Protein 9A4Z (pdb70)

B-factor: mean 0.87, std 0.22, range [0.15, 0.99]

Radius of gyration: 39.21 Å; Cα contacts (8 Å, |Δi|>4): 1283; chains: 2; bounding box: 131×125×110 Å

Structure (mmCIF, N/CA/C/O backbone):
data_9A4Z
#
_entry.id   9A4Z
#
loop_
_entity.id
_entity.type
_entity.pdbx_description
1 POLYMER YXKC_BACSU
2 POLYMER DACA_BACSU
#
loop_
_atom_site.group_PDB
_atom_site.id
_atom_site.type_symbol
_atom_site.label_atom_id
_atom_site.label_alt_id
_atom_site.label_comp_id
_atom_site.label_asym_id
_atom_site.label_entity_id
_atom_site.label_seq_id
_atom_site.pdbx_PDB_ins_code
_atom_site.Cartn_x
_atom_site.Cartn_y
_atom_site.Cartn_z
_atom_site.occupancy
_atom_site.B_iso_or_equiv
_atom_site.auth_seq_id
_atom_site.auth_comp_id
_atom_site.auth_asym_id
_atom_site.auth_atom_id
_atom_site.pdbx_PDB_model_num
ATOM 1 N N . MET A 1 1 ? -94.486 -33.046 -55.720 1.000 0.150 1 MET A N 1
ATOM 2 C CA . MET A 1 1 ? -93.565 -32.140 -56.465 1.000 0.150 1 MET A CA 1
ATOM 3 C C . MET A 1 1 ? -92.120 -32.591 -56.194 1.000 0.150 1 MET A C 1
ATOM 4 O O . MET A 1 1 ? -91.965 -33.443 -55.334 1.000 0.150 1 MET A O 1
ATOM 20 N N . ARG A 1 2 ? -91.048 -32.122 -56.852 1.000 0.150 2 ARG A N 1
ATOM 21 C CA . ARG A 1 2 ? -90.878 -30.990 -57.797 1.000 0.150 2 ARG A CA 1
ATOM 22 C C . ARG A 1 2 ? -89.910 -31.384 -58.939 1.000 0.150 2 ARG A C 1
ATOM 23 O O . ARG A 1 2 ? -89.968 -32.528 -59.371 1.000 0.150 2 ARG A O 1
ATOM 44 N N . HIS A 1 3 ? -89.106 -30.451 -59.469 1.000 0.170 3 HIS A N 1
ATOM 45 C CA . HIS A 1 3 ? -88.302 -30.634 -60.699 1.000 0.170 3 HIS A CA 1
ATOM 46 C C . HIS A 1 3 ? -86.817 -30.211 -60.459 1.000 0.170 3 HIS A C 1
ATOM 47 O O . HIS A 1 3 ? -86.267 -30.675 -59.471 1.000 0.170 3 HIS A O 1
ATOM 61 N N . LYS A 1 4 ? -86.079 -29.346 -61.183 1.000 0.160 4 LYS A N 1
ATOM 62 C CA . LYS A 1 4 ? -86.444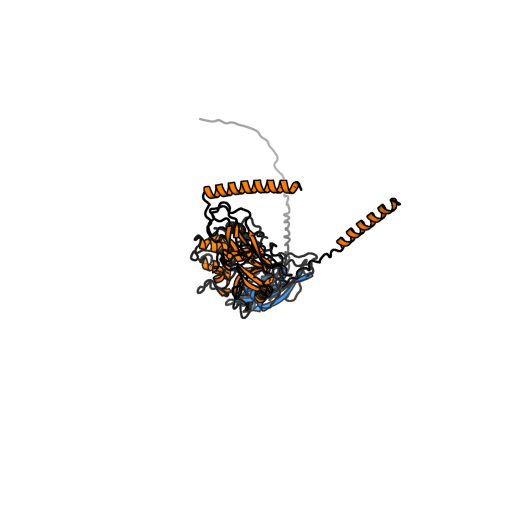 -28.340 -62.204 1.000 0.160 4 LYS A CA 1
ATOM 63 C C . LYS A 1 4 ? -85.265 -27.788 -63.046 1.000 0.160 4 LYS A C 1
ATOM 64 O O . LYS A 1 4 ? -85.503 -26.843 -63.792 1.000 0.160 4 LYS A O 1
ATOM 83 N N . ILE A 1 5 ? -84.016 -28.262 -62.913 1.000 0.190 5 ILE A N 1
ATOM 84 C CA . ILE A 1 5 ? -82.839 -27.523 -63.440 1.000 0.190 5 ILE A CA 1
ATOM 85 C C . ILE A 1 5 ? -81.888 -28.393 -64.285 1.000 0.190 5 ILE A C 1
ATOM 86 O O . ILE A 1 5 ? -81.638 -29.518 -63.875 1.000 0.190 5 ILE A O 1
ATOM 102 N N . ILE A 1 6 ? -81.211 -27.912 -65.351 1.000 0.180 6 ILE A N 1
ATOM 103 C CA . ILE A 1 6 ? -81.729 -27.492 -66.689 1.000 0.180 6 ILE A CA 1
ATOM 104 C C . ILE A 1 6 ? -80.772 -28.019 -67.796 1.000 0.180 6 ILE A C 1
ATOM 105 O O . ILE A 1 6 ? -81.207 -28.753 -68.673 1.000 0.180 6 ILE A O 1
ATOM 121 N N . THR A 1 7 ? -79.513 -27.554 -67.817 1.000 0.170 7 THR A N 1
ATOM 122 C CA . THR A 1 7 ? -78.664 -27.330 -69.025 1.000 0.170 7 THR A CA 1
ATOM 123 C C . THR A 1 7 ? -77.494 -28.328 -69.223 1.000 0.170 7 THR A C 1
ATOM 124 O O . THR A 1 7 ? -77.068 -28.907 -68.235 1.000 0.170 7 THR A O 1
ATOM 135 N N . PHE A 1 8 ? -76.813 -28.497 -70.385 1.000 0.170 8 PHE A N 1
ATOM 136 C CA . PHE A 1 8 ? -77.217 -28.367 -71.814 1.000 0.170 8 PHE A CA 1
ATOM 137 C C . PHE A 1 8 ? -76.224 -29.035 -72.832 1.000 0.170 8 PHE A C 1
ATOM 138 O O . PHE A 1 8 ? -76.661 -29.883 -73.600 1.000 0.170 8 PHE A O 1
ATOM 155 N N . ILE A 1 9 ? -74.948 -28.608 -72.942 1.000 0.170 9 ILE A N 1
ATOM 156 C CA . ILE A 1 9 ? -74.225 -28.446 -74.249 1.000 0.170 9 ILE A CA 1
ATOM 157 C C . ILE A 1 9 ? -73.384 -29.657 -74.797 1.000 0.170 9 ILE A C 1
ATOM 158 O O . ILE A 1 9 ? -72.910 -30.486 -74.032 1.000 0.170 9 ILE A O 1
ATOM 174 N N . LEU A 1 10 ? -73.215 -29.677 -76.143 1.000 0.170 10 LEU A N 1
ATOM 175 C CA . LEU A 1 10 ? -72.249 -30.304 -77.114 1.000 0.170 10 LEU A CA 1
ATOM 176 C C . LEU A 1 10 ? -70.849 -30.799 -76.615 1.000 0.170 10 LEU A C 1
ATOM 177 O O . LEU A 1 10 ? -70.398 -30.356 -75.570 1.000 0.170 10 LEU A O 1
ATOM 193 N N . ALA A 1 11 ? -69.993 -31.551 -77.355 1.000 0.160 11 ALA A N 1
ATOM 194 C CA . ALA A 1 11 ? -70.169 -32.521 -78.473 1.000 0.160 11 ALA A CA 1
ATOM 195 C C . ALA A 1 11 ? -68.886 -33.314 -78.903 1.000 0.160 11 ALA A C 1
ATOM 196 O O . ALA A 1 11 ? -69.002 -34.487 -79.235 1.000 0.160 11 ALA A O 1
ATOM 203 N N . VAL A 1 12 ? -67.705 -32.680 -79.023 1.000 0.170 12 VAL A N 1
ATOM 204 C CA . VAL A 1 12 ? -66.593 -33.073 -79.953 1.000 0.170 12 VAL A CA 1
ATOM 205 C C . VAL A 1 12 ? -65.459 -33.907 -79.298 1.000 0.170 12 VAL A C 1
ATOM 206 O O . VAL A 1 12 ? -65.266 -33.753 -78.100 1.000 0.170 12 VAL A O 1
ATOM 219 N N . VAL A 1 13 ? -64.547 -34.667 -79.956 1.000 0.170 13 VAL A N 1
ATOM 220 C CA . VAL A 1 13 ? -64.645 -35.738 -81.002 1.000 0.170 13 VAL A CA 1
ATOM 221 C C . VAL A 1 13 ? -63.462 -36.758 -80.890 1.000 0.170 13 VAL A C 1
ATOM 222 O O . VAL A 1 13 ? -63.743 -37.938 -80.749 1.000 0.170 13 VAL A O 1
ATOM 235 N N . VAL A 1 14 ? -62.174 -36.370 -81.062 1.000 0.170 14 VAL A N 1
ATOM 236 C CA . VAL A 1 14 ? -61.246 -37.128 -81.972 1.000 0.170 14 VAL A CA 1
ATOM 237 C C . VAL A 1 14 ? -60.243 -38.218 -81.459 1.000 0.170 14 VAL A C 1
ATOM 238 O O . VAL A 1 14 ? -60.641 -39.362 -81.279 1.000 0.170 14 VAL A O 1
ATOM 251 N N . ILE A 1 15 ? -58.913 -37.976 -81.497 1.000 0.170 15 ILE A N 1
ATOM 252 C CA . ILE A 1 15 ? -57.915 -38.977 -81.978 1.000 0.170 15 ILE A CA 1
ATOM 253 C C . ILE A 1 15 ? -57.437 -39.982 -80.906 1.000 0.170 15 ILE A C 1
ATOM 254 O O . ILE A 1 15 ? -57.088 -39.598 -79.798 1.000 0.170 15 ILE A O 1
ATOM 270 N N . ILE A 1 16 ? -57.337 -41.263 -81.298 1.000 0.190 16 ILE A N 1
ATOM 271 C CA . ILE A 1 16 ? -57.127 -42.431 -80.418 1.000 0.190 16 ILE A CA 1
ATOM 272 C C . ILE A 1 16 ? -55.652 -42.745 -80.052 1.000 0.190 16 ILE A C 1
ATOM 273 O O . ILE A 1 16 ? -55.358 -42.977 -78.888 1.000 0.190 16 ILE A O 1
ATOM 289 N N . ILE A 1 17 ? -54.757 -42.919 -81.040 1.000 0.180 17 ILE A N 1
ATOM 290 C CA . ILE A 1 17 ? -53.939 -44.164 -81.085 1.000 0.180 17 ILE A CA 1
ATOM 291 C C . ILE A 1 17 ? -52.573 -44.179 -80.359 1.000 0.180 17 ILE A C 1
ATOM 292 O O . ILE A 1 17 ? -52.304 -45.097 -79.592 1.000 0.180 17 ILE A O 1
ATOM 308 N N . ILE A 1 18 ? -51.642 -43.317 -80.777 1.000 0.180 18 ILE A N 1
ATOM 309 C CA . ILE A 1 18 ? -50.179 -43.603 -80.821 1.000 0.180 18 ILE A CA 1
ATOM 310 C C . ILE A 1 18 ? -49.500 -43.431 -79.431 1.000 0.180 18 ILE A C 1
ATOM 311 O O . ILE A 1 18 ? -50.074 -42.786 -78.566 1.000 0.180 18 ILE A O 1
ATOM 327 N N . GLY A 1 19 ? -48.294 -43.928 -79.102 1.000 0.200 19 GLY A N 1
ATOM 328 C CA . GLY A 1 19 ? -47.220 -44.569 -79.879 1.000 0.200 19 GLY A CA 1
ATOM 329 C C . GLY A 1 19 ? -46.095 -45.169 -78.997 1.000 0.200 19 GLY A C 1
ATOM 330 O O . GLY A 1 19 ? -46.380 -45.776 -77.973 1.000 0.200 19 GLY A O 1
ATOM 334 N N . ASN A 1 20 ? -44.825 -45.066 -79.421 1.000 0.210 20 ASN A N 1
ATOM 335 C CA . ASN A 1 20 ? -43.739 -46.010 -79.066 1.000 0.210 20 ASN A CA 1
ATOM 336 C C . ASN A 1 20 ? -43.073 -45.924 -77.666 1.000 0.210 20 ASN A C 1
ATOM 337 O O . A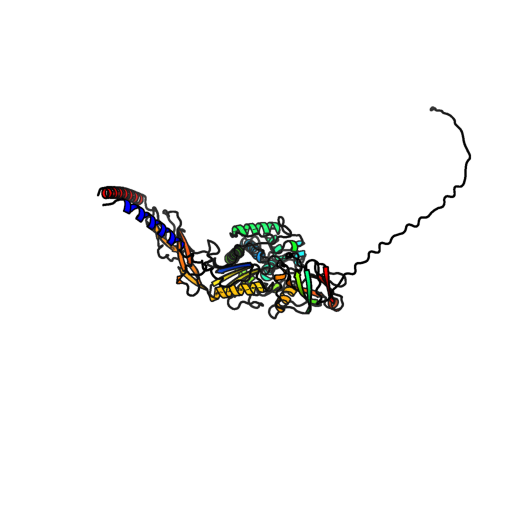SN A 1 20 ? -43.049 -44.891 -77.001 1.000 0.210 20 ASN A O 1
ATOM 348 N N . MET A 1 21 ? -42.426 -47.042 -77.293 1.000 0.200 21 MET A N 1
ATOM 349 C CA . MET A 1 21 ? -41.677 -47.300 -76.048 1.000 0.200 21 MET A CA 1
ATOM 350 C C . MET A 1 21 ? -40.341 -46.524 -75.933 1.000 0.200 21 MET A C 1
ATOM 351 O O . MET A 1 21 ? -39.273 -47.094 -76.162 1.000 0.200 21 MET A O 1
ATOM 365 N N . ILE A 1 22 ? -40.339 -45.238 -75.573 1.000 0.190 22 ILE A N 1
ATOM 366 C CA . ILE A 1 22 ? -39.066 -44.510 -75.380 1.000 0.190 22 ILE A CA 1
ATOM 367 C C . ILE A 1 22 ? -38.358 -45.008 -74.103 1.000 0.190 22 ILE A C 1
ATOM 368 O O . ILE A 1 22 ? -38.656 -44.570 -72.994 1.000 0.190 22 ILE A O 1
ATOM 384 N N . GLY A 1 23 ? -37.414 -45.940 -74.264 1.000 0.230 23 GLY A N 1
ATOM 385 C CA . GLY A 1 23 ? -36.690 -46.610 -73.176 1.000 0.230 23 GLY A CA 1
ATOM 386 C C . GLY A 1 23 ? -35.563 -45.770 -72.572 1.000 0.230 23 GLY A C 1
ATOM 387 O O . GLY A 1 23 ? -34.399 -46.148 -72.682 1.000 0.230 23 GLY A O 1
ATOM 391 N N . GLY A 1 24 ? -35.894 -44.617 -71.982 1.000 0.210 24 GLY A N 1
ATOM 392 C CA . GLY A 1 24 ? -34.920 -43.680 -71.410 1.000 0.210 24 GLY A CA 1
ATOM 393 C C . GLY A 1 24 ? -33.970 -44.345 -70.406 1.000 0.210 24 GLY A C 1
ATOM 394 O O . GLY A 1 24 ? -34.403 -44.860 -69.378 1.000 0.210 24 GLY A O 1
ATOM 398 N N . GLY A 1 25 ? -32.668 -44.333 -70.708 1.000 0.230 25 GLY A N 1
ATOM 399 C CA . GLY A 1 25 ? -31.644 -44.953 -69.867 1.000 0.230 25 GLY A CA 1
ATOM 400 C C . GLY A 1 25 ? -31.469 -44.214 -68.540 1.000 0.230 25 GLY A C 1
ATOM 401 O O . GLY A 1 25 ? -31.178 -43.019 -68.529 1.000 0.230 25 GLY A O 1
ATOM 405 N N . GLY A 1 26 ? -31.617 -44.929 -67.422 1.000 0.220 26 GLY A N 1
ATOM 406 C CA . GLY A 1 26 ? -31.475 -44.390 -66.066 1.000 0.220 26 GLY A CA 1
ATOM 407 C C . GLY A 1 26 ? -30.020 -44.109 -65.684 1.000 0.220 26 GLY A C 1
ATOM 408 O O . GLY A 1 26 ? -29.453 -44.831 -64.866 1.000 0.220 26 GLY A O 1
ATOM 412 N N . GLY A 1 27 ? -29.413 -43.088 -66.296 1.000 0.240 27 GLY A N 1
ATOM 413 C CA . GLY A 1 27 ? -28.041 -42.645 -66.038 1.000 0.240 27 GLY A CA 1
ATOM 414 C C . GLY A 1 27 ? -27.851 -42.174 -64.597 1.000 0.240 27 GLY A C 1
ATOM 415 O O . GLY A 1 27 ? -28.015 -40.998 -64.292 1.000 0.240 27 GLY A O 1
ATOM 419 N N . SER A 1 28 ? -27.521 -43.106 -63.707 1.000 0.250 28 SER A N 1
ATOM 420 C CA . SER A 1 28 ? -27.335 -42.849 -62.280 1.000 0.250 28 SER A CA 1
ATOM 421 C C . SER A 1 28 ? -25.974 -42.189 -62.031 1.000 0.250 28 SER A C 1
ATOM 422 O O . SER A 1 28 ? -25.006 -42.878 -61.709 1.000 0.250 28 SER A O 1
ATOM 430 N N . GLU A 1 29 ? -25.889 -40.864 -62.190 1.000 0.230 29 GLU A N 1
ATOM 431 C CA . GLU A 1 29 ? -24.671 -40.092 -61.907 1.000 0.230 29 GLU A CA 1
ATOM 432 C C . GLU A 1 29 ? -24.223 -40.279 -60.449 1.000 0.230 29 GLU A C 1
ATOM 433 O O . GLU A 1 29 ? -24.808 -39.748 -59.503 1.000 0.230 29 GLU A O 1
ATOM 445 N N . ALA A 1 30 ? -23.156 -41.059 -60.273 1.000 0.270 30 ALA A N 1
ATOM 446 C CA . ALA A 1 30 ? -22.558 -41.343 -58.980 1.000 0.270 30 ALA A CA 1
ATOM 447 C C . ALA A 1 30 ? -21.884 -40.078 -58.429 1.000 0.270 30 ALA A C 1
ATOM 448 O O . ALA A 1 30 ? -20.740 -39.768 -58.765 1.000 0.270 30 ALA A O 1
ATOM 455 N N . THR A 1 31 ? -22.601 -39.337 -57.581 1.000 0.260 31 THR A N 1
ATOM 456 C CA . THR A 1 31 ? -22.122 -38.072 -57.017 1.000 0.260 31 THR A CA 1
ATOM 457 C C . THR A 1 31 ? -20.848 -38.301 -56.203 1.000 0.260 31 THR A C 1
ATOM 458 O O . THR A 1 31 ? -20.877 -38.900 -55.124 1.000 0.260 31 THR A O 1
ATOM 469 N N . SER A 1 32 ? -19.709 -37.824 -56.709 1.000 0.280 32 SER A N 1
ATOM 470 C CA . SER A 1 32 ? -18.418 -37.982 -56.047 1.000 0.280 32 SER A CA 1
ATOM 471 C C . SER A 1 32 ? -18.396 -37.192 -54.737 1.000 0.280 32 SER A C 1
ATOM 472 O O . SER A 1 32 ? -18.233 -35.970 -54.740 1.000 0.280 32 SER A O 1
ATOM 480 N N . LYS A 1 33 ? -18.539 -37.888 -53.602 1.000 0.280 33 LYS A N 1
ATOM 481 C CA . LYS A 1 33 ? -18.277 -37.315 -52.277 1.000 0.280 33 LYS A CA 1
ATOM 482 C C . LYS A 1 33 ? -16.788 -36.996 -52.157 1.000 0.280 33 LYS A C 1
ATOM 483 O O . LYS A 1 33 ? -16.001 -37.834 -51.725 1.000 0.280 33 LYS A O 1
ATOM 502 N N . THR A 1 34 ? -16.419 -35.774 -52.522 1.000 0.290 34 THR A N 1
ATOM 503 C CA . THR A 1 34 ? -15.084 -35.222 -52.292 1.000 0.290 34 THR A CA 1
ATOM 504 C C . THR A 1 34 ? -14.867 -35.083 -50.788 1.000 0.290 34 THR A C 1
ATOM 505 O O . THR A 1 34 ? -15.239 -34.082 -50.176 1.000 0.290 34 THR A O 1
ATOM 516 N N . SER A 1 35 ? -14.302 -36.119 -50.169 1.000 0.310 35 SER A N 1
ATOM 517 C CA . SER A 1 35 ? -13.918 -36.105 -48.763 1.000 0.310 35 SER A CA 1
ATOM 518 C C . SER A 1 35 ? -12.802 -35.084 -48.569 1.000 0.310 35 SER A C 1
ATOM 519 O O . SER A 1 35 ? -11.638 -35.368 -48.861 1.000 0.310 35 SER A O 1
ATOM 527 N N . SER A 1 36 ? -13.157 -33.892 -48.085 1.000 0.330 36 SER A N 1
ATOM 528 C CA . SER A 1 36 ? -12.173 -32.915 -47.630 1.000 0.330 36 SER A CA 1
ATOM 529 C C . SER A 1 36 ? -11.415 -33.518 -46.452 1.000 0.330 36 SER A C 1
ATOM 530 O O . SER A 1 36 ? -11.914 -33.570 -45.327 1.000 0.330 36 SER A O 1
ATOM 538 N N . SER A 1 37 ? -10.220 -34.032 -46.733 1.000 0.360 37 SER A N 1
ATOM 539 C CA . SER A 1 37 ? -9.271 -34.451 -45.713 1.000 0.360 37 SER A CA 1
ATOM 540 C C . SER A 1 37 ? -8.789 -33.197 -44.996 1.000 0.360 37 SER A C 1
ATOM 541 O O . SER A 1 37 ? -7.784 -32.609 -45.399 1.000 0.360 37 SER A O 1
ATOM 549 N N . SER A 1 38 ? -9.496 -32.801 -43.933 1.000 0.380 38 SER A N 1
ATOM 550 C CA . SER A 1 38 ? -8.965 -31.854 -42.956 1.000 0.380 38 SER A CA 1
ATOM 551 C C . SER A 1 38 ? -7.658 -32.429 -42.429 1.000 0.380 38 SER A C 1
ATOM 552 O O . SER A 1 38 ? -7.641 -33.374 -41.637 1.000 0.380 38 SER A O 1
ATOM 560 N N . LYS A 1 39 ? -6.547 -31.915 -42.952 1.000 0.380 39 LYS A N 1
ATOM 561 C CA . LYS A 1 39 ? -5.217 -32.295 -42.512 1.000 0.380 39 LYS A CA 1
ATOM 562 C C . LYS A 1 39 ? -5.050 -31.665 -41.141 1.000 0.380 39 LYS A C 1
ATOM 563 O O . LYS A 1 39 ? -4.794 -30.469 -41.067 1.000 0.380 39 LYS A O 1
ATOM 582 N N . ALA A 1 40 ? -5.249 -32.460 -40.090 1.000 0.410 40 ALA A N 1
ATOM 583 C CA . ALA A 1 40 ? -4.976 -32.039 -38.725 1.000 0.410 40 ALA A CA 1
ATOM 584 C C . ALA A 1 40 ? -3.560 -31.452 -38.692 1.000 0.410 40 ALA A C 1
ATOM 585 O O . ALA A 1 40 ? -2.586 -32.175 -38.931 1.000 0.410 40 ALA A O 1
ATOM 592 N N . GLU A 1 41 ? -3.452 -30.136 -38.495 1.000 0.470 41 GLU A N 1
ATOM 593 C CA . GLU A 1 41 ? -2.152 -29.500 -38.348 1.000 0.470 41 GLU A CA 1
ATOM 594 C C . GLU A 1 41 ? -1.531 -30.054 -37.074 1.000 0.470 41 GLU A C 1
ATOM 595 O O . GLU A 1 41 ? -2.036 -29.864 -35.970 1.000 0.470 41 GLU A O 1
ATOM 607 N N . THR A 1 42 ? -0.460 -30.822 -37.251 1.000 0.610 42 THR A N 1
ATOM 608 C CA . THR A 1 42 ? 0.280 -31.421 -36.149 1.000 0.610 42 THR A CA 1
ATOM 609 C C . THR A 1 42 ? 0.871 -30.299 -35.311 1.000 0.610 42 THR A C 1
ATOM 610 O O . THR A 1 42 ? 1.810 -29.635 -35.755 1.000 0.610 42 THR A O 1
ATOM 621 N N . GLU A 1 43 ? 0.303 -30.094 -34.123 1.000 0.760 43 GLU A N 1
ATOM 622 C CA . GLU A 1 43 ? 0.722 -29.074 -33.166 1.000 0.760 43 GLU A CA 1
ATOM 623 C C . GLU A 1 43 ? 2.235 -29.170 -32.924 1.000 0.760 43 GLU A C 1
ATOM 624 O O . GLU A 1 43 ? 2.750 -30.177 -32.430 1.000 0.760 43 GLU A O 1
ATOM 636 N N . LYS A 1 44 ? 2.972 -28.135 -33.335 1.000 0.870 44 LYS A N 1
ATOM 637 C CA . LYS A 1 44 ? 4.434 -28.160 -33.318 1.000 0.870 44 LYS A CA 1
ATOM 638 C C . LYS A 1 44 ? 4.955 -27.855 -31.915 1.000 0.870 44 LYS A C 1
ATOM 639 O O . LYS A 1 44 ? 5.018 -26.697 -31.510 1.000 0.870 44 LYS A O 1
ATOM 658 N N . THR A 1 45 ? 5.394 -28.894 -31.215 1.000 0.920 45 THR A N 1
ATOM 659 C CA . THR A 1 45 ? 6.008 -28.789 -29.886 1.000 0.920 45 THR A CA 1
ATOM 660 C C . THR A 1 45 ? 7.525 -28.585 -29.944 1.000 0.920 45 THR A C 1
ATOM 661 O O . THR A 1 45 ? 8.197 -29.102 -30.838 1.000 0.920 45 THR A O 1
ATOM 672 N N . TYR A 1 46 ? 8.063 -27.897 -28.940 1.000 0.950 46 TYR A N 1
ATOM 673 C CA . TYR A 1 46 ? 9.496 -27.678 -28.691 1.000 0.950 46 TYR A CA 1
ATOM 674 C C . TYR A 1 46 ? 9.905 -28.274 -27.330 1.000 0.950 46 TYR A C 1
ATOM 675 O O . TYR A 1 46 ? 9.038 -28.740 -26.593 1.000 0.950 46 TYR A O 1
ATOM 693 N N . ASN A 1 47 ? 11.191 -28.265 -26.974 1.000 0.960 47 ASN A N 1
ATOM 694 C CA . ASN A 1 47 ? 11.715 -28.838 -25.725 1.000 0.960 47 ASN A CA 1
ATOM 695 C C . ASN A 1 47 ? 12.232 -27.758 -24.758 1.000 0.960 47 ASN A C 1
ATOM 696 O O . ASN A 1 47 ? 12.467 -26.609 -25.137 1.000 0.960 47 ASN A O 1
ATOM 707 N N . ILE A 1 48 ? 12.462 -28.137 -23.499 1.000 0.970 48 ILE A N 1
ATOM 708 C CA . ILE A 1 48 ? 13.162 -27.291 -22.521 1.000 0.970 48 ILE A CA 1
ATOM 709 C C . ILE A 1 48 ? 14.555 -26.929 -23.071 1.000 0.970 48 ILE A C 1
ATOM 710 O O . ILE A 1 48 ? 15.293 -27.794 -23.538 1.000 0.970 48 ILE A O 1
ATOM 726 N N . GLY A 1 49 ? 14.912 -25.644 -23.017 1.000 0.970 49 GLY A N 1
ATOM 727 C CA . GLY A 1 49 ? 16.146 -25.089 -23.579 1.000 0.970 49 GLY A CA 1
ATOM 728 C C . GLY A 1 49 ? 16.042 -24.613 -25.035 1.000 0.970 49 GLY A C 1
ATOM 729 O O . GLY A 1 49 ? 16.827 -23.745 -25.431 1.000 0.970 49 GLY A O 1
ATOM 733 N N . ASP A 1 50 ? 15.061 -25.084 -25.816 1.000 0.970 50 ASP A N 1
ATOM 734 C CA . ASP A 1 50 ? 14.847 -24.591 -27.181 1.000 0.970 50 ASP A CA 1
ATOM 735 C C . ASP A 1 50 ? 14.450 -23.106 -27.157 1.000 0.970 50 ASP A C 1
ATOM 736 O O . ASP A 1 50 ? 13.614 -22.665 -26.366 1.000 0.970 50 ASP A O 1
ATOM 745 N N . THR A 1 51 ? 15.044 -22.312 -28.053 1.000 0.980 51 THR A N 1
ATOM 746 C CA . THR A 1 51 ? 14.661 -20.905 -28.245 1.000 0.980 51 THR A CA 1
ATOM 747 C C . THR A 1 51 ? 13.730 -20.790 -29.441 1.000 0.980 51 THR A C 1
ATOM 748 O O . THR A 1 51 ? 14.145 -20.910 -30.595 1.000 0.980 51 THR A O 1
ATOM 759 N N . VAL A 1 52 ? 12.457 -20.546 -29.153 1.000 0.960 52 VAL A N 1
ATOM 760 C CA . VAL A 1 52 ? 11.370 -20.507 -30.126 1.000 0.960 52 VAL A CA 1
ATOM 761 C C . VAL A 1 52 ? 11.120 -19.069 -30.556 1.000 0.960 52 VAL A C 1
ATOM 762 O O . VAL A 1 52 ? 10.724 -18.224 -29.754 1.000 0.960 52 VAL A O 1
ATOM 775 N N . LYS A 1 53 ? 11.350 -18.779 -31.836 1.000 0.940 53 LYS A N 1
ATOM 776 C CA . LYS A 1 53 ? 11.125 -17.455 -32.418 1.000 0.940 53 LYS A CA 1
ATOM 777 C C . LYS A 1 53 ? 9.759 -17.375 -33.100 1.000 0.940 53 LYS A C 1
ATOM 778 O O . LYS A 1 53 ? 9.484 -18.132 -34.027 1.000 0.940 53 LYS A O 1
ATOM 797 N N . THR A 1 54 ? 8.952 -16.412 -32.671 1.000 0.930 54 THR A N 1
ATOM 798 C CA . THR A 1 54 ? 7.711 -15.970 -33.324 1.000 0.930 54 THR A CA 1
ATOM 799 C C . THR A 1 54 ? 7.956 -14.663 -34.096 1.000 0.930 54 THR A C 1
ATOM 800 O O . THR A 1 54 ? 9.087 -14.177 -34.170 1.000 0.930 54 THR A O 1
ATOM 811 N N . GLU A 1 55 ? 6.908 -14.062 -34.669 1.000 0.910 55 GLU A N 1
ATOM 812 C CA . GLU A 1 55 ? 7.003 -12.769 -35.368 1.000 0.910 55 GLU A CA 1
ATOM 813 C C . GLU A 1 55 ? 7.543 -11.642 -34.460 1.000 0.910 55 GLU A C 1
ATOM 814 O O . GLU A 1 55 ? 8.337 -10.807 -34.897 1.000 0.910 55 GLU A O 1
ATOM 826 N N . LYS A 1 56 ? 7.125 -11.623 -33.185 1.000 0.950 56 LYS A N 1
ATOM 827 C CA . LYS A 1 56 ? 7.406 -10.522 -32.246 1.000 0.950 56 LYS A CA 1
ATOM 828 C C . LYS A 1 56 ? 8.340 -10.905 -31.101 1.000 0.950 56 LYS A C 1
ATOM 829 O O . LYS A 1 56 ? 9.060 -10.039 -30.607 1.000 0.950 56 LYS A O 1
ATOM 848 N N . THR A 1 57 ? 8.355 -12.172 -30.683 1.000 0.970 57 THR A N 1
ATOM 849 C CA . THR A 1 57 ? 9.092 -12.631 -29.491 1.000 0.970 57 THR A CA 1
ATOM 850 C C . THR A 1 57 ? 9.978 -13.849 -29.751 1.000 0.970 57 THR A C 1
ATOM 851 O O . THR A 1 57 ? 9.627 -14.732 -30.527 1.000 0.970 57 THR A O 1
ATOM 862 N N . GLU A 1 58 ? 11.115 -13.918 -29.062 1.000 0.970 58 GLU A N 1
ATOM 863 C CA . GLU A 1 58 ? 11.836 -15.166 -28.779 1.000 0.970 58 GLU A CA 1
ATOM 864 C C . GLU A 1 58 ? 11.434 -15.644 -27.375 1.000 0.970 58 GLU A C 1
ATOM 865 O O . GLU A 1 58 ? 11.529 -14.867 -26.424 1.000 0.970 58 GLU A O 1
ATOM 877 N N . VAL A 1 59 ? 10.995 -16.898 -27.249 1.000 0.980 59 VAL A N 1
ATOM 878 C CA . VAL A 1 59 ? 10.620 -17.558 -25.986 1.000 0.980 59 VAL A CA 1
ATOM 879 C C . VAL A 1 59 ? 11.571 -18.729 -25.730 1.000 0.980 59 VAL A C 1
ATOM 880 O O . VAL A 1 59 ? 11.858 -19.501 -26.641 1.000 0.980 59 VAL A O 1
ATOM 893 N N . THR A 1 60 ? 12.046 -18.884 -24.496 1.000 0.980 60 THR A N 1
ATOM 894 C CA . THR A 1 60 ? 12.874 -20.027 -24.068 1.000 0.980 60 THR A CA 1
ATOM 895 C C . THR A 1 60 ? 12.392 -20.496 -22.700 1.000 0.980 60 THR A C 1
ATOM 896 O O . THR A 1 60 ? 12.486 -19.722 -21.750 1.000 0.980 60 THR A O 1
ATOM 907 N N . VAL A 1 61 ? 11.936 -21.742 -22.552 1.000 0.980 61 VAL A N 1
ATOM 908 C CA . VAL A 1 61 ? 11.770 -22.350 -21.216 1.000 0.980 61 VAL A CA 1
ATOM 909 C C . VAL A 1 61 ? 13.153 -22.778 -20.742 1.000 0.980 61 VAL A C 1
ATOM 910 O O . VAL A 1 61 ? 13.777 -23.638 -21.358 1.000 0.980 61 VAL A O 1
ATOM 923 N N . THR A 1 62 ? 13.666 -22.137 -19.695 1.000 0.980 62 THR A N 1
ATOM 924 C CA . THR A 1 62 ? 15.054 -22.306 -19.237 1.000 0.980 62 THR A CA 1
ATOM 925 C C . THR A 1 62 ? 15.193 -23.292 -18.087 1.000 0.980 62 THR A C 1
ATOM 926 O O . THR A 1 62 ? 16.274 -23.844 -17.903 1.000 0.980 62 THR A O 1
ATOM 937 N N . LYS A 1 63 ? 14.128 -23.510 -17.306 1.000 0.980 63 LYS A N 1
ATOM 938 C CA . LYS A 1 63 ? 14.115 -24.471 -16.199 1.000 0.980 63 LYS A CA 1
ATOM 939 C C . LYS A 1 63 ? 12.696 -24.972 -15.934 1.000 0.980 63 LYS A C 1
ATOM 940 O O . LYS A 1 63 ? 11.757 -24.181 -15.986 1.000 0.980 63 LYS A O 1
ATOM 959 N N . VAL A 1 64 ? 12.575 -26.256 -15.616 1.000 0.980 64 VAL A N 1
ATOM 960 C CA . VAL A 1 64 ? 11.377 -26.890 -15.051 1.000 0.980 64 VAL A CA 1
ATOM 961 C C . VAL A 1 64 ? 11.855 -27.784 -13.913 1.000 0.980 64 VAL A C 1
ATOM 962 O O . VAL A 1 64 ? 12.853 -28.487 -14.077 1.000 0.980 64 VAL A O 1
ATOM 975 N N . GLU A 1 65 ? 11.195 -27.719 -12.763 1.000 0.970 65 GLU A N 1
ATOM 976 C CA . GLU A 1 65 ? 11.513 -28.526 -11.586 1.000 0.970 65 GLU A CA 1
ATOM 977 C C . GLU A 1 65 ? 10.244 -29.074 -10.939 1.000 0.970 65 GLU A C 1
ATOM 978 O O . GLU A 1 65 ? 9.283 -28.340 -10.713 1.000 0.970 65 GLU A O 1
ATOM 990 N N . ASP A 1 66 ? 10.301 -30.350 -10.575 1.000 0.960 66 ASP A N 1
ATOM 991 C CA . ASP A 1 66 ? 9.293 -31.039 -9.778 1.000 0.960 66 ASP A CA 1
ATOM 992 C C . ASP A 1 66 ? 9.617 -30.756 -8.292 1.000 0.960 66 ASP A C 1
ATOM 993 O O . ASP A 1 66 ? 10.744 -31.008 -7.848 1.000 0.960 66 ASP A O 1
ATOM 1002 N N . ARG A 1 67 ? 8.689 -30.169 -7.524 1.000 0.970 67 ARG A N 1
ATOM 1003 C CA . ARG A 1 67 ? 8.943 -29.670 -6.157 1.000 0.970 67 ARG A CA 1
ATOM 1004 C C . ARG A 1 67 ? 7.827 -30.084 -5.198 1.000 0.970 67 ARG A C 1
ATOM 1005 O O . ARG A 1 67 ? 6.653 -29.885 -5.484 1.000 0.970 67 ARG A O 1
ATOM 1026 N N . ASP A 1 68 ? 8.191 -30.600 -4.027 1.000 0.970 68 ASP A N 1
ATOM 1027 C CA . ASP A 1 68 ? 7.237 -30.802 -2.920 1.000 0.970 68 ASP A CA 1
ATOM 1028 C C . ASP A 1 68 ? 6.998 -29.501 -2.132 1.000 0.970 68 ASP A C 1
ATOM 1029 O O . ASP A 1 68 ? 5.922 -29.285 -1.578 1.000 0.970 68 ASP A O 1
ATOM 1038 N N . THR A 1 69 ? 7.997 -28.612 -2.131 1.000 0.970 69 THR A N 1
ATOM 1039 C CA . THR A 1 69 ? 7.980 -27.312 -1.452 1.000 0.970 69 THR A CA 1
ATOM 1040 C C . THR A 1 69 ? 8.746 -26.274 -2.273 1.000 0.970 69 THR A C 1
ATOM 1041 O O . THR A 1 69 ? 9.770 -26.585 -2.895 1.000 0.970 69 THR A O 1
ATOM 1052 N N . VAL A 1 70 ? 8.295 -25.021 -2.226 1.000 0.960 70 VAL A N 1
ATOM 1053 C CA . VAL A 1 70 ? 9.024 -23.846 -2.729 1.000 0.960 70 VAL A CA 1
ATOM 1054 C C . VAL A 1 70 ? 9.037 -22.737 -1.678 1.000 0.960 70 VAL A C 1
ATOM 1055 O O . VAL A 1 70 ? 8.067 -22.577 -0.934 1.000 0.960 70 VAL A O 1
ATOM 1068 N N . GLY A 1 71 ? 10.120 -21.958 -1.613 1.000 0.930 71 GLY A N 1
ATOM 1069 C CA . GLY A 1 71 ? 10.242 -20.834 -0.678 1.000 0.930 71 GLY A CA 1
ATOM 1070 C C . GLY A 1 71 ? 11.483 -20.890 0.205 1.000 0.930 71 GLY A C 1
ATOM 1071 O O . GLY A 1 71 ? 12.557 -21.319 -0.204 1.000 0.930 71 GLY A O 1
ATOM 1075 N N . THR A 1 72 ? 11.360 -20.380 1.426 1.000 0.900 72 THR A N 1
ATOM 1076 C CA . THR A 1 72 ? 12.474 -20.194 2.363 1.000 0.900 72 THR A CA 1
ATOM 1077 C C . THR A 1 72 ? 12.081 -20.609 3.780 1.000 0.900 72 THR A C 1
ATOM 1078 O O . THR A 1 72 ? 10.910 -20.764 4.097 1.000 0.900 72 THR A O 1
ATOM 1089 N N . GLN A 1 73 ? 13.059 -20.664 4.685 1.000 0.840 73 GLN A N 1
ATOM 1090 C CA . GLN A 1 73 ? 12.845 -20.877 6.126 1.000 0.840 73 GLN A CA 1
ATOM 1091 C C . GLN A 1 73 ? 11.865 -19.890 6.808 1.000 0.840 73 GLN A C 1
ATOM 1092 O O . GLN A 1 73 ? 11.485 -20.113 7.954 1.000 0.840 73 GLN A O 1
ATOM 1106 N N . TYR A 1 74 ? 11.499 -18.783 6.150 1.000 0.820 74 TYR A N 1
ATOM 1107 C CA . TYR A 1 74 ? 10.575 -17.775 6.680 1.000 0.820 74 TYR A CA 1
ATOM 1108 C C . TYR A 1 74 ? 9.140 -17.974 6.187 1.000 0.820 74 TYR A C 1
ATOM 1109 O O . TYR A 1 74 ? 8.200 -17.847 6.969 1.000 0.820 74 TYR A O 1
ATOM 1127 N N . VAL A 1 75 ? 8.967 -18.280 4.901 1.000 0.820 75 VAL A N 1
ATOM 1128 C CA . VAL A 1 75 ? 7.682 -18.542 4.235 1.000 0.820 75 VAL A CA 1
ATOM 1129 C C . VAL A 1 75 ? 7.939 -19.592 3.162 1.000 0.820 75 VAL A C 1
ATOM 1130 O O . VAL A 1 75 ? 8.895 -19.464 2.395 1.000 0.820 75 VAL A O 1
ATOM 1143 N N . GLU A 1 76 ? 7.108 -20.626 3.144 1.000 0.880 76 GLU A N 1
ATOM 1144 C CA . GLU A 1 76 ? 7.152 -21.734 2.197 1.000 0.880 76 GLU A CA 1
ATOM 1145 C C . GLU A 1 76 ? 5.723 -22.089 1.772 1.000 0.880 76 GLU A C 1
ATOM 1146 O O . GLU A 1 76 ? 4.799 -22.004 2.580 1.000 0.880 76 GLU A O 1
ATOM 1158 N N . LYS A 1 77 ? 5.558 -22.516 0.520 1.000 0.920 77 LYS A N 1
ATOM 1159 C CA . LYS A 1 77 ? 4.342 -23.161 0.016 1.000 0.920 77 LYS A CA 1
ATOM 1160 C C . LYS A 1 77 ? 4.693 -24.621 -0.245 1.000 0.920 77 LYS A C 1
ATOM 1161 O O . LYS A 1 77 ? 5.581 -24.922 -1.047 1.000 0.920 77 LYS A O 1
ATOM 1180 N N . LYS A 1 78 ? 4.025 -25.513 0.481 1.000 0.940 78 LYS A N 1
ATOM 1181 C CA . LYS A 1 78 ? 4.047 -26.960 0.249 1.000 0.940 78 LYS A CA 1
ATOM 1182 C C . LYS A 1 78 ? 2.934 -27.318 -0.727 1.000 0.940 78 LYS A C 1
ATOM 1183 O O . LYS A 1 78 ? 1.894 -26.662 -0.714 1.000 0.940 78 LYS A O 1
ATOM 1202 N N . ALA A 1 79 ? 3.152 -28.354 -1.527 1.000 0.950 79 ALA A N 1
ATOM 1203 C CA . ALA A 1 79 ? 2.050 -29.023 -2.200 1.000 0.950 79 ALA A CA 1
ATOM 1204 C C . ALA A 1 79 ? 1.103 -29.652 -1.159 1.000 0.950 79 ALA A C 1
ATOM 1205 O O . ALA A 1 79 ? 1.547 -30.104 -0.097 1.000 0.950 79 ALA A O 1
ATOM 1212 N N . SER A 1 80 ? -0.187 -29.700 -1.477 1.000 0.920 80 SER A N 1
ATOM 1213 C CA . SER A 1 80 ? -1.208 -30.460 -0.762 1.000 0.920 80 SER A CA 1
ATOM 1214 C C . SER A 1 80 ? -0.911 -31.964 -0.776 1.000 0.920 80 SER A C 1
ATOM 1215 O O . SER A 1 80 ? -0.075 -32.465 -1.534 1.000 0.920 80 SER A O 1
ATOM 1223 N N . GLU A 1 81 ? -1.615 -32.721 0.068 1.000 0.940 81 GLU A N 1
ATOM 1224 C CA . GLU A 1 81 ? -1.524 -34.182 0.060 1.000 0.940 81 GLU A CA 1
ATOM 1225 C C . GLU A 1 81 ? -1.903 -34.740 -1.324 1.000 0.940 81 GLU A C 1
ATOM 1226 O O . GLU A 1 81 ? -2.930 -34.384 -1.894 1.000 0.940 81 GLU A O 1
ATOM 1238 N N . GLY A 1 82 ? -1.032 -35.580 -1.894 1.000 0.960 82 GLY A N 1
ATOM 1239 C CA . GLY A 1 82 ? -1.164 -36.078 -3.270 1.000 0.960 82 GLY A CA 1
ATOM 1240 C C . GLY A 1 82 ? -0.716 -35.104 -4.372 1.000 0.960 82 GLY A C 1
ATOM 1241 O O . GLY A 1 82 ? -0.595 -35.526 -5.520 1.000 0.960 82 GLY A O 1
ATOM 1245 N N . GLY A 1 83 ? -0.411 -33.843 -4.055 1.000 0.970 83 GLY A N 1
ATOM 1246 C CA . GLY A 1 83 ? 0.010 -32.818 -5.014 1.000 0.970 83 GLY A CA 1
ATOM 1247 C C . GLY A 1 83 ? 1.522 -32.748 -5.268 1.000 0.970 83 GLY A C 1
ATOM 1248 O O . GLY A 1 83 ? 2.345 -33.332 -4.557 1.000 0.970 83 GLY A O 1
ATOM 1252 N N . THR A 1 84 ? 1.905 -31.995 -6.300 1.000 0.980 84 THR A N 1
ATOM 1253 C CA . THR A 1 84 ? 3.280 -31.543 -6.558 1.000 0.980 84 THR A CA 1
ATOM 1254 C C . THR A 1 84 ? 3.277 -30.172 -7.234 1.000 0.980 84 THR A C 1
ATOM 1255 O O . THR A 1 84 ? 2.368 -29.845 -7.997 1.000 0.980 84 THR A O 1
ATOM 1266 N N . ILE A 1 85 ? 4.306 -29.366 -6.968 1.000 0.980 85 ILE A N 1
ATOM 1267 C CA . ILE A 1 85 ? 4.501 -28.051 -7.577 1.000 0.980 85 ILE A CA 1
ATOM 1268 C C . ILE A 1 85 ? 5.451 -28.193 -8.773 1.000 0.980 85 ILE A C 1
ATOM 1269 O O . ILE A 1 85 ? 6.620 -28.550 -8.621 1.000 0.980 85 ILE A O 1
ATOM 1285 N N . VAL A 1 86 ? 4.963 -27.858 -9.965 1.000 0.990 86 VAL A N 1
ATOM 1286 C CA . VAL A 1 86 ? 5.746 -27.751 -11.202 1.000 0.990 86 VAL A CA 1
ATOM 1287 C C . VAL A 1 86 ? 6.251 -26.316 -11.319 1.000 0.990 86 VAL A C 1
ATOM 1288 O O . VAL A 1 86 ? 5.522 -25.407 -11.723 1.000 0.990 86 VAL A O 1
ATOM 1301 N N . ALA A 1 87 ? 7.501 -26.098 -10.920 1.000 0.980 87 ALA A N 1
ATOM 1302 C CA . ALA A 1 87 ? 8.129 -24.783 -10.869 1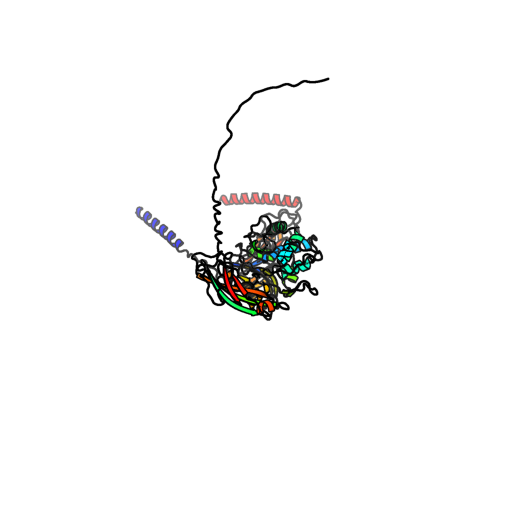.000 0.980 87 ALA A CA 1
ATOM 1303 C C . ALA A 1 87 ? 8.895 -24.485 -12.169 1.000 0.980 87 ALA A C 1
ATOM 1304 O O . ALA A 1 87 ? 9.718 -25.285 -12.617 1.000 0.980 87 ALA A O 1
ATOM 1311 N N . VAL A 1 88 ? 8.633 -23.332 -12.790 1.000 0.980 88 VAL A N 1
ATOM 1312 C CA . VAL A 1 88 ? 9.086 -23.008 -14.151 1.000 0.980 88 VAL A CA 1
ATOM 1313 C C . VAL A 1 88 ? 9.789 -21.656 -14.198 1.000 0.980 88 VAL A C 1
ATOM 1314 O O . VAL A 1 88 ? 9.290 -20.653 -13.684 1.000 0.980 88 VAL A O 1
ATOM 1327 N N . GLN A 1 89 ? 10.920 -21.612 -14.904 1.000 0.980 89 GLN A N 1
ATOM 1328 C CA . GLN A 1 89 ? 11.586 -20.376 -15.317 1.000 0.980 89 GLN A CA 1
ATOM 1329 C C . GLN A 1 89 ? 11.668 -20.316 -16.842 1.000 0.980 89 GLN A C 1
ATOM 1330 O O . GLN A 1 89 ? 12.014 -21.301 -17.502 1.000 0.980 89 GLN A O 1
ATOM 1344 N N . TYR A 1 90 ? 11.383 -19.148 -17.406 1.000 0.970 90 TYR A N 1
ATOM 1345 C CA . TYR A 1 90 ? 11.399 -18.918 -18.848 1.000 0.970 90 TYR A CA 1
ATOM 1346 C C . TYR A 1 90 ? 11.898 -17.511 -19.173 1.000 0.970 90 TYR A C 1
ATOM 1347 O O . TYR A 1 90 ? 11.854 -16.617 -18.335 1.000 0.970 90 TYR A O 1
ATOM 1365 N N . THR A 1 91 ? 12.366 -17.287 -20.400 1.000 0.980 91 THR A N 1
ATOM 1366 C CA . THR A 1 91 ? 12.722 -15.947 -20.885 1.000 0.980 91 THR A CA 1
ATOM 1367 C C . THR A 1 91 ? 11.911 -15.573 -22.109 1.000 0.980 91 THR A C 1
ATOM 1368 O O . THR A 1 91 ? 11.671 -16.415 -22.974 1.000 0.980 91 THR A O 1
ATOM 1379 N N . ILE A 1 92 ? 11.543 -14.297 -22.191 1.000 0.970 92 ILE A N 1
ATOM 1380 C CA . ILE A 1 92 ? 10.889 -13.687 -23.347 1.000 0.970 92 ILE A CA 1
ATOM 1381 C C . ILE A 1 92 ? 11.747 -12.512 -23.799 1.000 0.970 92 ILE A C 1
ATOM 1382 O O . ILE A 1 92 ? 12.203 -11.711 -22.985 1.000 0.970 92 ILE A O 1
ATOM 1398 N N . LYS A 1 93 ? 11.992 -12.400 -25.102 1.000 0.970 93 LYS A N 1
ATOM 1399 C CA . LYS A 1 93 ? 12.732 -11.288 -25.704 1.000 0.970 93 LYS A CA 1
ATOM 1400 C C . LYS A 1 93 ? 11.938 -10.688 -26.850 1.000 0.970 93 LYS A C 1
ATOM 1401 O O . LYS A 1 93 ? 11.508 -11.418 -27.737 1.000 0.970 93 LYS A O 1
ATOM 1420 N N . ASN A 1 94 ? 11.805 -9.366 -26.880 1.000 0.970 94 ASN A N 1
ATOM 1421 C CA . ASN A 1 94 ? 11.224 -8.678 -28.029 1.000 0.970 94 ASN A CA 1
ATOM 1422 C C . ASN A 1 94 ? 12.226 -8.680 -29.195 1.000 0.970 94 ASN A C 1
ATOM 1423 O O . ASN A 1 94 ? 13.325 -8.134 -29.085 1.000 0.970 94 ASN A O 1
ATOM 1434 N N . VAL A 1 95 ? 11.838 -9.283 -30.319 1.000 0.970 95 VAL A N 1
ATOM 1435 C CA . VAL A 1 95 ? 12.617 -9.310 -31.573 1.000 0.970 95 VAL A CA 1
ATOM 1436 C C . VAL A 1 95 ? 12.022 -8.424 -32.670 1.000 0.970 95 VAL A C 1
ATOM 1437 O O . VAL A 1 95 ? 12.567 -8.348 -33.771 1.000 0.970 95 VAL A O 1
ATOM 1450 N N . SER A 1 96 ? 10.920 -7.736 -32.373 1.000 0.960 96 SER A N 1
ATOM 1451 C CA . SER A 1 96 ? 10.312 -6.739 -33.250 1.000 0.960 96 SER A CA 1
ATOM 1452 C C . SER A 1 96 ? 11.012 -5.373 -33.142 1.000 0.960 96 SER A C 1
ATOM 1453 O O . SER A 1 96 ? 11.832 -5.123 -32.259 1.000 0.960 96 SER A O 1
ATOM 1461 N N . LYS A 1 97 ? 10.671 -4.453 -34.055 1.000 0.960 97 LYS A N 1
ATOM 1462 C CA . LYS A 1 97 ? 11.220 -3.081 -34.097 1.000 0.960 97 LYS A CA 1
ATOM 1463 C C . LYS A 1 97 ? 10.436 -2.054 -33.262 1.000 0.960 97 LYS A C 1
ATOM 1464 O O . LYS A 1 97 ? 10.729 -0.865 -33.354 1.000 0.960 97 LYS A O 1
ATOM 1483 N N . LYS A 1 98 ? 9.428 -2.473 -32.492 1.000 0.970 98 LYS A N 1
ATOM 1484 C CA . LYS A 1 98 ? 8.595 -1.601 -31.641 1.000 0.970 98 LYS A CA 1
ATOM 1485 C C . LYS A 1 98 ? 8.526 -2.176 -30.224 1.000 0.970 98 LYS A C 1
ATOM 1486 O O . LYS A 1 98 ? 8.699 -3.384 -30.095 1.000 0.970 98 LYS A O 1
ATOM 1505 N N . PRO A 1 99 ? 8.274 -1.374 -29.176 1.000 0.950 99 PRO A N 1
ATOM 1506 C CA . PRO A 1 99 ? 7.941 -1.915 -27.861 1.000 0.950 99 PRO A CA 1
ATOM 1507 C C . PRO A 1 99 ? 6.751 -2.880 -27.954 1.000 0.950 99 PRO A C 1
ATOM 1508 O O . PRO A 1 99 ? 5.821 -2.646 -28.730 1.000 0.950 99 PRO A O 1
ATOM 1519 N N . ILE A 1 100 ? 6.798 -3.965 -27.184 1.000 0.920 100 ILE A N 1
ATOM 1520 C CA . ILE A 1 100 ? 5.643 -4.834 -26.934 1.000 0.920 100 ILE A CA 1
ATOM 1521 C C . ILE A 1 100 ? 5.047 -4.370 -25.609 1.000 0.920 100 ILE A C 1
ATOM 1522 O O . ILE A 1 100 ? 5.772 -4.323 -24.620 1.000 0.920 100 ILE A O 1
ATOM 1538 N N . SER A 1 101 ? 3.762 -4.013 -25.596 1.000 0.840 101 SER A N 1
ATOM 1539 C CA . SER A 1 101 ? 3.075 -3.624 -24.359 1.000 0.840 101 SER A CA 1
ATOM 1540 C C . SER A 1 101 ? 3.090 -4.772 -23.347 1.000 0.840 101 SER A C 1
ATOM 1541 O O . SER A 1 101 ? 3.017 -5.928 -23.769 1.000 0.840 101 SER A O 1
ATOM 1549 N N . SER A 1 102 ? 3.152 -4.470 -22.047 1.000 0.770 102 SER A N 1
ATOM 1550 C CA . SER A 1 102 ? 3.054 -5.468 -20.965 1.000 0.770 102 SER A CA 1
ATOM 1551 C C . SER A 1 102 ? 1.917 -6.478 -21.184 1.000 0.770 102 SER A C 1
ATOM 1552 O O . SER A 1 102 ? 2.172 -7.678 -21.239 1.000 0.770 102 SER A O 1
ATOM 1560 N N . PHE A 1 103 ? 0.706 -6.000 -21.491 1.000 0.740 103 PHE A N 1
ATOM 1561 C CA . PHE A 1 103 ? -0.487 -6.817 -21.783 1.000 0.740 103 PHE A CA 1
ATOM 1562 C C . PHE A 1 103 ? -0.373 -7.718 -23.032 1.000 0.740 103 PHE A C 1
ATOM 1563 O O . PHE A 1 103 ? -1.262 -8.511 -23.326 1.000 0.740 103 PHE A O 1
ATOM 1580 N N . SER A 1 104 ? 0.688 -7.559 -23.828 1.000 0.840 104 SER A N 1
ATOM 1581 C CA . SER A 1 104 ? 1.000 -8.360 -25.021 1.000 0.840 104 SER A CA 1
ATOM 1582 C C . SER A 1 104 ? 2.253 -9.227 -24.849 1.000 0.840 104 SER A C 1
ATOM 1583 O O . SER A 1 104 ? 2.711 -9.841 -25.820 1.000 0.840 104 SER A O 1
ATOM 1591 N N . ILE A 1 105 ? 2.840 -9.270 -23.650 1.000 0.880 105 ILE A N 1
ATOM 1592 C CA . ILE A 1 105 ? 3.921 -10.199 -23.317 1.000 0.880 105 ILE A CA 1
ATOM 1593 C C . ILE A 1 105 ? 3.294 -11.590 -23.100 1.000 0.880 105 ILE A C 1
ATOM 1594 O O . ILE A 1 105 ? 2.340 -11.706 -22.336 1.000 0.880 105 ILE A O 1
ATOM 1610 N N . PRO A 1 106 ? 3.782 -12.651 -23.776 1.000 0.920 106 PRO A N 1
ATOM 1611 C CA . PRO A 1 106 ? 3.178 -13.976 -23.675 1.000 0.920 106 PRO A CA 1
ATOM 1612 C C . PRO A 1 106 ? 3.096 -14.502 -22.235 1.000 0.920 106 PRO A C 1
ATOM 1613 O O . PRO A 1 106 ? 4.115 -14.728 -21.579 1.000 0.920 106 PRO A O 1
ATOM 1624 N N . THR A 1 107 ? 1.872 -14.747 -21.776 1.000 0.900 107 THR A N 1
ATOM 1625 C CA . THR A 1 107 ? 1.574 -15.496 -20.551 1.000 0.900 107 THR A CA 1
ATOM 1626 C C . THR A 1 107 ? 1.746 -16.993 -20.809 1.000 0.900 107 THR A C 1
ATOM 1627 O O . THR A 1 107 ? 1.888 -17.412 -21.959 1.000 0.900 107 THR A O 1
ATOM 1638 N N . VAL A 1 108 ? 1.766 -17.812 -19.754 1.000 0.950 108 VAL A N 1
ATOM 1639 C CA . VAL A 1 108 ? 1.957 -19.266 -19.852 1.000 0.950 108 VAL A CA 1
ATOM 1640 C C . VAL A 1 108 ? 1.004 -20.009 -18.922 1.000 0.950 108 VAL A C 1
ATOM 1641 O O . VAL A 1 108 ? 0.855 -19.625 -17.763 1.000 0.950 108 VAL A O 1
ATOM 1654 N N . LYS A 1 109 ? 0.399 -21.084 -19.432 1.000 0.970 109 LYS A N 1
ATOM 1655 C CA . LYS A 1 109 ? -0.362 -22.071 -18.655 1.000 0.970 109 LYS A CA 1
ATOM 1656 C C . LYS A 1 109 ? 0.307 -23.445 -18.762 1.000 0.970 109 LYS A C 1
ATOM 1657 O O . LYS A 1 109 ? 0.947 -23.753 -19.776 1.000 0.970 109 LYS A O 1
ATOM 1676 N N . LEU A 1 110 ? 0.151 -24.269 -17.731 1.000 0.980 110 LEU A N 1
ATOM 1677 C CA . LEU A 1 110 ? 0.483 -25.693 -17.781 1.000 0.980 110 LEU A CA 1
ATOM 1678 C C . LEU A 1 110 ? -0.703 -26.445 -18.404 1.000 0.980 110 LEU A C 1
ATOM 1679 O O . LEU A 1 110 ? -1.850 -26.116 -18.121 1.000 0.980 110 LEU A O 1
ATOM 1695 N N . VAL A 1 111 ? -0.441 -27.414 -19.279 1.000 0.980 111 VAL A N 1
ATOM 1696 C CA . VAL A 1 111 ? -1.466 -28.196 -19.987 1.000 0.980 111 VAL A CA 1
ATOM 1697 C C . VAL A 1 111 ? -1.123 -29.682 -19.907 1.000 0.980 111 VAL A C 1
ATOM 1698 O O . VAL A 1 111 ? 0.037 -30.057 -20.120 1.000 0.980 111 VAL A O 1
ATOM 1711 N N . ASP A 1 112 ? -2.122 -30.505 -19.596 1.000 0.970 112 ASP A N 1
ATOM 1712 C CA . ASP A 1 112 ? -2.000 -31.964 -19.500 1.000 0.970 112 ASP A CA 1
ATOM 1713 C C . ASP A 1 112 ? -2.166 -32.678 -20.865 1.000 0.970 112 ASP A C 1
ATOM 1714 O O . ASP A 1 112 ? -2.078 -32.068 -21.938 1.000 0.970 112 ASP A O 1
ATOM 1723 N N . ALA A 1 113 ? -2.360 -34.000 -20.829 1.000 0.950 113 ALA A N 1
ATOM 1724 C CA . ALA A 1 113 ? -2.548 -34.832 -22.015 1.000 0.950 113 ALA A CA 1
ATOM 1725 C C . ALA A 1 113 ? -3.976 -34.788 -22.599 1.000 0.950 113 ALA A C 1
ATOM 1726 O O . ALA A 1 113 ? -4.130 -35.022 -23.800 1.000 0.950 113 ALA A O 1
ATOM 1733 N N . ASP A 1 114 ? -4.987 -34.477 -21.783 1.000 0.960 114 ASP A N 1
ATOM 1734 C CA . ASP A 1 114 ? -6.400 -34.386 -22.180 1.000 0.960 114 ASP A CA 1
ATOM 1735 C C . ASP A 1 114 ? -6.778 -32.970 -22.666 1.000 0.960 114 ASP A C 1
ATOM 1736 O O . ASP A 1 114 ? -7.822 -32.766 -23.288 1.000 0.960 114 ASP A O 1
ATOM 1745 N N . GLY A 1 115 ? -5.890 -31.994 -22.449 1.000 0.950 115 GLY A N 1
ATOM 1746 C CA . GLY A 1 115 ? -6.054 -30.592 -22.825 1.000 0.950 115 GLY A CA 1
ATOM 1747 C C . GLY A 1 115 ? -6.542 -29.698 -21.685 1.000 0.950 115 GLY A C 1
ATOM 1748 O O . GLY A 1 115 ? -6.812 -28.518 -21.930 1.000 0.950 115 GLY A O 1
ATOM 1752 N N . THR A 1 116 ? -6.634 -30.215 -20.455 1.000 0.970 116 THR A N 1
ATOM 1753 C CA . THR A 1 116 ? -6.926 -29.412 -19.263 1.000 0.970 116 THR A CA 1
ATOM 1754 C C . THR A 1 116 ? -5.817 -28.390 -19.080 1.000 0.970 116 THR A C 1
ATOM 1755 O O . THR A 1 116 ? -4.631 -28.729 -19.097 1.000 0.970 116 THR A O 1
ATOM 1766 N N . SER A 1 117 ? -6.198 -27.125 -18.914 1.000 0.960 117 SER A N 1
ATOM 1767 C CA . SER A 1 117 ? -5.256 -26.028 -18.734 1.000 0.960 117 SER A CA 1
ATOM 1768 C C . SER A 1 117 ? -5.302 -25.528 -17.297 1.000 0.960 117 SER A C 1
ATOM 1769 O O . SER A 1 117 ? -6.376 -25.265 -16.766 1.000 0.960 117 SER A O 1
ATOM 1777 N N . TYR A 1 118 ? -4.125 -25.346 -16.710 1.000 0.960 118 TYR A N 1
ATOM 1778 C CA . TYR A 1 118 ? -3.921 -24.938 -15.328 1.000 0.960 118 TYR A CA 1
ATOM 1779 C C . TYR A 1 118 ? -3.273 -23.558 -15.277 1.000 0.960 118 TYR A C 1
ATOM 1780 O O . TYR A 1 118 ? -2.277 -23.293 -15.965 1.000 0.960 118 TYR A O 1
ATOM 1798 N N . ASP A 1 119 ? -3.825 -22.696 -14.433 1.000 0.940 119 ASP A N 1
ATOM 1799 C CA . ASP A 1 119 ? -3.207 -21.437 -14.045 1.000 0.940 119 ASP A CA 1
ATOM 1800 C C . ASP A 1 119 ? -2.197 -21.629 -12.916 1.000 0.940 119 ASP A C 1
ATOM 1801 O O . ASP A 1 119 ? -2.180 -22.639 -12.213 1.000 0.940 119 ASP A O 1
ATOM 1810 N N . SER A 1 120 ? -1.283 -20.670 -12.796 1.000 0.950 120 SER A N 1
ATOM 1811 C CA . SER A 1 120 ? -0.233 -20.710 -11.784 1.000 0.950 120 SER A CA 1
ATOM 1812 C C . SER A 1 120 ? -0.793 -20.413 -10.399 1.000 0.950 120 SER A C 1
ATOM 1813 O O . SER A 1 120 ? -1.474 -19.403 -10.257 1.000 0.950 120 SER A O 1
ATOM 1821 N N . ASP A 1 121 ? -0.392 -21.173 -9.384 1.000 0.950 121 ASP A N 1
ATOM 1822 C CA . ASP A 1 121 ? -0.610 -20.808 -7.982 1.000 0.950 121 ASP A CA 1
ATOM 1823 C C . ASP A 1 121 ? 0.275 -19.590 -7.649 1.000 0.950 121 ASP A C 1
ATOM 1824 O O . ASP A 1 121 ? 1.496 -19.600 -7.884 1.000 0.950 121 ASP A O 1
ATOM 1833 N N . ILE A 1 122 ? -0.343 -18.501 -7.179 1.000 0.920 122 ILE A N 1
ATOM 1834 C CA . ILE A 1 122 ? 0.358 -17.244 -6.904 1.000 0.920 122 ILE A CA 1
ATOM 1835 C C . ILE A 1 122 ? 1.378 -17.412 -5.775 1.000 0.920 122 ILE A C 1
ATOM 1836 O O . ILE A 1 122 ? 2.521 -16.981 -5.922 1.000 0.920 122 ILE A O 1
ATOM 1852 N N . ASP A 1 123 ? 1.020 -18.107 -4.699 1.000 0.920 123 ASP A N 1
ATOM 1853 C CA . ASP A 1 123 ? 1.865 -18.277 -3.519 1.000 0.920 123 ASP A CA 1
ATOM 1854 C C . ASP A 1 123 ? 3.088 -19.142 -3.832 1.000 0.920 123 ASP A C 1
ATOM 1855 O O . ASP A 1 123 ? 4.218 -18.777 -3.492 1.000 0.920 123 ASP A O 1
ATOM 1864 N N . ALA A 1 124 ? 2.899 -20.242 -4.561 1.000 0.950 124 ALA A N 1
ATOM 1865 C CA . ALA A 1 124 ? 3.980 -21.066 -5.086 1.000 0.950 124 ALA A CA 1
ATOM 1866 C C . ALA A 1 124 ? 4.887 -20.246 -6.016 1.000 0.950 124 ALA A C 1
ATOM 1867 O O . ALA A 1 124 ? 6.115 -20.319 -5.917 1.000 0.950 124 ALA A O 1
ATOM 1874 N N . SER A 1 125 ? 4.297 -19.423 -6.891 1.000 0.940 125 SER A N 1
ATOM 1875 C CA . SER A 1 125 ? 5.045 -18.586 -7.836 1.000 0.940 125 SER A CA 1
ATOM 1876 C C . SER A 1 125 ? 5.907 -17.542 -7.117 1.000 0.940 125 SER A C 1
ATOM 1877 O O . SER A 1 125 ? 7.080 -17.377 -7.469 1.000 0.940 125 SER A O 1
ATOM 1885 N N . VAL A 1 126 ? 5.377 -16.872 -6.085 1.000 0.920 126 VAL A N 1
ATOM 1886 C CA . VAL A 1 126 ? 6.141 -15.885 -5.303 1.000 0.920 126 VAL A CA 1
ATOM 1887 C C . VAL A 1 126 ? 7.210 -16.547 -4.447 1.000 0.920 126 VAL A C 1
ATOM 1888 O O . VAL A 1 126 ? 8.357 -16.090 -4.451 1.000 0.920 126 VAL A O 1
ATOM 1901 N N . ASN A 1 127 ? 6.871 -17.624 -3.736 1.000 0.930 127 ASN A N 1
ATOM 1902 C CA . ASN A 1 127 ? 7.826 -18.328 -2.887 1.000 0.930 127 ASN A CA 1
ATOM 1903 C C . ASN A 1 127 ? 8.989 -18.893 -3.719 1.000 0.930 127 ASN A C 1
ATOM 1904 O O . ASN A 1 127 ? 10.149 -18.670 -3.368 1.000 0.930 127 ASN A O 1
ATOM 1915 N N . TYR A 1 128 ? 8.716 -19.493 -4.883 1.000 0.950 128 TYR A N 1
ATOM 1916 C CA . TYR A 1 128 ? 9.759 -19.963 -5.801 1.000 0.950 128 TYR A CA 1
ATOM 1917 C C . TYR A 1 128 ? 10.607 -18.818 -6.387 1.000 0.950 128 TYR A C 1
ATOM 1918 O O . TYR A 1 128 ? 11.836 -18.921 -6.430 1.000 0.950 128 TYR A O 1
ATOM 1936 N N . ALA A 1 129 ? 9.999 -17.695 -6.793 1.000 0.930 129 ALA A N 1
ATOM 1937 C CA . ALA A 1 129 ? 10.741 -16.527 -7.287 1.000 0.930 129 ALA A CA 1
ATOM 1938 C C . ALA A 1 129 ? 11.629 -15.886 -6.200 1.000 0.930 129 ALA A C 1
ATOM 1939 O O . ALA A 1 129 ? 12.731 -15.417 -6.496 1.000 0.930 129 ALA A O 1
ATOM 1946 N N . THR A 1 130 ? 11.165 -15.898 -4.946 1.000 0.910 130 THR A N 1
ATOM 1947 C CA . THR A 1 130 ? 11.887 -15.396 -3.766 1.000 0.910 130 THR A CA 1
ATOM 1948 C C . THR A 1 130 ? 13.056 -16.311 -3.395 1.000 0.910 130 THR A C 1
ATOM 1949 O O . THR A 1 130 ? 14.170 -15.827 -3.189 1.000 0.910 130 THR A O 1
ATOM 1960 N N . GLU A 1 131 ? 12.837 -17.630 -3.376 1.000 0.930 131 GLU A N 1
ATOM 1961 C CA . GLU A 1 131 ? 13.875 -18.643 -3.142 1.000 0.930 131 GLU A CA 1
ATOM 1962 C C . GLU A 1 131 ? 15.003 -18.531 -4.177 1.000 0.930 131 GLU A C 1
ATOM 1963 O O . GLU A 1 131 ? 16.184 -18.442 -3.834 1.000 0.930 131 GLU A O 1
ATOM 1975 N N . THR A 1 132 ? 14.628 -18.501 -5.458 1.000 0.940 132 THR A N 1
ATOM 1976 C CA . THR A 1 132 ? 15.573 -18.512 -6.585 1.000 0.940 132 THR A CA 1
ATOM 1977 C C . THR A 1 132 ? 16.169 -17.140 -6.910 1.000 0.940 132 THR A C 1
ATOM 1978 O O . THR A 1 132 ? 17.096 -17.059 -7.717 1.000 0.940 132 THR A O 1
ATOM 1989 N N . LYS A 1 133 ? 15.679 -16.069 -6.266 1.000 0.880 133 LYS A N 1
ATOM 1990 C CA . LYS A 1 133 ? 16.126 -14.671 -6.420 1.000 0.880 133 LYS A CA 1
ATOM 1991 C C . LYS A 1 133 ? 16.096 -14.156 -7.864 1.000 0.880 133 LYS A C 1
ATOM 1992 O O . LYS A 1 133 ? 16.953 -13.372 -8.275 1.000 0.880 133 LYS A O 1
ATOM 2011 N N . VAL A 1 134 ? 15.109 -14.591 -8.644 1.000 0.900 134 VAL A N 1
ATOM 2012 C CA . VAL A 1 134 ? 14.956 -14.170 -10.042 1.000 0.900 134 VAL A CA 1
ATOM 2013 C C . VAL A 1 134 ? 14.373 -12.752 -10.118 1.000 0.900 134 VAL A C 1
ATOM 2014 O O . VAL A 1 134 ? 13.381 -12.438 -9.459 1.000 0.900 134 VAL A O 1
ATOM 2027 N N . ASP A 1 135 ? 14.963 -11.898 -10.962 1.000 0.870 135 ASP A N 1
ATOM 2028 C CA . ASP A 1 135 ? 14.356 -10.636 -11.416 1.000 0.870 135 ASP A CA 1
ATOM 2029 C C . ASP A 1 135 ? 13.252 -10.953 -12.430 1.000 0.870 135 ASP A C 1
ATOM 2030 O O . ASP A 1 135 ? 13.512 -11.167 -13.617 1.000 0.870 135 ASP A O 1
ATOM 2039 N N . ASN A 1 136 ? 12.022 -11.017 -11.924 1.000 0.840 136 ASN A N 1
ATOM 2040 C CA . ASN A 1 136 ? 10.799 -11.171 -12.704 1.000 0.840 136 ASN A CA 1
ATOM 2041 C C . ASN A 1 136 ? 9.948 -9.888 -12.755 1.000 0.840 136 ASN A C 1
ATOM 2042 O O . ASN A 1 136 ? 8.848 -9.937 -13.290 1.000 0.840 136 ASN A O 1
ATOM 2053 N N . SER A 1 137 ? 10.411 -8.729 -12.260 1.000 0.790 137 SER A N 1
ATOM 2054 C CA . SER A 1 137 ? 9.613 -7.486 -12.361 1.000 0.790 137 SER A CA 1
ATOM 2055 C C . SER A 1 137 ? 9.506 -6.964 -13.795 1.000 0.790 137 SER A C 1
ATOM 2056 O O . SER A 1 137 ? 8.496 -6.385 -14.188 1.000 0.790 137 SER A O 1
ATOM 2064 N N . LYS A 1 138 ? 10.549 -7.170 -14.608 1.000 0.770 138 LYS A N 1
ATOM 2065 C CA . LYS A 1 138 ? 10.638 -6.580 -15.952 1.000 0.770 138 LYS A CA 1
ATOM 2066 C C . LYS A 1 138 ? 9.702 -7.227 -16.968 1.000 0.770 138 LYS A C 1
ATOM 2067 O O . LYS A 1 138 ? 9.402 -6.588 -17.974 1.000 0.770 138 LYS A O 1
ATOM 2086 N N . ILE A 1 139 ? 9.222 -8.448 -16.710 1.000 0.760 139 ILE A N 1
ATOM 2087 C CA . ILE A 1 139 ? 8.232 -9.113 -17.571 1.000 0.760 139 ILE A CA 1
ATOM 2088 C C . ILE A 1 139 ? 6.865 -8.413 -17.552 1.000 0.760 139 ILE A C 1
ATOM 2089 O O . ILE A 1 139 ? 6.042 -8.689 -18.411 1.000 0.760 139 ILE A O 1
ATOM 2105 N N . LEU A 1 140 ? 6.669 -7.469 -16.626 1.000 0.690 140 LEU A N 1
ATOM 2106 C CA . LEU A 1 140 ? 5.468 -6.645 -16.495 1.000 0.690 140 LEU A CA 1
ATOM 2107 C C . LEU A 1 140 ? 5.615 -5.246 -17.115 1.000 0.690 140 LEU A C 1
ATOM 2108 O O . LEU A 1 140 ? 4.690 -4.449 -17.112 1.000 0.690 140 LEU A O 1
ATOM 2124 N N . SER A 1 141 ? 6.792 -4.904 -17.642 1.000 0.740 141 SER A N 1
ATOM 2125 C CA . SER A 1 141 ? 7.035 -3.601 -18.272 1.000 0.740 141 SER A CA 1
ATOM 2126 C C . SER A 1 141 ? 7.072 -3.711 -19.789 1.000 0.740 141 SER A C 1
ATOM 2127 O O . SER A 1 141 ? 7.543 -4.721 -20.309 1.000 0.740 141 SER A O 1
ATOM 2135 N N . ASP A 1 142 ? 6.656 -2.649 -20.488 1.000 0.830 142 ASP A N 1
ATOM 2136 C CA . ASP A 1 142 ? 6.767 -2.530 -21.946 1.000 0.830 142 ASP A CA 1
ATOM 2137 C C . ASP A 1 142 ? 8.148 -2.984 -22.448 1.000 0.830 142 ASP A C 1
ATOM 2138 O O . ASP A 1 142 ? 9.191 -2.355 -22.216 1.000 0.830 142 ASP A O 1
ATOM 2147 N N . LEU A 1 143 ? 8.150 -4.111 -23.158 1.000 0.910 143 LEU A N 1
ATOM 2148 C CA . LEU A 1 143 ? 9.361 -4.804 -23.545 1.000 0.910 143 LEU A CA 1
ATOM 2149 C C . LEU A 1 143 ? 9.930 -4.138 -24.794 1.000 0.910 143 LEU A C 1
ATOM 2150 O O . LEU A 1 143 ? 9.492 -4.391 -25.917 1.000 0.910 143 LEU A O 1
ATOM 2166 N N . ASN A 1 144 ? 10.905 -3.254 -24.598 1.000 0.940 144 ASN A N 1
ATOM 2167 C CA . ASN A 1 144 ? 11.576 -2.537 -25.682 1.000 0.940 144 ASN A CA 1
ATOM 2168 C C . ASN A 1 144 ? 12.323 -3.486 -26.653 1.000 0.940 144 ASN A C 1
ATOM 2169 O O . ASN A 1 144 ? 12.721 -4.585 -26.259 1.000 0.940 144 ASN A O 1
ATOM 2180 N N . PRO A 1 145 ? 12.542 -3.084 -27.923 1.000 0.960 145 PRO A N 1
ATOM 2181 C CA . PRO A 1 145 ? 13.251 -3.894 -28.916 1.000 0.960 145 PRO A CA 1
ATOM 2182 C C . PRO A 1 145 ? 14.595 -4.447 -28.425 1.000 0.960 145 PRO A C 1
ATOM 2183 O O . PRO A 1 145 ? 15.406 -3.722 -27.853 1.000 0.960 145 PRO A O 1
ATOM 2194 N N . ASN A 1 146 ? 14.846 -5.729 -28.700 1.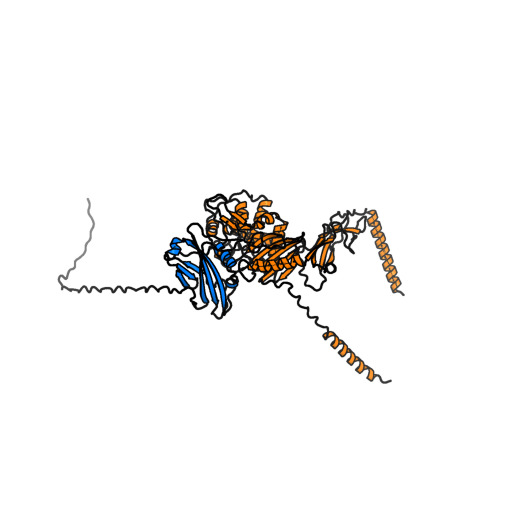000 0.960 146 ASN A N 1
ATOM 2195 C CA . ASN A 1 146 ? 16.008 -6.519 -28.268 1.000 0.960 146 ASN A CA 1
ATOM 2196 C C . ASN A 1 146 ? 16.170 -6.747 -26.753 1.000 0.960 146 ASN A C 1
ATOM 2197 O O . ASN A 1 146 ? 17.088 -7.475 -26.367 1.000 0.960 146 ASN A O 1
ATOM 2208 N N . ILE A 1 147 ? 15.294 -6.213 -25.895 1.000 0.950 147 ILE A N 1
ATOM 2209 C CA . ILE A 1 147 ? 15.320 -6.508 -24.457 1.000 0.950 147 ILE A CA 1
ATOM 2210 C C . ILE A 1 147 ? 14.783 -7.922 -24.202 1.000 0.950 147 ILE A C 1
ATOM 2211 O O . ILE A 1 147 ? 13.786 -8.338 -24.797 1.000 0.950 147 ILE A O 1
ATOM 2227 N N . LYS A 1 148 ? 15.462 -8.648 -23.305 1.000 0.940 148 LYS A N 1
ATOM 2228 C CA . LYS A 1 148 ? 15.059 -9.949 -22.758 1.000 0.940 148 LYS A CA 1
ATOM 2229 C C . LYS A 1 148 ? 14.689 -9.793 -21.282 1.000 0.940 148 LYS A C 1
ATOM 2230 O O . LYS A 1 148 ? 15.375 -9.081 -20.551 1.000 0.940 148 LYS A O 1
ATOM 2249 N N . VAL A 1 149 ? 13.642 -10.492 -20.864 1.000 0.930 149 VAL A N 1
ATOM 2250 C CA . VAL A 1 149 ? 13.131 -10.562 -19.490 1.000 0.930 149 VAL A CA 1
ATOM 2251 C C . VAL A 1 149 ? 12.925 -12.015 -19.081 1.000 0.930 149 VAL A C 1
ATOM 2252 O O . VAL A 1 149 ? 12.737 -12.878 -19.942 1.000 0.930 149 VAL A O 1
ATOM 2265 N N . THR A 1 150 ? 12.973 -12.282 -17.778 1.000 0.940 150 THR A N 1
ATOM 2266 C CA . THR A 1 150 ? 12.744 -13.612 -17.202 1.000 0.940 150 THR A CA 1
ATOM 2267 C C . THR A 1 150 ? 11.384 -13.632 -16.512 1.000 0.940 150 THR A C 1
ATOM 2268 O O . THR A 1 150 ? 11.037 -12.699 -15.795 1.000 0.940 150 THR A O 1
ATOM 2279 N N . GLY A 1 151 ? 10.615 -14.689 -16.746 1.000 0.930 151 GLY A N 1
ATOM 2280 C CA . GLY A 1 151 ? 9.368 -14.992 -16.062 1.000 0.930 151 GLY A CA 1
ATOM 2281 C C . GLY A 1 151 ? 9.529 -16.210 -15.162 1.000 0.930 151 GLY A C 1
ATOM 2282 O O . GLY A 1 151 ? 10.364 -17.085 -15.413 1.000 0.930 151 GLY A O 1
ATOM 2286 N N . VAL A 1 152 ? 8.722 -16.247 -14.107 1.000 0.940 152 VAL A N 1
ATOM 2287 C CA . VAL A 1 152 ? 8.666 -17.340 -13.136 1.000 0.940 152 VAL A CA 1
ATOM 2288 C C . VAL A 1 152 ? 7.203 -17.627 -12.849 1.000 0.940 152 VAL A C 1
ATOM 2289 O O . VAL A 1 152 ? 6.455 -16.696 -12.556 1.000 0.940 152 VAL A O 1
ATOM 2302 N N . LYS A 1 153 ? 6.810 -18.897 -12.939 1.000 0.960 153 LYS A N 1
ATOM 2303 C CA . LYS A 1 153 ? 5.474 -19.394 -12.589 1.000 0.960 153 LYS A CA 1
ATOM 2304 C C . LYS A 1 153 ? 5.610 -20.768 -11.940 1.000 0.960 153 LYS A C 1
ATOM 2305 O O . LYS A 1 153 ? 6.522 -21.519 -12.283 1.000 0.960 153 LYS A O 1
ATOM 2324 N N . ALA A 1 154 ? 4.714 -21.091 -11.022 1.000 0.980 154 ALA A N 1
ATOM 2325 C CA . ALA A 1 154 ? 4.609 -22.407 -10.413 1.000 0.980 154 ALA A CA 1
ATOM 2326 C C . ALA A 1 154 ? 3.151 -22.877 -10.470 1.000 0.980 154 ALA A C 1
ATOM 2327 O O . ALA A 1 154 ? 2.238 -22.077 -10.278 1.000 0.980 154 ALA A O 1
ATOM 2334 N N . PHE A 1 155 ? 2.942 -24.154 -10.768 1.000 0.980 155 PHE A N 1
ATOM 2335 C CA . PHE A 1 155 ? 1.622 -24.762 -10.939 1.000 0.980 155 PHE A CA 1
ATOM 2336 C C . PHE A 1 155 ? 1.503 -25.935 -9.975 1.000 0.980 155 PHE A C 1
ATOM 2337 O O . PHE A 1 155 ? 2.415 -26.758 -9.931 1.000 0.980 155 PHE A O 1
ATOM 2354 N N . GLU A 1 156 ? 0.413 -26.030 -9.223 1.000 0.970 156 GLU A N 1
ATOM 2355 C CA . GLU A 1 156 ? 0.147 -27.205 -8.394 1.000 0.970 156 GLU A CA 1
ATOM 2356 C C . GLU A 1 156 ? -0.760 -28.185 -9.149 1.000 0.970 156 GLU A C 1
ATOM 2357 O O . GLU A 1 156 ? -1.777 -27.789 -9.717 1.000 0.970 156 GLU A O 1
ATOM 2369 N N . VAL A 1 157 ? -0.358 -29.456 -9.201 1.000 0.980 157 VAL A N 1
ATOM 2370 C CA . VAL A 1 157 ? -1.052 -30.531 -9.929 1.000 0.980 157 VAL A CA 1
ATOM 2371 C C . VAL A 1 157 ? -0.977 -31.848 -9.158 1.000 0.980 157 VAL A C 1
ATOM 2372 O O . VAL A 1 157 ? -0.111 -32.026 -8.301 1.000 0.980 157 VAL A O 1
ATOM 2385 N N . ASP A 1 158 ? -1.857 -32.796 -9.484 1.000 0.970 158 ASP A N 1
ATOM 2386 C CA . ASP A 1 158 ? -1.801 -34.155 -8.937 1.000 0.970 158 ASP A CA 1
ATOM 2387 C C . ASP A 1 158 ? -0.459 -34.836 -9.273 1.000 0.970 158 ASP A C 1
ATOM 2388 O O . ASP A 1 158 ? -0.003 -34.847 -10.422 1.000 0.970 158 ASP A O 1
ATOM 2397 N N . LYS A 1 159 ? 0.185 -35.415 -8.255 1.000 0.970 159 LYS A N 1
ATOM 2398 C CA . LYS A 1 159 ? 1.539 -35.973 -8.348 1.000 0.970 159 LYS A CA 1
ATOM 2399 C C . LYS A 1 159 ? 1.599 -37.269 -9.149 1.000 0.970 159 LYS A C 1
ATOM 2400 O O . LYS A 1 159 ? 2.599 -37.501 -9.829 1.000 0.970 159 LYS A O 1
ATOM 2419 N N . GLU A 1 160 ? 0.566 -38.112 -9.106 1.000 0.970 160 GLU A N 1
ATOM 2420 C CA . GLU A 1 160 ? 0.529 -39.338 -9.910 1.000 0.970 160 GLU A CA 1
ATOM 2421 C C . GLU A 1 160 ? 0.252 -39.033 -11.385 1.000 0.970 160 GLU A C 1
ATOM 2422 O O . GLU A 1 160 ? 0.945 -39.563 -12.258 1.000 0.970 160 GLU A O 1
ATOM 2434 N N . ALA A 1 161 ? -0.722 -38.167 -11.668 1.000 0.970 161 ALA A N 1
ATOM 2435 C CA . ALA A 1 161 ? -1.042 -37.693 -13.009 1.000 0.970 161 ALA A CA 1
ATOM 2436 C C . ALA A 1 161 ? 0.148 -36.945 -13.620 1.000 0.970 161 ALA A C 1
ATOM 2437 O O . ALA A 1 161 ? 0.490 -37.166 -14.784 1.000 0.970 161 ALA A O 1
ATOM 2444 N N . TYR A 1 162 ? 0.856 -36.133 -12.828 1.000 0.970 162 TYR A N 1
ATOM 2445 C CA . TYR A 1 162 ? 2.084 -35.501 -13.287 1.000 0.970 162 TYR A CA 1
ATOM 2446 C C . TYR A 1 162 ? 3.221 -36.505 -13.518 1.000 0.970 162 TYR A C 1
ATOM 2447 O O . TYR A 1 162 ? 3.908 -36.423 -14.532 1.000 0.970 162 TYR A O 1
ATOM 2465 N N . ALA A 1 163 ? 3.402 -37.506 -12.650 1.000 0.960 163 ALA A N 1
ATOM 2466 C CA . ALA A 1 163 ? 4.424 -38.539 -12.840 1.000 0.960 163 ALA A CA 1
ATOM 2467 C C . ALA A 1 163 ? 4.179 -39.439 -14.070 1.000 0.960 163 ALA A C 1
ATOM 2468 O O . ALA A 1 163 ? 5.144 -39.880 -14.696 1.000 0.960 163 ALA A O 1
ATOM 2475 N N . LYS A 1 164 ? 2.910 -39.723 -14.401 1.000 0.950 164 LYS A N 1
ATOM 2476 C CA . LYS A 1 164 ? 2.495 -40.671 -15.456 1.000 0.950 164 LYS A CA 1
ATOM 2477 C C . LYS A 1 164 ? 2.141 -39.998 -16.791 1.000 0.950 164 LYS A C 1
ATOM 2478 O O . LYS A 1 164 ? 2.216 -40.646 -17.833 1.000 0.950 164 LYS A O 1
ATOM 2497 N N . GLY A 1 165 ? 1.713 -38.738 -16.759 1.000 0.950 165 GLY A N 1
ATOM 2498 C CA . GLY A 1 165 ? 1.179 -38.010 -17.909 1.000 0.950 165 GLY A CA 1
ATOM 2499 C C . GLY A 1 165 ? 2.238 -37.381 -18.817 1.000 0.950 165 GLY A C 1
ATOM 2500 O O . GLY A 1 165 ? 3.419 -37.287 -18.486 1.000 0.950 165 GLY A O 1
ATOM 2504 N N . THR A 1 166 ? 1.780 -36.911 -19.978 1.000 0.970 166 THR A N 1
ATOM 2505 C CA . THR A 1 166 ? 2.532 -36.002 -20.856 1.000 0.970 166 THR A CA 1
ATOM 2506 C C . THR A 1 166 ? 2.091 -34.573 -20.563 1.000 0.970 166 THR A C 1
ATOM 2507 O O . THR A 1 166 ? 0.891 -34.319 -20.502 1.000 0.970 166 THR A O 1
ATOM 2518 N N . TRP A 1 167 ? 3.042 -33.650 -20.411 1.000 0.980 167 TRP A N 1
ATOM 2519 C CA . TRP A 1 167 ? 2.765 -32.280 -19.968 1.000 0.980 167 TRP A CA 1
ATOM 2520 C C . TRP A 1 167 ? 3.481 -31.240 -20.827 1.000 0.980 167 TRP A C 1
ATOM 2521 O O . TRP A 1 167 ? 4.617 -31.434 -21.286 1.000 0.980 167 TRP A O 1
ATOM 2542 N N . LYS A 1 168 ? 2.807 -30.108 -21.045 1.000 0.980 168 LYS A N 1
ATOM 2543 C CA . LYS A 1 168 ? 3.266 -29.011 -21.903 1.000 0.980 168 LYS A CA 1
ATOM 2544 C C . LYS A 1 168 ? 3.069 -27.662 -21.217 1.000 0.980 168 LYS A C 1
ATOM 2545 O O . LYS A 1 168 ? 2.077 -27.441 -20.537 1.000 0.980 168 LYS A O 1
ATOM 2564 N N . LEU A 1 169 ? 3.964 -26.721 -21.486 1.000 0.980 169 LEU A N 1
ATOM 2565 C CA . LEU A 1 169 ? 3.729 -25.300 -21.251 1.000 0.980 169 LEU A CA 1
ATOM 2566 C C . LEU A 1 169 ? 3.206 -24.677 -22.542 1.000 0.980 169 LEU A C 1
ATOM 2567 O O . LEU A 1 169 ? 3.905 -24.695 -23.560 1.000 0.980 169 LEU A O 1
ATOM 2583 N N . LYS A 1 170 ? 1.992 -24.125 -22.496 1.000 0.980 170 LYS A N 1
ATOM 2584 C CA . LYS A 1 170 ? 1.399 -23.372 -23.603 1.000 0.980 170 LYS A CA 1
ATOM 2585 C C . LYS A 1 170 ? 1.491 -21.884 -23.298 1.000 0.980 170 LYS A C 1
ATOM 2586 O O . LYS A 1 170 ? 0.872 -21.395 -22.353 1.000 0.980 170 LYS A O 1
ATOM 2605 N N . PHE A 1 171 ? 2.264 -21.172 -24.108 1.000 0.960 171 PHE A N 1
ATOM 2606 C CA . PHE A 1 171 ? 2.319 -19.718 -24.079 1.000 0.960 171 PHE A CA 1
ATOM 2607 C C . PHE A 1 171 ? 1.198 -19.123 -24.941 1.000 0.960 171 PHE A C 1
ATOM 2608 O O . PHE A 1 171 ? 0.795 -19.720 -25.941 1.000 0.960 171 PHE A O 1
ATOM 2625 N N . SER A 1 172 ? 0.718 -17.924 -24.601 1.000 0.910 172 SER A N 1
ATOM 2626 C CA . SER A 1 172 ? -0.391 -17.261 -25.313 1.000 0.910 172 SER A CA 1
ATOM 2627 C C . SER A 1 172 ? -0.059 -16.767 -26.733 1.000 0.910 172 SER A C 1
ATOM 2628 O O . SER A 1 172 ? -0.927 -16.243 -27.424 1.000 0.910 172 SER A O 1
ATOM 2636 N N . ASN A 1 173 ? 1.182 -16.958 -27.194 1.000 0.910 173 ASN A N 1
ATOM 2637 C CA . ASN A 1 173 ? 1.640 -16.735 -28.572 1.000 0.910 173 ASN A CA 1
ATOM 2638 C C . ASN A 1 173 ? 1.843 -18.050 -29.357 1.000 0.910 173 ASN A C 1
ATOM 2639 O O . ASN A 1 173 ? 2.680 -18.099 -30.262 1.000 0.910 173 ASN A O 1
ATOM 2650 N N . ASP A 1 174 ? 1.147 -19.115 -28.951 1.000 0.920 174 ASP A N 1
ATOM 2651 C CA . ASP A 1 174 ? 1.191 -20.469 -29.520 1.000 0.920 174 ASP A CA 1
ATOM 2652 C C . ASP A 1 174 ? 2.575 -21.149 -29.501 1.000 0.920 174 ASP A C 1
ATOM 2653 O O . ASP A 1 174 ? 2.802 -22.163 -30.166 1.000 0.920 174 ASP A O 1
ATOM 2662 N N . VAL A 1 175 ? 3.512 -20.651 -28.685 1.000 0.950 175 VAL A N 1
ATOM 2663 C CA . VAL A 1 175 ? 4.718 -21.414 -28.341 1.000 0.950 175 VAL A CA 1
ATOM 2664 C C . VAL A 1 175 ? 4.327 -22.516 -27.363 1.000 0.950 175 VAL A C 1
ATOM 2665 O O . VAL A 1 175 ? 3.867 -22.246 -26.256 1.000 0.950 175 VAL A O 1
ATOM 2678 N N . ILE A 1 176 ? 4.526 -23.768 -27.771 1.000 0.970 176 ILE A N 1
ATOM 2679 C CA . ILE A 1 176 ? 4.178 -24.944 -26.973 1.000 0.970 176 ILE A CA 1
ATOM 2680 C C . ILE A 1 176 ? 5.446 -25.746 -26.703 1.000 0.970 176 ILE A C 1
ATOM 2681 O O . ILE A 1 176 ? 6.070 -26.284 -27.620 1.000 0.970 176 ILE A O 1
ATOM 2697 N N . VAL A 1 177 ? 5.842 -25.813 -25.434 1.000 0.980 177 VAL A N 1
ATOM 2698 C CA . VAL A 1 177 ? 7.044 -26.524 -24.988 1.000 0.980 177 VAL A CA 1
ATOM 2699 C C . VAL A 1 177 ? 6.625 -27.770 -24.226 1.000 0.980 177 VAL A C 1
ATOM 2700 O O . VAL A 1 177 ? 5.978 -27.673 -23.188 1.000 0.980 177 VAL A O 1
ATOM 2713 N N . LYS A 1 178 ? 7.002 -28.947 -24.724 1.000 0.970 178 LYS A N 1
ATOM 2714 C CA . LYS A 1 178 ? 6.869 -30.202 -23.992 1.000 0.970 178 LYS A CA 1
ATOM 2715 C C . LYS A 1 178 ? 7.851 -30.193 -22.814 1.000 0.970 178 LYS A C 1
ATOM 2716 O O . LYS A 1 178 ? 9.038 -29.921 -23.003 1.000 0.970 178 LYS A O 1
ATOM 2735 N N . ILE A 1 179 ? 7.350 -30.506 -21.619 1.000 0.970 179 ILE A N 1
ATOM 2736 C CA . ILE A 1 179 ? 8.147 -30.559 -20.383 1.000 0.970 179 ILE A CA 1
ATOM 2737 C C . ILE A 1 179 ? 8.243 -31.967 -19.780 1.000 0.970 179 ILE A C 1
ATOM 2738 O O . ILE A 1 179 ? 9.212 -32.245 -19.078 1.000 0.970 179 ILE A O 1
ATOM 2754 N N . LYS A 1 180 ? 7.293 -32.860 -20.095 1.000 0.920 180 LYS A N 1
ATOM 2755 C CA . LYS A 1 180 ? 7.280 -34.272 -19.679 1.000 0.920 180 LYS A CA 1
ATOM 2756 C C . LYS A 1 180 ? 6.648 -35.141 -20.761 1.000 0.920 180 LYS A C 1
ATOM 2757 O O . LYS A 1 180 ? 5.559 -34.743 -21.226 1.000 0.920 180 LYS A O 1
ATOM 2777 N N . MET B 2 1 ? 37.042 79.344 -22.672 1.000 0.230 1 MET B N 1
ATOM 2778 C CA . MET B 2 1 ? 37.545 77.946 -22.644 1.000 0.230 1 MET B CA 1
ATOM 2779 C C . MET B 2 1 ? 36.639 77.080 -23.529 1.000 0.230 1 MET B C 1
ATOM 2780 O O . MET B 2 1 ? 35.463 77.402 -23.626 1.000 0.230 1 MET B O 1
ATOM 2796 N N . ASN B 2 2 ? 37.152 76.072 -24.250 1.000 0.290 2 ASN B N 1
ATOM 2797 C CA . ASN B 2 2 ? 36.449 75.492 -25.417 1.000 0.290 2 ASN B CA 1
ATOM 2798 C C . ASN B 2 2 ? 35.392 74.411 -25.082 1.000 0.290 2 ASN B C 1
ATOM 2799 O O . ASN B 2 2 ? 35.735 73.294 -24.703 1.000 0.290 2 ASN B O 1
ATOM 2810 N N . ILE B 2 3 ? 34.110 74.720 -25.324 1.000 0.360 3 ILE B N 1
ATOM 2811 C CA . ILE B 2 3 ? 32.934 73.943 -24.868 1.000 0.360 3 ILE B CA 1
ATOM 2812 C C . ILE B 2 3 ? 32.762 72.576 -25.568 1.000 0.360 3 ILE B C 1
ATOM 2813 O O . ILE B 2 3 ? 32.334 71.611 -24.934 1.000 0.360 3 ILE B O 1
ATOM 2829 N N . LYS B 2 4 ? 33.111 72.444 -26.861 1.000 0.310 4 LYS B N 1
ATOM 2830 C CA . LYS B 2 4 ? 32.841 71.217 -27.654 1.000 0.310 4 LYS B CA 1
ATOM 2831 C C . LYS B 2 4 ? 33.426 69.926 -27.055 1.000 0.310 4 LYS B C 1
ATOM 2832 O O . LYS B 2 4 ? 32.843 68.865 -27.260 1.000 0.310 4 LYS B O 1
ATOM 2851 N N . LYS B 2 5 ? 34.551 69.998 -26.329 1.000 0.340 5 LYS B N 1
ATOM 2852 C CA . LYS B 2 5 ? 35.272 68.806 -25.838 1.000 0.340 5 LYS B CA 1
ATOM 2853 C C . LYS B 2 5 ? 34.495 67.981 -24.800 1.000 0.340 5 LYS B C 1
ATOM 2854 O O . LYS B 2 5 ? 34.733 66.782 -24.715 1.000 0.340 5 LYS B O 1
ATOM 2873 N N . CYS B 2 6 ? 33.558 68.565 -24.047 1.000 0.390 6 CYS B N 1
ATOM 2874 C CA . CYS B 2 6 ? 32.879 67.840 -22.963 1.000 0.390 6 CYS B CA 1
ATOM 2875 C C . CYS B 2 6 ? 31.872 66.771 -23.430 1.000 0.390 6 CYS B C 1
ATOM 2876 O O . CYS B 2 6 ? 31.654 65.806 -22.703 1.000 0.390 6 CYS B O 1
ATOM 2884 N N . LYS B 2 7 ? 31.258 66.895 -24.619 1.000 0.350 7 LYS B N 1
ATOM 2885 C CA . LYS B 2 7 ? 30.155 65.993 -25.021 1.000 0.350 7 LYS B CA 1
ATOM 2886 C C . LYS B 2 7 ? 30.586 64.561 -25.365 1.000 0.350 7 LYS B C 1
ATOM 2887 O O . LYS B 2 7 ? 29.828 63.640 -25.088 1.000 0.350 7 LYS B O 1
ATOM 2906 N N . GLN B 2 8 ? 31.766 64.355 -25.956 1.000 0.370 8 GLN B N 1
ATOM 2907 C CA . GLN B 2 8 ? 32.212 63.008 -26.359 1.000 0.370 8 GLN B CA 1
ATOM 2908 C C . GLN B 2 8 ? 32.534 62.098 -25.164 1.000 0.370 8 GLN B C 1
ATOM 2909 O O . GLN B 2 8 ? 32.307 60.896 -25.235 1.000 0.370 8 GLN B O 1
ATOM 2923 N N . LEU B 2 9 ? 33.031 62.671 -24.065 1.000 0.380 9 LEU B N 1
ATOM 2924 C CA . LEU B 2 9 ? 33.521 61.925 -22.900 1.000 0.380 9 LEU B CA 1
ATOM 2925 C C . LEU B 2 9 ? 32.406 61.209 -22.117 1.000 0.380 9 LEU B C 1
ATOM 2926 O O . LEU B 2 9 ? 32.642 60.149 -21.548 1.000 0.380 9 LEU B O 1
ATOM 2942 N N . LEU B 2 10 ? 31.189 61.764 -22.119 1.000 0.390 10 LEU B N 1
ATOM 2943 C CA . LEU B 2 10 ? 30.045 61.232 -21.368 1.000 0.390 10 LEU B CA 1
ATOM 2944 C C . LEU B 2 10 ? 29.456 59.944 -21.971 1.000 0.390 10 LEU B C 1
ATOM 2945 O O . LEU B 2 10 ? 29.018 59.072 -21.227 1.000 0.390 10 LEU B O 1
ATOM 2961 N N . MET B 2 11 ? 29.467 59.804 -23.302 1.000 0.380 11 MET B N 1
ATOM 2962 C CA . MET B 2 11 ? 28.909 58.631 -23.998 1.000 0.380 11 MET B CA 1
ATOM 2963 C C . MET B 2 11 ? 29.666 57.335 -23.673 1.000 0.380 11 MET B C 1
ATOM 2964 O O . MET B 2 11 ? 29.043 56.298 -23.459 1.000 0.380 11 MET B O 1
ATOM 2978 N N . SER B 2 12 ? 31.000 57.386 -23.605 1.000 0.380 12 SER B N 1
ATOM 2979 C CA . SER B 2 12 ? 31.830 56.182 -23.462 1.000 0.380 12 SER B CA 1
ATOM 2980 C C . SER B 2 12 ? 31.654 55.457 -22.125 1.000 0.380 12 SER B C 1
ATOM 2981 O O . SER B 2 12 ? 31.889 54.253 -22.060 1.000 0.380 12 SER B O 1
ATOM 2989 N N . LEU B 2 13 ? 31.242 56.157 -21.060 1.000 0.390 13 LEU B N 1
ATOM 2990 C CA . LEU B 2 13 ? 31.106 55.550 -19.731 1.000 0.390 13 LEU B CA 1
ATOM 2991 C C . LEU B 2 13 ? 29.858 54.657 -19.613 1.000 0.390 13 LEU B C 1
ATOM 2992 O O . LEU B 2 13 ? 29.902 53.623 -18.952 1.000 0.390 13 LEU B O 1
ATOM 3008 N N . VAL B 2 14 ? 28.758 55.040 -20.274 1.000 0.400 14 VAL B N 1
ATOM 3009 C CA . VAL B 2 14 ? 27.450 54.359 -20.171 1.000 0.400 14 VAL B CA 1
ATOM 3010 C C . VAL B 2 14 ? 27.478 52.963 -20.801 1.000 0.400 14 VAL B C 1
ATOM 3011 O O . VAL B 2 14 ? 26.812 52.051 -20.320 1.000 0.400 14 VAL B O 1
ATOM 3024 N N . VAL B 2 15 ? 28.284 52.768 -21.849 1.000 0.390 15 VAL B N 1
ATOM 3025 C CA . VAL B 2 15 ? 28.448 51.454 -22.497 1.000 0.390 15 VAL B CA 1
ATOM 3026 C C . VAL B 2 15 ? 29.123 50.446 -21.556 1.000 0.390 15 VAL B C 1
ATOM 3027 O O . VAL B 2 15 ? 28.841 49.252 -21.627 1.000 0.390 15 VAL B O 1
ATOM 3040 N N . LEU B 2 16 ? 29.992 50.910 -20.650 1.000 0.360 16 LEU B N 1
ATOM 3041 C CA . LEU B 2 16 ? 30.814 50.028 -19.823 1.000 0.360 16 LEU B CA 1
ATOM 3042 C C . LEU B 2 16 ? 30.039 49.407 -18.650 1.000 0.360 16 LEU B C 1
ATOM 3043 O O . LEU B 2 16 ? 30.230 48.231 -18.351 1.000 0.360 16 LEU B O 1
ATOM 3059 N N . THR B 2 17 ? 29.138 50.155 -18.003 1.000 0.370 17 THR B N 1
ATOM 3060 C CA . THR B 2 17 ? 28.339 49.642 -16.871 1.000 0.370 17 THR B CA 1
ATOM 3061 C C . THR B 2 17 ? 27.373 48.531 -17.280 1.000 0.370 17 THR B C 1
ATOM 3062 O O . THR B 2 17 ? 27.130 47.618 -16.494 1.000 0.370 17 THR B O 1
ATOM 3073 N N . LEU B 2 18 ? 26.863 48.570 -18.513 1.000 0.350 18 LEU B N 1
ATOM 3074 C CA . LEU B 2 18 ? 25.917 47.581 -19.041 1.000 0.350 18 LEU B CA 1
ATOM 3075 C C . LEU B 2 18 ? 26.568 46.216 -19.333 1.000 0.350 18 LEU B C 1
ATOM 3076 O O . LEU B 2 18 ? 25.892 45.192 -19.292 1.000 0.350 18 LEU B O 1
ATOM 3092 N N . ALA B 2 19 ? 27.881 46.180 -19.584 1.000 0.350 19 ALA B N 1
ATOM 3093 C CA . ALA B 2 19 ? 28.603 44.938 -19.861 1.000 0.350 19 ALA B CA 1
ATOM 3094 C C . ALA B 2 19 ? 28.836 44.075 -18.604 1.000 0.350 19 ALA B C 1
ATOM 3095 O O . ALA B 2 19 ? 28.875 42.849 -18.697 1.000 0.350 19 ALA B O 1
ATOM 3102 N N . VAL B 2 20 ? 28.984 44.695 -17.426 1.000 0.370 20 VAL B N 1
ATOM 3103 C CA . VAL B 2 20 ? 29.401 43.991 -16.197 1.000 0.370 20 VAL B CA 1
ATOM 3104 C C . VAL B 2 20 ? 28.296 43.084 -15.643 1.000 0.370 20 VAL B C 1
ATOM 3105 O O . VAL B 2 20 ? 28.585 41.988 -15.166 1.000 0.370 20 VAL B O 1
ATOM 3118 N N . THR B 2 21 ? 27.027 43.489 -15.732 1.000 0.340 21 THR B N 1
ATOM 3119 C CA . THR B 2 21 ? 25.903 42.741 -15.136 1.000 0.340 21 THR B CA 1
ATOM 3120 C C . THR B 2 21 ? 25.611 41.409 -15.828 1.000 0.340 21 THR B C 1
ATOM 3121 O O . THR B 2 21 ? 25.107 40.496 -15.181 1.000 0.340 21 THR B O 1
ATOM 3132 N N . CYS B 2 22 ? 25.971 41.248 -17.106 1.000 0.350 22 CYS B N 1
ATOM 3133 C CA . CYS B 2 22 ? 25.799 39.979 -17.826 1.000 0.350 22 CYS B CA 1
ATOM 3134 C C . CYS B 2 22 ? 26.757 38.872 -17.348 1.000 0.350 22 CYS B C 1
ATOM 3135 O O . CYS B 2 22 ? 26.495 37.699 -17.595 1.000 0.350 22 CYS B O 1
ATOM 3143 N N . LEU B 2 23 ? 27.840 39.230 -16.644 1.000 0.360 23 LEU B N 1
ATOM 3144 C CA . LEU B 2 23 ? 28.727 38.289 -15.952 1.000 0.360 23 LEU B CA 1
ATOM 3145 C C . LEU B 2 23 ? 28.308 38.035 -14.497 1.000 0.360 23 LEU B C 1
ATOM 3146 O O . LEU B 2 23 ? 29.092 37.480 -13.726 1.000 0.360 23 LEU B O 1
ATOM 3162 N N . ALA B 2 24 ? 27.069 38.376 -14.117 1.000 0.350 24 ALA B N 1
ATOM 3163 C CA . ALA B 2 24 ? 26.437 37.726 -12.977 1.000 0.350 24 ALA B CA 1
ATOM 3164 C C . ALA B 2 24 ? 26.583 36.209 -13.180 1.000 0.350 24 ALA B C 1
ATOM 3165 O O . ALA B 2 24 ? 26.102 35.693 -14.196 1.000 0.350 24 ALA B O 1
ATOM 3172 N N . PRO B 2 25 ? 27.263 35.480 -12.274 1.000 0.370 25 PRO B N 1
ATOM 3173 C CA . PRO B 2 25 ? 27.333 34.044 -12.405 1.000 0.370 25 PRO B CA 1
ATOM 3174 C C . PRO B 2 25 ? 25.893 33.554 -12.379 1.000 0.370 25 PRO B C 1
ATOM 3175 O O . PRO B 2 25 ? 25.184 33.767 -11.394 1.000 0.370 25 PRO B O 1
ATOM 3186 N N . MET B 2 26 ? 25.460 32.867 -13.438 1.000 0.350 26 MET B N 1
ATOM 3187 C CA . MET B 2 26 ? 24.431 31.862 -13.245 1.000 0.350 26 MET B CA 1
ATOM 3188 C C . MET B 2 26 ? 25.051 30.863 -12.279 1.000 0.350 26 MET B C 1
ATOM 3189 O O . MET B 2 26 ? 25.773 29.955 -12.697 1.000 0.350 26 MET B O 1
ATOM 3203 N N . SER B 2 27 ? 24.817 31.083 -10.981 1.000 0.360 27 SER B N 1
ATOM 3204 C CA . SER B 2 27 ? 24.976 30.072 -9.955 1.000 0.360 27 SER B CA 1
ATOM 3205 C C . SER B 2 27 ? 24.189 28.895 -10.475 1.000 0.360 27 SER B C 1
ATOM 3206 O O . SER B 2 27 ? 22.959 28.904 -10.434 1.000 0.360 27 SER B O 1
ATOM 3214 N N . LYS B 2 28 ? 24.899 27.924 -11.061 1.000 0.330 28 LYS B N 1
ATOM 3215 C CA . LYS B 2 28 ? 24.299 26.656 -11.431 1.000 0.330 28 LYS B CA 1
ATOM 3216 C C . LYS B 2 28 ? 23.673 26.180 -10.142 1.000 0.330 28 LYS B C 1
ATOM 3217 O O . LYS B 2 28 ? 24.414 25.888 -9.203 1.000 0.330 28 LYS B O 1
ATOM 3236 N N . ALA B 2 29 ? 22.341 26.175 -10.096 1.000 0.350 29 ALA B N 1
ATOM 3237 C CA . ALA B 2 29 ? 21.609 25.503 -9.048 1.000 0.350 29 ALA B CA 1
ATOM 3238 C C . ALA B 2 29 ? 22.201 24.101 -9.037 1.000 0.350 29 ALA B C 1
ATOM 3239 O O . ALA B 2 29 ? 22.063 23.360 -10.015 1.000 0.350 29 ALA B O 1
ATOM 3246 N N . LYS B 2 30 ? 23.023 23.825 -8.021 1.000 0.400 30 LYS B N 1
ATOM 3247 C CA . LYS B 2 30 ? 23.756 22.575 -7.917 1.000 0.400 30 LYS B CA 1
ATOM 3248 C C . LYS B 2 30 ? 22.646 21.563 -7.746 1.000 0.400 30 LYS B C 1
ATOM 3249 O O . LYS B 2 30 ? 22.009 21.575 -6.699 1.000 0.400 30 LYS B O 1
ATOM 3268 N N . ALA B 2 31 ? 22.326 20.839 -8.822 1.000 0.430 31 ALA B N 1
ATOM 3269 C CA . ALA B 2 31 ? 21.161 19.972 -8.863 1.000 0.430 31 ALA B CA 1
ATOM 3270 C C . ALA B 2 31 ? 21.245 19.091 -7.623 1.000 0.430 31 ALA B C 1
ATOM 3271 O O . ALA B 2 31 ? 22.228 18.359 -7.481 1.000 0.430 31 ALA B O 1
ATOM 3278 N N . ALA B 2 32 ? 20.314 19.301 -6.686 1.000 0.550 32 ALA B N 1
ATOM 3279 C CA . ALA B 2 32 ? 20.422 18.722 -5.359 1.000 0.550 32 ALA B CA 1
ATOM 3280 C C . ALA B 2 32 ? 20.511 17.212 -5.555 1.000 0.550 32 ALA B C 1
ATOM 3281 O O . ALA B 2 32 ? 19.619 16.620 -6.165 1.000 0.550 32 ALA B O 1
ATOM 3288 N N . SER B 2 33 ? 21.641 16.631 -5.154 1.000 0.680 33 SER B N 1
ATOM 3289 C CA . SER B 2 33 ? 21.916 15.221 -5.391 1.000 0.680 33 SER B CA 1
ATOM 3290 C C . SER B 2 33 ? 20.822 14.405 -4.726 1.000 0.680 33 SER B C 1
ATOM 3291 O O . SER B 2 33 ? 20.540 14.636 -3.550 1.000 0.680 33 SER B O 1
ATOM 3299 N N . ASP B 2 34 ? 20.224 13.470 -5.464 1.000 0.820 34 ASP B N 1
ATOM 3300 C CA . ASP B 2 34 ? 19.316 12.496 -4.868 1.000 0.820 34 ASP B CA 1
ATOM 3301 C C . ASP B 2 34 ? 20.088 11.760 -3.754 1.000 0.820 34 ASP B C 1
ATOM 3302 O O . ASP B 2 34 ? 21.121 11.152 -4.049 1.000 0.820 34 ASP B O 1
ATOM 3311 N N . PRO B 2 35 ? 19.676 11.875 -2.477 1.000 0.870 35 PRO B N 1
ATOM 3312 C CA . PRO B 2 35 ? 20.470 11.361 -1.367 1.000 0.870 35 PRO B CA 1
ATOM 3313 C C . PRO B 2 35 ? 20.461 9.829 -1.272 1.000 0.870 35 PRO B C 1
ATOM 3314 O O . PRO B 2 35 ? 21.309 9.280 -0.570 1.000 0.870 35 PRO B O 1
ATOM 3325 N N . ILE B 2 36 ? 19.514 9.144 -1.930 1.000 0.920 36 ILE B N 1
ATOM 3326 C CA . ILE B 2 36 ? 19.285 7.694 -1.767 1.000 0.920 36 ILE B CA 1
ATOM 3327 C C . ILE B 2 36 ? 18.966 6.925 -3.062 1.000 0.920 36 ILE B C 1
ATOM 3328 O O . ILE B 2 36 ? 18.995 5.696 -3.040 1.000 0.920 36 ILE B O 1
ATOM 3344 N N . ASP B 2 37 ? 18.674 7.624 -4.163 1.000 0.930 37 ASP B N 1
ATOM 3345 C CA . ASP B 2 37 ? 18.372 7.104 -5.506 1.000 0.930 37 ASP B CA 1
ATOM 3346 C C . ASP B 2 37 ? 17.454 5.869 -5.519 1.000 0.930 37 ASP B C 1
ATOM 3347 O O . ASP B 2 37 ? 17.840 4.751 -5.872 1.000 0.930 37 ASP B O 1
ATOM 3356 N N . ILE B 2 38 ? 16.197 6.082 -5.115 1.000 0.970 38 ILE B N 1
ATOM 3357 C CA . ILE B 2 38 ? 15.190 5.016 -5.082 1.000 0.970 38 ILE B CA 1
ATOM 3358 C C . ILE B 2 38 ? 14.884 4.521 -6.500 1.000 0.970 38 ILE B C 1
ATOM 3359 O O . ILE B 2 38 ? 14.425 5.287 -7.353 1.000 0.970 38 ILE B O 1
ATOM 3375 N N . ASN B 2 39 ? 15.103 3.232 -6.756 1.000 0.960 39 ASN B N 1
ATOM 3376 C CA . ASN B 2 39 ? 14.917 2.593 -8.059 1.000 0.960 39 ASN B CA 1
ATOM 3377 C C . ASN B 2 39 ? 13.451 2.174 -8.269 1.000 0.960 39 ASN B C 1
ATOM 3378 O O . ASN B 2 39 ? 13.109 0.994 -8.382 1.000 0.960 39 ASN B O 1
ATOM 3389 N N . ALA B 2 40 ? 12.579 3.179 -8.293 1.000 0.960 40 ALA B N 1
ATOM 3390 C CA . ALA B 2 40 ? 11.145 3.053 -8.504 1.000 0.960 40 ALA B CA 1
ATOM 3391 C C . ALA B 2 40 ? 10.632 4.155 -9.442 1.000 0.960 40 ALA B C 1
ATOM 3392 O O . ALA B 2 40 ? 11.339 5.119 -9.751 1.000 0.960 40 ALA B O 1
ATOM 3399 N N . SER B 2 41 ? 9.389 4.019 -9.907 1.000 0.960 41 SER B N 1
ATOM 3400 C CA . SER B 2 41 ? 8.780 5.001 -10.818 1.000 0.960 41 SER B CA 1
ATOM 3401 C C . SER B 2 41 ? 8.316 6.259 -10.079 1.000 0.960 41 SER B C 1
ATOM 3402 O O . SER B 2 41 ? 8.437 7.361 -10.621 1.000 0.960 41 SER B O 1
ATOM 3410 N N . ALA B 2 42 ? 7.857 6.103 -8.835 1.000 0.980 42 ALA B N 1
ATOM 3411 C CA . ALA B 2 42 ? 7.687 7.184 -7.869 1.000 0.980 42 ALA B CA 1
ATOM 3412 C C . ALA B 2 42 ? 7.958 6.680 -6.441 1.000 0.980 42 ALA B C 1
ATOM 3413 O O . ALA B 2 42 ? 7.847 5.483 -6.171 1.000 0.980 42 ALA B O 1
ATOM 3420 N N . ALA B 2 43 ? 8.304 7.591 -5.534 1.000 0.990 43 ALA B N 1
ATOM 3421 C CA . ALA B 2 43 ? 8.414 7.322 -4.107 1.000 0.990 43 ALA B CA 1
ATOM 3422 C C . ALA B 2 43 ? 8.211 8.600 -3.276 1.000 0.990 43 ALA B C 1
ATOM 3423 O O . ALA B 2 43 ? 8.577 9.695 -3.711 1.000 0.990 43 ALA B O 1
ATOM 3430 N N . ILE B 2 44 ? 7.687 8.459 -2.060 1.000 0.990 44 ILE B N 1
ATOM 3431 C CA . ILE B 2 44 ? 7.640 9.524 -1.048 1.000 0.990 44 ILE B CA 1
ATOM 3432 C C . ILE B 2 44 ? 7.908 8.938 0.339 1.000 0.990 44 ILE B C 1
ATOM 3433 O O . ILE B 2 44 ? 7.559 7.793 0.622 1.000 0.990 44 ILE B O 1
ATOM 3449 N N . MET B 2 45 ? 8.539 9.729 1.200 1.000 0.990 45 MET B N 1
ATOM 3450 C CA . MET B 2 45 ? 8.754 9.405 2.603 1.000 0.990 45 MET B CA 1
ATOM 3451 C C . MET B 2 45 ? 8.383 10.593 3.475 1.000 0.990 45 MET B C 1
ATOM 3452 O O . MET B 2 45 ? 8.871 11.701 3.234 1.000 0.990 45 MET B O 1
ATOM 3466 N N . ILE B 2 46 ? 7.581 10.346 4.504 1.000 0.990 46 ILE B N 1
ATOM 3467 C CA . ILE B 2 46 ? 7.167 11.345 5.488 1.000 0.990 46 ILE B CA 1
ATOM 3468 C C . ILE B 2 46 ? 7.428 10.848 6.908 1.000 0.990 46 ILE B C 1
ATOM 3469 O O . ILE B 2 46 ? 7.405 9.645 7.167 1.000 0.990 46 ILE B O 1
ATOM 3485 N N . GLU B 2 47 ? 7.640 11.775 7.834 1.000 0.990 47 GLU B N 1
ATOM 3486 C CA . GLU B 2 47 ? 7.371 11.518 9.249 1.000 0.990 47 GLU B CA 1
ATOM 3487 C C . GLU B 2 47 ? 5.889 11.810 9.512 1.000 0.990 47 GLU B C 1
ATOM 3488 O O . GLU B 2 47 ? 5.376 12.825 9.039 1.000 0.990 47 GLU B O 1
ATOM 3500 N N . ALA B 2 48 ? 5.206 10.902 10.210 1.000 0.970 48 ALA B N 1
ATOM 3501 C CA . ALA B 2 48 ? 3.747 10.913 10.308 1.000 0.970 48 ALA B CA 1
ATOM 3502 C C . ALA B 2 48 ? 3.220 12.094 11.141 1.000 0.970 48 ALA B C 1
ATOM 3503 O O . ALA B 2 48 ? 2.419 12.886 10.657 1.000 0.970 48 ALA B O 1
ATOM 3510 N N . SER B 2 49 ? 3.719 12.285 12.367 1.000 0.950 49 SER B N 1
ATOM 3511 C CA . SER B 2 49 ? 3.121 13.235 13.323 1.000 0.950 49 SER B CA 1
ATOM 3512 C C . SER B 2 49 ? 3.184 14.706 12.887 1.000 0.950 49 SER B C 1
ATOM 3513 O O . SER B 2 49 ? 2.347 15.516 13.297 1.000 0.950 49 SER B O 1
ATOM 3521 N N . SER B 2 50 ? 4.165 15.053 12.050 1.000 0.950 50 SER B N 1
ATOM 3522 C CA . SER B 2 50 ? 4.350 16.388 11.472 1.000 0.950 50 SER B CA 1
ATOM 3523 C C . SER B 2 50 ? 4.008 16.488 9.983 1.000 0.950 50 SER B C 1
ATOM 3524 O O . SER B 2 50 ? 4.079 17.581 9.416 1.000 0.950 50 SER B O 1
ATOM 3532 N N . GLY B 2 51 ? 3.727 15.368 9.310 1.000 0.970 51 GLY B N 1
ATOM 3533 C CA . GLY B 2 51 ? 3.612 15.290 7.851 1.000 0.970 51 GLY B CA 1
ATOM 3534 C C . GLY B 2 51 ? 4.850 15.784 7.091 1.000 0.970 51 GLY B C 1
ATOM 3535 O O . GLY B 2 51 ? 4.741 16.153 5.918 1.000 0.970 51 GLY B O 1
ATOM 3539 N N . LYS B 2 52 ? 6.023 15.881 7.734 1.000 0.970 52 LYS B N 1
ATOM 3540 C CA . LYS B 2 52 ? 7.234 16.431 7.110 1.000 0.970 52 LYS B CA 1
ATOM 3541 C C . LYS B 2 52 ? 7.745 15.472 6.042 1.000 0.970 52 LYS B C 1
ATOM 3542 O O . LYS B 2 52 ? 8.086 14.333 6.352 1.000 0.970 52 LYS B O 1
ATOM 3561 N N . ILE B 2 53 ? 7.865 15.944 4.800 1.000 0.980 53 ILE B N 1
ATOM 3562 C CA . ILE B 2 53 ? 8.413 15.130 3.711 1.000 0.980 53 ILE B CA 1
ATOM 3563 C C . ILE B 2 53 ? 9.940 15.089 3.844 1.000 0.980 53 ILE B C 1
ATOM 3564 O O . ILE B 2 53 ? 10.606 16.125 3.817 1.000 0.980 53 ILE B O 1
ATOM 3580 N N . LEU B 2 54 ? 10.485 13.880 3.985 1.000 0.980 54 LEU B N 1
ATOM 3581 C CA . LEU B 2 54 ? 11.920 13.597 4.122 1.000 0.980 54 LEU B CA 1
ATOM 3582 C C . LEU B 2 54 ? 12.568 13.208 2.783 1.000 0.980 54 LEU B C 1
ATOM 3583 O O . LEU B 2 54 ? 13.773 13.382 2.600 1.000 0.980 54 LEU B O 1
ATOM 3599 N N . TYR B 2 55 ? 11.774 12.679 1.847 1.000 0.980 55 TYR B N 1
ATOM 3600 C CA . TYR B 2 55 ? 12.191 12.355 0.482 1.000 0.980 55 TYR B CA 1
ATOM 3601 C C . TYR B 2 55 ? 10.989 12.342 -0.469 1.000 0.980 55 TYR B C 1
ATOM 3602 O O . TYR B 2 55 ? 9.894 11.936 -0.080 1.000 0.980 55 TYR B O 1
ATOM 3620 N N . SER B 2 56 ? 11.188 12.744 -1.727 1.000 0.980 56 SER B N 1
ATOM 3621 C CA . SER B 2 56 ? 10.172 12.640 -2.783 1.000 0.980 56 SER B CA 1
ATOM 3622 C C . SER B 2 56 ? 10.801 12.538 -4.178 1.000 0.980 56 SER B C 1
ATOM 3623 O O . SER B 2 56 ? 11.651 13.351 -4.558 1.000 0.980 56 SER B O 1
ATOM 3631 N N . LYS B 2 57 ? 10.328 11.554 -4.952 1.000 0.980 57 LYS B N 1
ATOM 3632 C CA . LYS B 2 57 ? 10.682 11.266 -6.349 1.000 0.980 57 LYS B CA 1
ATOM 3633 C C . LYS B 2 57 ? 9.390 11.029 -7.128 1.000 0.980 57 LYS B C 1
ATOM 3634 O O . LYS B 2 57 ? 8.701 10.048 -6.883 1.000 0.980 57 LYS B O 1
ATOM 3653 N N . ASN B 2 58 ? 9.054 11.928 -8.055 1.000 0.980 58 ASN B N 1
ATOM 3654 C CA . ASN B 2 58 ? 7.828 11.874 -8.871 1.000 0.980 58 ASN B CA 1
ATOM 3655 C C . ASN B 2 58 ? 6.522 11.707 -8.058 1.000 0.980 58 ASN B C 1
ATOM 3656 O O . ASN B 2 58 ? 5.584 11.086 -8.550 1.000 0.980 58 ASN B O 1
ATOM 3667 N N . ALA B 2 59 ? 6.455 12.206 -6.818 1.000 0.980 59 ALA B N 1
ATOM 3668 C CA . ALA B 2 59 ? 5.401 11.806 -5.883 1.000 0.980 59 ALA B CA 1
ATOM 3669 C C . ALA B 2 59 ? 3.981 12.225 -6.296 1.000 0.980 59 ALA B C 1
ATOM 3670 O O . ALA B 2 59 ? 3.047 11.485 -6.011 1.000 0.980 59 ALA B O 1
ATOM 3677 N N . ASP B 2 60 ? 3.826 13.351 -6.998 1.000 0.980 60 ASP B N 1
ATOM 3678 C CA . ASP B 2 60 ? 2.545 13.830 -7.541 1.000 0.980 60 ASP B CA 1
ATOM 3679 C C . ASP B 2 60 ? 2.174 13.147 -8.884 1.000 0.980 60 ASP B C 1
ATOM 3680 O O . ASP B 2 60 ? 1.152 13.457 -9.490 1.000 0.980 60 ASP B O 1
ATOM 3689 N N . LYS B 2 61 ? 2.986 12.204 -9.397 1.000 0.980 61 LYS B N 1
ATOM 3690 C CA . LYS B 2 61 ? 2.649 11.451 -10.614 1.000 0.980 61 LYS B CA 1
ATOM 3691 C C . LYS B 2 61 ? 1.664 10.331 -10.280 1.000 0.980 61 LYS B C 1
ATOM 3692 O O . LYS B 2 61 ? 2.052 9.337 -9.666 1.000 0.980 61 LYS B O 1
ATOM 3711 N N . ARG B 2 62 ? 0.429 10.449 -10.771 1.000 0.980 62 ARG B N 1
ATOM 3712 C CA . ARG B 2 62 ? -0.551 9.356 -10.748 1.000 0.980 62 ARG B CA 1
ATOM 3713 C C . ARG B 2 62 ? -0.035 8.133 -11.525 1.000 0.980 62 ARG B C 1
ATOM 3714 O O . ARG B 2 62 ? 0.461 8.269 -12.647 1.000 0.980 62 ARG B O 1
ATOM 3735 N N . LEU B 2 63 ? -0.105 6.960 -10.898 1.000 0.980 63 LEU B N 1
ATOM 3736 C CA . LEU B 2 63 ? 0.370 5.671 -11.412 1.000 0.980 63 LEU B CA 1
ATOM 3737 C C . LEU B 2 63 ? -0.539 4.540 -10.893 1.000 0.980 63 LEU B C 1
ATOM 3738 O O . LEU B 2 63 ? -1.140 4.723 -9.834 1.000 0.980 63 LEU B O 1
ATOM 3754 N N . PRO B 2 64 ? -0.612 3.377 -11.566 1.000 0.980 64 PRO B N 1
ATOM 3755 C CA . PRO B 2 64 ? -1.310 2.202 -11.044 1.000 0.980 64 PRO B CA 1
ATOM 3756 C C . PRO B 2 64 ? -0.734 1.753 -9.690 1.000 0.980 64 PRO B C 1
ATOM 3757 O O . PRO B 2 64 ? 0.488 1.780 -9.488 1.000 0.980 64 PRO B O 1
ATOM 3768 N N . ILE B 2 65 ? -1.606 1.375 -8.751 1.000 0.990 65 ILE B N 1
ATOM 3769 C CA . ILE B 2 65 ? -1.234 1.071 -7.353 1.000 0.990 65 ILE B CA 1
ATOM 3770 C C . ILE B 2 65 ? -1.523 -0.370 -6.915 1.000 0.990 65 ILE B C 1
ATOM 3771 O O . ILE B 2 65 ? -1.157 -0.753 -5.795 1.000 0.990 65 ILE B O 1
ATOM 3787 N N . ALA B 2 66 ? -2.142 -1.179 -7.774 1.000 0.980 66 ALA B N 1
ATOM 3788 C CA . ALA B 2 66 ? -2.549 -2.545 -7.490 1.000 0.980 66 ALA B CA 1
ATOM 3789 C C . ALA B 2 66 ? -3.314 -2.679 -6.150 1.000 0.980 66 ALA B C 1
ATOM 3790 O O . ALA B 2 66 ? -4.026 -1.764 -5.722 1.000 0.980 66 ALA B O 1
ATOM 3797 N N . SER B 2 67 ? -3.120 -3.792 -5.427 1.000 0.990 67 SER B N 1
ATOM 3798 C CA . SER B 2 67 ? -3.741 -4.074 -4.118 1.000 0.990 67 SER B CA 1
ATOM 3799 C C . SER B 2 67 ? -3.480 -3.057 -2.994 1.000 0.990 67 SER B C 1
ATOM 3800 O O . SER B 2 67 ? -4.103 -3.188 -1.944 1.000 0.990 67 SER B O 1
ATOM 3808 N N . MET B 2 68 ? -2.668 -2.007 -3.180 1.000 0.990 68 MET B N 1
ATOM 3809 C CA . MET B 2 68 ? -2.675 -0.876 -2.234 1.000 0.990 68 MET B CA 1
ATOM 3810 C C . MET B 2 68 ? -4.001 -0.099 -2.271 1.000 0.990 68 MET B C 1
ATOM 3811 O O . MET B 2 68 ? -4.345 0.567 -1.301 1.000 0.990 68 MET B O 1
ATOM 3825 N N . THR B 2 69 ? -4.787 -0.262 -3.341 1.000 0.990 69 THR B N 1
ATOM 3826 C CA . THR B 2 69 ? -6.203 0.138 -3.432 1.000 0.990 69 THR B CA 1
ATOM 3827 C C . THR B 2 69 ? -7.010 -0.312 -2.216 1.000 0.990 69 THR B C 1
ATOM 3828 O O . THR B 2 69 ? -7.860 0.436 -1.731 1.000 0.990 69 THR B O 1
ATOM 3839 N N . LYS B 2 70 ? -6.695 -1.497 -1.670 1.000 0.990 70 LYS B N 1
ATOM 3840 C CA . LYS B 2 70 ? -7.366 -2.051 -0.492 1.000 0.990 70 LYS B CA 1
ATOM 3841 C C . LYS B 2 70 ? -7.234 -1.168 0.750 1.000 0.990 70 LYS B C 1
ATOM 3842 O O . LYS B 2 70 ? -8.116 -1.247 1.584 1.000 0.990 70 LYS B O 1
ATOM 3861 N N . MET B 2 71 ? -6.263 -0.251 0.837 1.000 0.990 71 MET B N 1
ATOM 3862 C CA . MET B 2 71 ? -6.215 0.742 1.923 1.000 0.990 71 MET B CA 1
ATOM 3863 C C . MET B 2 71 ? -7.450 1.659 1.950 1.000 0.990 71 MET B C 1
ATOM 3864 O O . MET B 2 71 ? -7.918 2.025 3.022 1.000 0.990 71 MET B O 1
ATOM 3878 N N . MET B 2 72 ? -8.007 2.023 0.787 1.000 0.990 72 MET B N 1
ATOM 3879 C CA . MET B 2 72 ? -9.262 2.789 0.718 1.000 0.990 72 MET B CA 1
ATOM 3880 C C . MET B 2 72 ? -10.464 1.897 1.063 1.000 0.990 72 MET B C 1
ATOM 3881 O O . MET B 2 72 ? -11.419 2.351 1.690 1.000 0.990 72 MET B O 1
ATOM 3895 N N . THR B 2 73 ? -10.402 0.615 0.693 1.000 0.990 73 THR B N 1
ATOM 3896 C CA . THR B 2 73 ? -11.416 -0.388 1.049 1.000 0.990 73 THR B CA 1
ATOM 3897 C C . THR B 2 73 ? -11.461 -0.635 2.561 1.000 0.990 73 THR B C 1
ATOM 3898 O O . THR B 2 73 ? -12.537 -0.655 3.155 1.000 0.990 73 THR B O 1
ATOM 3909 N N . GLU B 2 74 ? -10.290 -0.741 3.188 1.000 0.990 74 GLU B N 1
ATOM 3910 C CA . GLU B 2 74 ? -10.070 -0.834 4.633 1.000 0.990 74 GLU B CA 1
ATOM 3911 C C . GLU B 2 74 ? -10.549 0.448 5.338 1.000 0.990 74 GLU B C 1
ATOM 3912 O O . GLU B 2 74 ? -11.338 0.345 6.274 1.000 0.990 74 GLU B O 1
ATOM 3924 N N . TYR B 2 75 ? -10.192 1.644 4.841 1.000 0.990 75 TYR B N 1
ATOM 3925 C CA . TYR B 2 75 ? -10.674 2.925 5.388 1.000 0.990 75 TYR B CA 1
ATOM 3926 C C . TYR B 2 75 ? -12.209 3.005 5.415 1.000 0.990 75 TYR B C 1
ATOM 3927 O O . TYR B 2 75 ? -12.803 3.308 6.447 1.000 0.990 75 TYR B O 1
ATOM 3945 N N . LEU B 2 76 ? -12.873 2.706 4.291 1.000 0.990 76 LEU B N 1
ATOM 3946 C CA . LEU B 2 76 ? -14.337 2.759 4.193 1.000 0.990 76 LEU B CA 1
ATOM 3947 C C . LEU B 2 76 ? -15.041 1.696 5.047 1.000 0.990 76 LEU B C 1
ATOM 3948 O O . LEU B 2 76 ? -16.173 1.921 5.481 1.000 0.990 76 LEU B O 1
ATOM 3964 N N . LEU B 2 77 ? -14.397 0.550 5.296 1.000 0.990 77 LEU B N 1
ATOM 3965 C CA . LEU B 2 77 ? -14.909 -0.437 6.241 1.000 0.990 77 LEU B CA 1
ATOM 3966 C C . LEU B 2 77 ? -14.793 0.064 7.682 1.000 0.990 77 LEU B C 1
ATOM 3967 O O . LEU B 2 77 ? -15.779 0.009 8.412 1.000 0.990 77 LEU B O 1
ATOM 3983 N N . LEU B 2 78 ? -13.619 0.558 8.082 1.000 0.990 78 LEU B N 1
ATOM 3984 C CA . LEU B 2 78 ? -13.371 1.065 9.434 1.000 0.990 78 LEU B CA 1
ATOM 3985 C C . LEU B 2 78 ? -14.285 2.263 9.746 1.000 0.990 78 LEU B C 1
ATOM 3986 O O . LEU B 2 78 ? -14.928 2.281 10.794 1.000 0.990 78 LEU B O 1
ATOM 4002 N N . GLU B 2 79 ? -14.502 3.159 8.777 1.000 0.990 79 GLU B N 1
ATOM 4003 C CA . GLU B 2 79 ? -15.523 4.211 8.862 1.000 0.990 79 GLU B CA 1
ATOM 4004 C C . GLU B 2 79 ? -16.936 3.640 9.080 1.000 0.990 79 GLU B C 1
ATOM 4005 O O . GLU B 2 79 ? -17.702 4.147 9.903 1.000 0.990 79 GLU B O 1
ATOM 4017 N N . ALA B 2 80 ? -17.315 2.580 8.363 1.000 0.990 80 ALA B N 1
ATOM 4018 C CA . ALA B 2 80 ? -18.631 1.964 8.519 1.000 0.990 80 ALA B CA 1
ATOM 4019 C C . ALA B 2 80 ? -18.801 1.228 9.866 1.000 0.990 80 ALA B C 1
ATOM 4020 O O . ALA B 2 80 ? -19.926 1.160 10.371 1.000 0.990 80 ALA B O 1
ATOM 4027 N N . ILE B 2 81 ? -17.713 0.708 10.445 1.000 0.990 81 ILE B N 1
ATOM 4028 C CA . ILE B 2 81 ? -17.664 0.120 11.792 1.000 0.990 81 ILE B CA 1
ATOM 4029 C C . ILE B 2 81 ? -17.837 1.210 12.861 1.000 0.990 81 ILE B C 1
ATOM 4030 O O . ILE B 2 81 ? -18.742 1.097 13.689 1.000 0.990 81 ILE B O 1
ATOM 4046 N N . ASP B 2 82 ? -17.026 2.273 12.822 1.000 0.990 82 ASP B N 1
ATOM 4047 C CA . ASP B 2 82 ? -17.077 3.397 13.775 1.000 0.990 82 ASP B CA 1
ATOM 4048 C C . ASP B 2 82 ? -18.451 4.088 13.770 1.000 0.990 82 ASP B C 1
ATOM 4049 O O . ASP B 2 82 ? -19.080 4.297 14.809 1.000 0.990 82 ASP B O 1
ATOM 4058 N N . GLN B 2 83 ? -19.010 4.314 12.577 1.000 0.990 83 GLN B N 1
ATOM 4059 C CA . GLN B 2 83 ? -20.351 4.881 12.407 1.000 0.990 83 GLN B CA 1
ATOM 4060 C C . GLN B 2 83 ? -21.491 3.903 12.766 1.000 0.990 83 GLN B C 1
ATOM 4061 O O . GLN B 2 83 ? -22.665 4.249 12.602 1.000 0.990 83 GLN B O 1
ATOM 4075 N N . GLY B 2 84 ? -21.184 2.678 13.216 1.000 0.980 84 GLY B N 1
ATOM 4076 C CA . GLY B 2 84 ? -22.156 1.660 13.632 1.000 0.980 84 GLY B CA 1
ATOM 4077 C C . GLY B 2 84 ? -23.048 1.118 12.508 1.000 0.980 84 GLY B C 1
ATOM 4078 O O . GLY B 2 84 ? -24.107 0.549 12.785 1.000 0.980 84 GLY B O 1
ATOM 4082 N N . LYS B 2 85 ? -22.651 1.314 11.243 1.000 0.990 85 LYS B N 1
ATOM 4083 C CA . LYS B 2 85 ? -23.385 0.878 10.039 1.000 0.990 85 LYS B CA 1
ATOM 4084 C C . LYS B 2 85 ? -23.107 -0.581 9.688 1.000 0.990 85 LYS B C 1
ATOM 4085 O O . LYS B 2 85 ? -23.983 -1.253 9.154 1.000 0.990 85 LYS B O 1
ATOM 4104 N N . VAL B 2 86 ? -21.900 -1.045 9.993 1.000 0.990 86 VAL B N 1
ATOM 4105 C CA . VAL B 2 86 ? -21.434 -2.429 9.851 1.000 0.990 86 VAL B CA 1
ATOM 4106 C C . VAL B 2 86 ? -20.954 -2.901 11.226 1.000 0.990 86 VAL B C 1
ATOM 4107 O O . VAL B 2 86 ? -20.626 -2.085 12.088 1.000 0.990 86 VAL B O 1
ATOM 4120 N N . LYS B 2 87 ? -20.930 -4.215 11.466 1.000 0.990 87 LYS B N 1
ATOM 4121 C CA . LYS B 2 87 ? -20.377 -4.798 12.700 1.000 0.990 87 LYS B CA 1
ATOM 4122 C C . LYS B 2 87 ? -19.384 -5.908 12.395 1.000 0.990 87 LYS B C 1
ATOM 4123 O O . LYS B 2 87 ? -19.574 -6.654 11.444 1.000 0.990 87 LYS B O 1
ATOM 4142 N N . TRP B 2 88 ? -18.380 -6.076 13.252 1.000 0.990 88 TRP B N 1
ATOM 4143 C CA . TRP B 2 88 ? -17.366 -7.127 13.113 1.000 0.990 88 TRP B CA 1
ATOM 4144 C C . TRP B 2 88 ? -17.928 -8.557 13.105 1.000 0.990 88 TRP B C 1
ATOM 4145 O O . TRP B 2 88 ? -17.360 -9.421 12.442 1.000 0.990 88 TRP B O 1
ATOM 4166 N N . ASP B 2 89 ? -19.028 -8.796 13.826 1.000 0.980 89 ASP B N 1
ATOM 4167 C CA . ASP B 2 89 ? -19.726 -10.082 13.954 1.000 0.980 89 ASP B CA 1
ATOM 4168 C C . ASP B 2 89 ? -20.847 -10.286 12.917 1.000 0.980 89 ASP B C 1
ATOM 4169 O O . ASP B 2 89 ? -21.432 -11.369 12.837 1.000 0.980 89 ASP B O 1
ATOM 4178 N N . GLN B 2 90 ? -21.140 -9.273 12.095 1.000 0.980 90 GLN B N 1
ATOM 4179 C CA . GLN B 2 90 ? -22.053 -9.408 10.965 1.000 0.980 90 GLN B CA 1
ATOM 4180 C C . GLN B 2 90 ? -21.519 -10.476 10.008 1.000 0.980 90 GLN B C 1
ATOM 4181 O O . GLN B 2 90 ? -20.334 -10.482 9.676 1.000 0.980 90 GLN B O 1
ATOM 4195 N N . THR B 2 91 ? -22.402 -11.364 9.550 1.000 0.990 91 THR B N 1
ATOM 4196 C CA . THR B 2 91 ? -22.051 -12.416 8.590 1.000 0.990 91 THR B CA 1
ATOM 4197 C C . THR B 2 91 ? -22.453 -12.042 7.169 1.000 0.990 91 THR B C 1
ATOM 4198 O O . THR B 2 91 ? -23.464 -11.374 6.946 1.000 0.990 91 THR B O 1
ATOM 4209 N N . TYR B 2 92 ? -21.655 -12.510 6.217 1.000 0.990 92 TYR B N 1
ATOM 4210 C CA . TYR B 2 92 ? -21.854 -12.397 4.780 1.000 0.990 92 TYR B CA 1
ATOM 4211 C C . TYR B 2 92 ? -21.740 -13.789 4.139 1.000 0.990 92 TYR B C 1
ATOM 4212 O O . TYR B 2 92 ? -20.987 -14.642 4.621 1.000 0.990 92 TYR B O 1
ATOM 4230 N N . THR B 2 93 ? -22.496 -14.010 3.066 1.000 0.990 93 THR B N 1
ATOM 4231 C CA . THR B 2 93 ? -22.445 -15.212 2.224 1.000 0.990 93 THR B CA 1
ATOM 4232 C C . THR B 2 93 ? -22.089 -14.767 0.805 1.000 0.990 93 THR B C 1
ATOM 4233 O O . THR B 2 93 ? -22.773 -13.869 0.314 1.000 0.990 93 THR B O 1
ATOM 4244 N N . PRO B 2 94 ? -21.060 -15.358 0.166 1.000 0.990 94 PRO B N 1
ATOM 4245 C CA . PRO B 2 94 ? -20.669 -15.030 -1.202 1.000 0.990 94 PRO B CA 1
ATOM 4246 C C . PRO B 2 94 ? -21.819 -15.141 -2.196 1.000 0.990 94 PRO B C 1
ATOM 4247 O O . PRO B 2 94 ? -22.568 -16.122 -2.180 1.000 0.990 94 PRO B O 1
ATOM 4258 N N . ASP B 2 95 ? -21.909 -14.162 -3.090 1.000 0.980 95 ASP B N 1
ATOM 4259 C CA . ASP B 2 95 ? -22.672 -14.300 -4.324 1.000 0.980 95 ASP B CA 1
ATOM 4260 C C . ASP B 2 95 ? -21.862 -15.071 -5.391 1.000 0.980 95 ASP B C 1
ATOM 4261 O O . ASP B 2 95 ? -20.806 -15.644 -5.104 1.000 0.980 95 ASP B O 1
ATOM 4270 N N . ASP B 2 96 ? -22.367 -15.131 -6.626 1.000 0.980 96 ASP B N 1
ATOM 4271 C CA . ASP B 2 96 ? -21.685 -15.830 -7.720 1.000 0.980 96 ASP B CA 1
ATOM 4272 C C . ASP B 2 96 ? -20.330 -15.190 -8.084 1.000 0.980 96 ASP B C 1
ATOM 4273 O O . ASP B 2 96 ? -19.378 -15.926 -8.337 1.000 0.980 96 ASP B O 1
ATOM 4282 N N . TYR B 2 97 ? -20.220 -13.856 -8.059 1.000 0.980 97 TYR B N 1
ATOM 4283 C CA . TYR B 2 97 ? -19.005 -13.113 -8.423 1.000 0.980 97 TYR B CA 1
ATOM 4284 C C . TYR B 2 97 ? -17.923 -13.254 -7.349 1.000 0.980 97 TYR B C 1
ATOM 4285 O O . TYR B 2 97 ? -16.789 -13.637 -7.648 1.000 0.980 97 TYR B O 1
ATOM 4303 N N . VAL B 2 98 ? -18.278 -13.023 -6.082 1.000 0.990 98 VAL B N 1
ATOM 4304 C CA . VAL B 2 98 ? -17.357 -13.196 -4.952 1.000 0.990 98 VAL B CA 1
ATOM 4305 C C . VAL B 2 98 ? -16.929 -14.654 -4.815 1.000 0.990 98 VAL B C 1
ATOM 4306 O O . VAL B 2 98 ? -15.757 -14.917 -4.530 1.000 0.990 98 VAL B O 1
ATOM 4319 N N . TYR B 2 99 ? -17.832 -15.610 -5.063 1.000 0.990 99 TYR B N 1
ATOM 4320 C CA . TYR B 2 99 ? -17.454 -17.018 -5.144 1.000 0.990 99 TYR B CA 1
ATOM 4321 C C . TYR B 2 99 ? -16.448 -17.258 -6.273 1.000 0.990 99 TYR B C 1
ATOM 4322 O O . TYR B 2 99 ? -15.370 -17.774 -5.990 1.000 0.990 99 TYR B O 1
ATOM 4340 N N . GLU B 2 100 ? -16.748 -16.857 -7.511 1.000 0.980 100 GLU B N 1
ATOM 4341 C CA . GLU B 2 100 ? -15.888 -17.119 -8.671 1.000 0.980 100 GLU B CA 1
ATOM 4342 C C . GLU B 2 100 ? -14.474 -16.549 -8.489 1.000 0.980 100 GLU B C 1
ATOM 4343 O O . GLU B 2 100 ? -13.499 -17.294 -8.604 1.000 0.980 100 GLU B O 1
ATOM 4355 N N . ILE B 2 101 ? -14.354 -15.276 -8.090 1.000 0.980 101 ILE B N 1
ATOM 4356 C CA . ILE B 2 101 ? -13.050 -14.653 -7.816 1.000 0.980 101 ILE B CA 1
ATOM 4357 C C . ILE B 2 101 ? -12.315 -15.370 -6.678 1.000 0.980 101 ILE B C 1
ATOM 4358 O O . ILE B 2 101 ? -11.094 -15.478 -6.730 1.000 0.980 101 ILE B O 1
ATOM 4374 N N . SER B 2 102 ? -13.017 -15.899 -5.667 1.000 0.980 102 SER B N 1
ATOM 4375 C CA . SER B 2 102 ? -12.370 -16.615 -4.554 1.000 0.980 102 SER B CA 1
ATOM 4376 C C . SER B 2 102 ? -11.740 -17.955 -4.947 1.000 0.980 102 SER B C 1
ATOM 4377 O O . SER B 2 102 ? -10.925 -18.466 -4.182 1.000 0.980 102 SER B O 1
ATOM 4385 N N . GLN B 2 103 ? -12.113 -18.525 -6.101 1.000 0.950 103 GLN B N 1
ATOM 4386 C CA . GLN B 2 103 ? -11.553 -19.785 -6.604 1.000 0.950 103 GLN B CA 1
ATOM 4387 C C . GLN B 2 103 ? -10.342 -19.581 -7.535 1.000 0.950 103 GLN B C 1
ATOM 4388 O O . GLN B 2 103 ? -9.685 -20.562 -7.890 1.000 0.950 103 GLN B O 1
ATOM 4402 N N . ASP B 2 104 ? -10.027 -18.345 -7.946 1.000 0.950 104 ASP B N 1
ATOM 4403 C CA . ASP B 2 104 ? -8.840 -18.078 -8.765 1.000 0.950 104 ASP B CA 1
ATOM 4404 C C . ASP B 2 104 ? -7.572 -17.999 -7.895 1.000 0.950 104 ASP B C 1
ATOM 4405 O O . ASP B 2 104 ? -7.293 -16.985 -7.247 1.000 0.950 104 ASP B O 1
ATOM 4414 N N . ASN B 2 105 ? -6.790 -19.082 -7.933 1.000 0.910 105 ASN B N 1
ATOM 4415 C CA . ASN B 2 105 ? -5.498 -19.236 -7.256 1.000 0.910 105 ASN B CA 1
ATOM 4416 C C . ASN B 2 105 ? -4.332 -18.513 -7.964 1.000 0.910 105 ASN B C 1
ATOM 4417 O O . ASN B 2 105 ? -3.217 -18.482 -7.435 1.000 0.910 105 ASN B O 1
ATOM 4428 N N . SER B 2 106 ? -4.552 -17.939 -9.152 1.000 0.910 106 SER B N 1
ATOM 4429 C CA . SER B 2 106 ? -3.597 -17.036 -9.811 1.000 0.910 106 SER B CA 1
ATOM 4430 C C . SER B 2 106 ? -3.622 -15.622 -9.227 1.000 0.910 106 SER B C 1
ATOM 4431 O O . SER B 2 106 ? -2.668 -14.856 -9.398 1.000 0.910 106 SER B O 1
ATOM 4439 N N . LEU B 2 107 ? -4.679 -15.323 -8.471 1.000 0.940 107 LEU B N 1
ATOM 4440 C CA . LEU B 2 107 ? -4.900 -14.119 -7.694 1.000 0.940 107 LEU B CA 1
ATOM 4441 C C . LEU B 2 107 ? -4.775 -14.446 -6.198 1.000 0.940 107 LEU B C 1
ATOM 4442 O O . LEU B 2 107 ? -5.023 -15.566 -5.761 1.000 0.940 107 LEU B O 1
ATOM 4458 N N . SER B 2 108 ? -4.405 -13.463 -5.374 1.000 0.960 108 SER B N 1
ATOM 4459 C CA . SER B 2 108 ? -4.385 -13.671 -3.919 1.000 0.960 108 SER B CA 1
ATOM 4460 C C . SER B 2 108 ? -5.818 -13.753 -3.390 1.000 0.960 108 SER B C 1
ATOM 4461 O O . SER B 2 108 ? -6.561 -12.773 -3.482 1.000 0.960 108 SER B O 1
ATOM 4469 N N . ASN B 2 109 ? -6.213 -14.900 -2.842 1.000 0.970 109 ASN B N 1
ATOM 4470 C CA . ASN B 2 109 ? -7.570 -15.178 -2.373 1.000 0.970 109 ASN B CA 1
ATOM 4471 C C . ASN B 2 109 ? -7.569 -16.184 -1.221 1.000 0.970 109 ASN B C 1
ATOM 4472 O O . ASN B 2 109 ? -6.665 -17.000 -1.101 1.000 0.970 109 ASN B O 1
ATOM 4483 N N . VAL B 2 110 ? -8.620 -16.138 -0.402 1.000 0.970 110 VAL B N 1
ATOM 4484 C CA . VAL B 2 110 ? -8.983 -17.234 0.506 1.000 0.970 110 VAL B CA 1
ATOM 4485 C C . VAL B 2 110 ? -10.175 -17.989 -0.091 1.000 0.970 110 VAL B C 1
ATOM 4486 O O . VAL B 2 110 ? -11.031 -17.335 -0.695 1.000 0.970 110 VAL B O 1
ATOM 4499 N N . PRO B 2 111 ? -10.276 -19.320 0.070 1.000 0.950 111 PRO B N 1
ATOM 4500 C CA . PRO B 2 111 ? -11.356 -20.101 -0.521 1.000 0.950 111 PRO B CA 1
ATOM 4501 C C . PRO B 2 111 ? -12.687 -19.785 0.171 1.000 0.950 111 PRO B C 1
ATOM 4502 O O . PRO B 2 111 ? -12.925 -20.175 1.317 1.000 0.950 111 PRO B O 1
ATOM 4513 N N . LEU B 2 112 ? -13.576 -19.072 -0.522 1.000 0.980 112 LEU B N 1
ATOM 4514 C CA . LEU B 2 112 ? -14.929 -18.810 -0.037 1.000 0.980 112 LEU B CA 1
ATOM 4515 C C . LEU B 2 112 ? -15.895 -19.837 -0.637 1.000 0.980 112 LEU B C 1
ATOM 4516 O O . LEU B 2 112 ? -15.851 -20.128 -1.828 1.000 0.980 112 LEU B O 1
ATOM 4532 N N . ARG B 2 113 ? -16.786 -20.401 0.181 1.000 0.970 113 ARG B N 1
ATOM 4533 C CA . ARG B 2 113 ? -17.831 -21.334 -0.263 1.000 0.970 113 ARG B CA 1
ATOM 4534 C C . ARG B 2 113 ? -19.140 -20.600 -0.533 1.000 0.970 113 ARG B C 1
ATOM 4535 O O . ARG B 2 113 ? -19.505 -19.697 0.218 1.000 0.970 113 ARG B O 1
ATOM 4556 N N . LYS B 2 114 ? -19.905 -21.066 -1.525 1.000 0.970 114 LYS B N 1
ATOM 4557 C CA . LYS B 2 114 ? -21.262 -20.572 -1.841 1.000 0.970 114 LYS B CA 1
ATOM 4558 C C . LYS B 2 114 ? -22.277 -20.708 -0.702 1.000 0.970 114 LYS B C 1
ATOM 4559 O O . LYS B 2 114 ? -23.199 -19.909 -0.604 1.000 0.970 114 LYS B O 1
ATOM 4578 N N . ASP B 2 115 ? -22.125 -21.718 0.148 1.000 0.970 115 ASP B N 1
ATOM 4579 C CA . ASP B 2 115 ? -22.925 -21.926 1.362 1.000 0.970 115 ASP B CA 1
ATOM 4580 C C . ASP B 2 115 ? -22.238 -21.378 2.628 1.000 0.970 115 ASP B C 1
ATOM 4581 O O . ASP B 2 115 ? -22.760 -21.500 3.740 1.000 0.970 115 ASP B O 1
ATOM 4590 N N . GLY B 2 116 ? -21.074 -20.744 2.464 1.000 0.970 116 GLY B N 1
ATOM 4591 C CA . GLY B 2 116 ? -20.275 -20.193 3.542 1.000 0.970 116 GLY B CA 1
ATOM 4592 C C . GLY B 2 116 ? -20.940 -19.003 4.233 1.000 0.970 116 GLY B C 1
ATOM 4593 O O . GLY B 2 116 ? -21.693 -18.220 3.645 1.000 0.970 116 GLY B O 1
ATOM 4597 N N . LYS B 2 117 ? -20.616 -18.846 5.517 1.000 0.980 117 LYS B N 1
ATOM 4598 C CA . LYS B 2 117 ? -20.877 -17.630 6.289 1.000 0.980 117 LYS B CA 1
ATOM 4599 C C . LYS B 2 117 ? -19.585 -17.170 6.931 1.000 0.980 117 LYS B C 1
ATOM 4600 O O . LYS B 2 117 ? -19.000 -17.908 7.725 1.000 0.980 117 LYS B O 1
ATOM 4619 N N . TYR B 2 118 ? -19.192 -15.952 6.587 1.000 0.990 118 TYR B N 1
ATOM 4620 C CA . TYR B 2 118 ? -17.951 -15.323 7.019 1.000 0.990 118 TYR B CA 1
ATOM 4621 C C . TYR B 2 118 ? -18.280 -14.033 7.751 1.000 0.990 118 TYR B C 1
ATOM 4622 O O . TYR B 2 118 ? -19.137 -13.265 7.310 1.000 0.990 118 TYR B O 1
ATOM 4640 N N . THR B 2 119 ? -17.628 -13.803 8.881 1.000 0.990 119 THR B N 1
ATOM 4641 C CA . THR B 2 119 ? -17.731 -12.541 9.611 1.000 0.990 119 THR B CA 1
ATOM 4642 C C . THR B 2 119 ? -17.016 -11.421 8.858 1.000 0.990 119 THR B C 1
ATOM 4643 O O . THR B 2 119 ? -16.012 -11.649 8.180 1.000 0.990 119 THR B O 1
ATOM 4654 N N . VAL B 2 120 ? -17.480 -10.181 9.030 1.000 0.990 120 VAL B N 1
ATOM 4655 C CA . VAL B 2 120 ? -16.761 -8.985 8.551 1.000 0.990 120 VAL B CA 1
ATOM 4656 C C . VAL B 2 120 ? -15.311 -8.978 9.045 1.000 0.990 120 VAL B C 1
ATOM 4657 O O . VAL B 2 120 ? -14.416 -8.569 8.308 1.000 0.990 120 VAL B O 1
ATOM 4670 N N . LYS B 2 121 ? -15.055 -9.486 10.259 1.000 0.990 121 LYS B N 1
ATOM 4671 C CA . LYS B 2 121 ? -13.699 -9.625 10.801 1.000 0.990 121 LYS B CA 1
ATOM 4672 C C . LYS B 2 121 ? -12.826 -10.616 10.019 1.000 0.990 121 LYS B C 1
ATOM 4673 O O . LYS B 2 121 ? -11.691 -10.266 9.706 1.000 0.990 121 LYS B O 1
ATOM 4692 N N . GLU B 2 122 ? -13.332 -11.803 9.672 1.000 0.980 122 GLU B N 1
ATOM 4693 C CA . GLU B 2 122 ? -12.605 -12.770 8.825 1.000 0.980 122 GLU B CA 1
ATOM 4694 C C . GLU B 2 122 ? -12.275 -12.167 7.449 1.000 0.980 122 GLU B C 1
ATOM 4695 O O . GLU B 2 122 ? -11.133 -12.254 6.995 1.000 0.980 122 GLU B O 1
ATOM 4707 N N . LEU B 2 123 ? -13.247 -11.501 6.812 1.000 0.990 123 LEU B N 1
ATOM 4708 C CA . LEU B 2 123 ? -13.064 -10.859 5.504 1.000 0.990 123 LEU B CA 1
ATOM 4709 C C . LEU B 2 123 ? -12.040 -9.713 5.566 1.000 0.990 123 LEU B C 1
ATOM 4710 O O . LEU B 2 123 ? -11.174 -9.601 4.695 1.000 0.990 123 LEU B O 1
ATOM 4726 N N . TYR B 2 124 ? -12.089 -8.890 6.616 1.000 0.990 124 TYR B N 1
ATOM 4727 C CA . TYR B 2 124 ? -11.115 -7.824 6.859 1.000 0.990 124 TYR B CA 1
ATOM 4728 C C . TYR B 2 124 ? -9.702 -8.374 7.076 1.000 0.990 124 TYR B C 1
ATOM 4729 O O . TYR B 2 124 ? -8.765 -7.909 6.430 1.000 0.990 124 TYR B O 1
ATOM 4747 N N . GLN B 2 125 ? -9.537 -9.403 7.913 1.000 0.990 125 GLN B N 1
ATOM 4748 C CA . GLN B 2 125 ? -8.228 -10.020 8.147 1.000 0.990 125 GLN B CA 1
ATOM 4749 C C . GLN B 2 125 ? -7.658 -10.654 6.869 1.000 0.990 125 GLN B C 1
ATOM 4750 O O . GLN B 2 125 ? -6.483 -10.444 6.564 1.000 0.990 125 GLN B O 1
ATOM 4764 N N . ALA B 2 126 ? -8.483 -11.342 6.072 1.000 0.990 126 ALA B N 1
ATOM 4765 C CA . ALA B 2 126 ? -8.070 -11.869 4.770 1.000 0.990 126 ALA B CA 1
ATOM 4766 C C . ALA B 2 126 ? -7.668 -10.756 3.779 1.000 0.990 126 ALA B C 1
ATOM 4767 O O . ALA B 2 126 ? -6.703 -10.910 3.029 1.000 0.990 126 ALA B O 1
ATOM 4774 N N . THR B 2 127 ? -8.356 -9.611 3.813 1.000 0.990 127 THR B N 1
ATOM 4775 C CA . THR B 2 127 ? -8.068 -8.435 2.972 1.000 0.990 127 THR B CA 1
ATOM 4776 C C . THR B 2 127 ? -6.768 -7.732 3.378 1.000 0.990 127 THR B C 1
ATOM 4777 O O . THR B 2 127 ? -5.906 -7.494 2.529 1.000 0.990 127 THR B O 1
ATOM 4788 N N . ALA B 2 128 ? -6.587 -7.446 4.668 1.000 0.980 128 ALA B N 1
ATOM 4789 C CA . ALA B 2 128 ? -5.439 -6.699 5.175 1.000 0.980 128 ALA B CA 1
ATOM 4790 C C . ALA B 2 128 ? -4.146 -7.537 5.153 1.000 0.980 128 ALA B C 1
ATOM 4791 O O . ALA B 2 128 ? -3.129 -7.098 4.611 1.000 0.980 128 ALA B O 1
ATOM 4798 N N . ILE B 2 129 ? -4.199 -8.768 5.681 1.000 0.980 129 ILE B N 1
ATOM 4799 C CA . ILE B 2 129 ? -3.029 -9.643 5.877 1.000 0.980 129 ILE B CA 1
ATOM 4800 C C . ILE B 2 129 ? -2.669 -10.356 4.569 1.000 0.980 129 ILE B C 1
ATOM 4801 O O . ILE B 2 129 ? -1.569 -10.184 4.040 1.000 0.980 129 ILE B O 1
ATOM 4817 N N . TYR B 2 130 ? -3.613 -11.127 4.019 1.000 0.970 130 TYR B N 1
ATOM 4818 C CA . TYR B 2 130 ? -3.383 -11.979 2.845 1.000 0.970 130 TYR B CA 1
ATOM 4819 C C . TYR B 2 130 ? -3.834 -11.347 1.522 1.000 0.970 130 TYR B C 1
ATOM 4820 O O . TYR B 2 130 ? -3.762 -11.969 0.467 1.000 0.970 130 TYR B O 1
ATOM 4838 N N . SER B 2 131 ? -4.242 -10.074 1.529 1.000 0.980 131 SER B N 1
ATOM 4839 C CA . SER B 2 131 ? -4.596 -9.335 0.311 1.000 0.980 131 SER B CA 1
ATOM 4840 C C . SER B 2 131 ? -5.709 -9.971 -0.536 1.000 0.980 131 SER B C 1
ATOM 4841 O O . SER B 2 131 ? -5.769 -9.707 -1.740 1.000 0.980 131 SER B O 1
ATOM 4849 N N . ALA B 2 132 ? -6.585 -10.771 0.083 1.000 0.990 132 ALA B N 1
ATOM 4850 C CA . ALA B 2 132 ? -7.619 -11.542 -0.598 1.000 0.990 132 ALA B CA 1
ATOM 4851 C C . ALA B 2 132 ? -8.563 -10.641 -1.416 1.000 0.990 132 ALA B C 1
ATOM 4852 O O . ALA B 2 132 ? -9.147 -9.690 -0.891 1.000 0.990 132 ALA B O 1
ATOM 4859 N N . ASN B 2 133 ? -8.704 -10.924 -2.713 1.000 0.990 133 ASN B N 1
ATOM 4860 C CA . ASN B 2 133 ? -9.487 -10.096 -3.630 1.000 0.990 133 ASN B CA 1
ATOM 4861 C C . ASN B 2 133 ? -10.993 -10.274 -3.415 1.000 0.990 133 ASN B C 1
ATOM 4862 O O . ASN B 2 133 ? -11.688 -9.285 -3.194 1.000 0.990 133 ASN B O 1
ATOM 4873 N N . ALA B 2 134 ? -11.476 -11.517 -3.365 1.000 0.990 134 ALA B N 1
ATOM 4874 C CA . ALA B 2 134 ? -12.881 -11.818 -3.088 1.000 0.990 134 ALA B CA 1
ATOM 4875 C C . ALA B 2 134 ? -13.360 -11.238 -1.744 1.000 0.990 134 ALA B C 1
ATOM 4876 O O . ALA B 2 134 ? -14.468 -10.716 -1.645 1.000 0.990 134 ALA B O 1
ATOM 4883 N N . ALA B 2 135 ? -12.502 -11.244 -0.718 1.000 0.990 135 ALA B N 1
ATOM 4884 C CA . ALA B 2 135 ? -12.826 -10.652 0.578 1.000 0.990 135 ALA B CA 1
ATOM 4885 C C . ALA B 2 135 ? -12.978 -9.118 0.515 1.000 0.990 135 ALA B C 1
ATOM 4886 O O . ALA B 2 135 ? -13.862 -8.566 1.169 1.000 0.990 135 ALA B O 1
ATOM 4893 N N . ALA B 2 136 ? -12.181 -8.432 -0.313 1.000 0.990 136 ALA B N 1
ATOM 4894 C CA . ALA B 2 136 ? -12.310 -6.992 -0.541 1.000 0.990 136 ALA B CA 1
ATOM 4895 C C . ALA B 2 136 ? -13.597 -6.630 -1.311 1.000 0.990 136 ALA B C 1
ATOM 4896 O O . ALA B 2 136 ? -14.226 -5.618 -1.000 1.000 0.990 136 ALA B O 1
ATOM 4903 N N . ILE B 2 137 ? -14.019 -7.470 -2.265 1.000 0.990 137 ILE B N 1
ATOM 4904 C CA . ILE B 2 137 ? -15.300 -7.317 -2.982 1.000 0.990 137 ILE B CA 1
ATOM 4905 C C . ILE B 2 137 ? -16.474 -7.534 -2.013 1.000 0.990 137 ILE B C 1
ATOM 4906 O O . ILE B 2 137 ? -17.368 -6.694 -1.931 1.000 0.990 137 ILE B O 1
ATOM 4922 N N . ALA B 2 138 ? -16.423 -8.580 -1.181 1.000 0.990 138 ALA B N 1
ATOM 4923 C CA . ALA B 2 138 ? -17.419 -8.814 -0.134 1.000 0.990 138 ALA B CA 1
ATOM 4924 C C . ALA B 2 138 ? -17.532 -7.624 0.841 1.000 0.990 138 ALA B C 1
ATOM 4925 O O . ALA B 2 138 ? -18.634 -7.202 1.186 1.000 0.990 138 ALA B O 1
ATOM 4932 N N . ILE B 2 139 ? -16.408 -7.023 1.252 1.000 0.990 139 ILE B N 1
ATOM 4933 C CA . ILE B 2 139 ? -16.401 -5.788 2.060 1.000 0.990 139 ILE B CA 1
ATOM 4934 C C . ILE B 2 139 ? -17.084 -4.632 1.315 1.000 0.990 139 ILE B C 1
ATOM 4935 O O . ILE B 2 139 ? -17.901 -3.919 1.905 1.000 0.990 139 ILE B O 1
ATOM 4951 N N . ALA B 2 140 ? -16.797 -4.460 0.023 1.000 0.990 140 ALA B N 1
ATOM 4952 C CA . ALA B 2 140 ? -17.409 -3.422 -0.801 1.000 0.990 140 ALA B CA 1
ATOM 4953 C C . ALA B 2 140 ? -18.940 -3.568 -0.888 1.000 0.990 140 ALA B C 1
ATOM 4954 O O . ALA B 2 140 ? -19.683 -2.589 -0.744 1.000 0.990 140 ALA B O 1
ATOM 4961 N N . GLU B 2 141 ? -19.426 -4.798 -1.043 1.000 0.990 141 GLU B N 1
ATOM 4962 C CA . GLU B 2 141 ? -20.851 -5.135 -1.013 1.000 0.990 141 GLU B CA 1
ATOM 4963 C C . GLU B 2 141 ? -21.487 -4.914 0.360 1.000 0.990 141 GLU B C 1
ATOM 4964 O O . GLU B 2 141 ? -22.571 -4.339 0.441 1.000 0.990 141 GLU B O 1
ATOM 4976 N N . ILE B 2 142 ? -20.813 -5.284 1.450 1.000 0.990 142 ILE B N 1
ATOM 4977 C CA . ILE B 2 142 ? -21.306 -5.061 2.818 1.000 0.990 142 ILE B CA 1
ATOM 4978 C C . ILE B 2 142 ? -21.462 -3.561 3.122 1.000 0.990 142 ILE B C 1
ATOM 4979 O O . ILE B 2 142 ? -22.435 -3.160 3.762 1.000 0.990 142 ILE B O 1
ATOM 4995 N N . VAL B 2 143 ? -20.532 -2.721 2.652 1.000 0.990 143 VAL B N 1
ATOM 4996 C CA . VAL B 2 143 ? -20.502 -1.275 2.952 1.000 0.990 143 VAL B CA 1
ATOM 4997 C C . VAL B 2 143 ? -21.374 -0.436 1.996 1.000 0.990 143 VAL B C 1
ATOM 4998 O O . VAL B 2 143 ? -21.852 0.636 2.386 1.000 0.990 143 VAL B O 1
ATOM 5011 N N . ALA B 2 144 ? -21.595 -0.880 0.751 1.000 0.990 144 ALA B N 1
ATOM 5012 C CA . ALA B 2 144 ? -22.299 -0.095 -0.280 1.000 0.990 144 ALA B CA 1
ATOM 5013 C C . ALA B 2 144 ? -23.449 -0.817 -1.012 1.000 0.990 144 ALA B C 1
ATOM 5014 O O . ALA B 2 144 ? -24.177 -0.184 -1.783 1.000 0.990 144 ALA B O 1
ATOM 5021 N N . GLY B 2 145 ? -23.623 -2.121 -0.799 1.000 0.990 145 GLY B N 1
ATOM 5022 C CA . GLY B 2 145 ? -24.606 -2.973 -1.477 1.000 0.990 145 GLY B CA 1
ATOM 5023 C C . GLY B 2 145 ? -24.235 -3.403 -2.903 1.000 0.990 145 GLY B C 1
ATOM 5024 O O . GLY B 2 145 ? -25.068 -4.015 -3.563 1.000 0.990 145 GLY B O 1
ATOM 5028 N N . SER B 2 146 ? -23.053 -3.025 -3.406 1.000 0.990 146 SER B N 1
ATOM 5029 C CA . SER B 2 146 ? -22.486 -3.424 -4.711 1.000 0.990 146 SER B CA 1
ATOM 5030 C C . SER B 2 146 ? -21.100 -2.795 -4.890 1.000 0.990 146 SER B C 1
ATOM 5031 O O . SER B 2 146 ? -20.937 -1.636 -4.490 1.000 0.990 146 SER B O 1
ATOM 5039 N N . GLU B 2 147 ? -20.167 -3.453 -5.585 1.000 0.990 147 GLU B N 1
ATOM 5040 C CA . GLU B 2 147 ? -18.838 -2.880 -5.868 1.000 0.990 147 GLU B CA 1
ATOM 5041 C C . GLU B 2 147 ? -18.916 -1.543 -6.639 1.000 0.990 147 GLU B C 1
ATOM 5042 O O . GLU B 2 147 ? -18.238 -0.589 -6.267 1.000 0.990 147 GLU B O 1
ATOM 5054 N N . THR B 2 148 ? -19.824 -1.391 -7.614 1.000 0.990 148 THR B N 1
ATOM 5055 C CA . THR B 2 148 ? -20.056 -0.121 -8.342 1.000 0.990 148 THR B CA 1
ATOM 5056 C C . THR B 2 148 ? -20.295 1.076 -7.410 1.000 0.990 148 THR B C 1
ATOM 5057 O O . THR B 2 148 ? -19.576 2.073 -7.471 1.000 0.990 148 THR B O 1
ATOM 5068 N N . LYS B 2 149 ? -21.255 0.973 -6.481 1.000 0.990 149 LYS B N 1
ATOM 5069 C CA . LYS B 2 149 ? -21.527 2.030 -5.482 1.000 0.990 149 LYS B CA 1
ATOM 5070 C C . LYS B 2 149 ? -20.388 2.203 -4.477 1.000 0.990 149 LYS B C 1
ATOM 5071 O O . LYS B 2 149 ? -20.236 3.272 -3.884 1.000 0.990 149 LYS B O 1
ATOM 5090 N N . PHE B 2 150 ? -19.596 1.158 -4.251 1.000 0.990 150 PHE B N 1
ATOM 5091 C CA . PHE B 2 150 ? -18.407 1.262 -3.420 1.000 0.990 150 PHE B CA 1
ATOM 5092 C C . PHE B 2 150 ? -17.325 2.093 -4.115 1.000 0.990 150 PHE B C 1
ATOM 5093 O O . PHE B 2 150 ? -16.768 2.986 -3.490 1.000 0.990 150 PHE B O 1
ATOM 5110 N N . VAL B 2 151 ? -17.105 1.916 -5.421 1.000 0.990 151 VAL B N 1
ATOM 5111 C CA . VAL B 2 151 ? -16.174 2.742 -6.211 1.000 0.990 151 VAL B CA 1
ATOM 5112 C C . VAL B 2 151 ? -16.585 4.219 -6.225 1.000 0.990 151 VAL B C 1
ATOM 5113 O O . VAL B 2 151 ? -15.725 5.098 -6.105 1.000 0.990 151 VAL B O 1
ATOM 5126 N N . GLU B 2 152 ? -17.885 4.526 -6.278 1.000 0.990 152 GLU B N 1
ATOM 5127 C CA . GLU B 2 152 ? -18.380 5.898 -6.073 1.000 0.990 152 GLU B CA 1
ATOM 5128 C C . GLU B 2 152 ? -17.967 6.444 -4.696 1.000 0.990 152 GLU B C 1
ATOM 5129 O O . GLU B 2 152 ? -17.440 7.557 -4.601 1.000 0.990 152 GLU B O 1
ATOM 5141 N N . LYS B 2 153 ? -18.135 5.647 -3.629 1.000 0.990 153 LYS B N 1
ATOM 5142 C CA . LYS B 2 153 ? -17.696 5.995 -2.267 1.000 0.990 153 LYS B CA 1
ATOM 5143 C C . LYS B 2 153 ? -16.182 6.157 -2.150 1.000 0.990 153 LYS B C 1
ATOM 5144 O O . LYS B 2 153 ? -15.758 7.105 -1.501 1.000 0.990 153 LYS B O 1
ATOM 5163 N N . MET B 2 154 ? -15.378 5.303 -2.785 1.000 0.990 154 MET B N 1
ATOM 5164 C CA . MET B 2 154 ? -13.911 5.395 -2.780 1.000 0.990 154 MET B CA 1
ATOM 5165 C C . MET B 2 154 ? -13.443 6.722 -3.375 1.000 0.990 154 MET B C 1
ATOM 5166 O O . MET B 2 154 ? -12.644 7.427 -2.766 1.000 0.990 154 MET B O 1
ATOM 5180 N N . ASN B 2 155 ? -13.986 7.110 -4.532 1.000 0.990 155 ASN B N 1
ATOM 5181 C CA . ASN B 2 155 ? -13.630 8.377 -5.171 1.000 0.990 155 ASN B CA 1
ATOM 5182 C C . ASN B 2 155 ? -14.199 9.595 -4.415 1.000 0.990 155 ASN B C 1
ATOM 5183 O O . ASN B 2 155 ? -13.530 10.624 -4.316 1.000 0.990 155 ASN B O 1
ATOM 5194 N N . ALA B 2 156 ? -15.400 9.490 -3.833 1.000 0.990 156 ALA B N 1
ATOM 5195 C CA . ALA B 2 156 ? -15.961 10.546 -2.988 1.000 0.990 156 ALA B CA 1
ATOM 5196 C C . ALA B 2 156 ? -15.139 10.757 -1.703 1.000 0.990 156 ALA B C 1
ATOM 5197 O O . ALA B 2 156 ? -14.817 11.898 -1.371 1.000 0.990 156 ALA B O 1
ATOM 5204 N N . LYS B 2 157 ? -14.747 9.671 -1.024 1.000 0.990 157 LYS B N 1
ATOM 5205 C CA . LYS B 2 157 ? -13.918 9.709 0.185 1.000 0.990 157 LYS B CA 1
ATOM 5206 C C . LYS B 2 157 ? -12.501 10.183 -0.125 1.000 0.990 157 LYS B C 1
ATOM 5207 O O . LYS B 2 157 ? -12.004 11.043 0.583 1.000 0.990 157 LYS B O 1
ATOM 5226 N N . ALA B 2 158 ? -11.887 9.746 -1.226 1.000 0.990 158 ALA B N 1
ATOM 5227 C CA . ALA B 2 158 ? -10.597 10.276 -1.679 1.000 0.990 158 ALA B CA 1
ATOM 5228 C C . ALA B 2 158 ? -10.601 11.812 -1.791 1.000 0.990 158 ALA B C 1
ATOM 5229 O O . ALA B 2 158 ? -9.688 12.476 -1.306 1.000 0.990 158 ALA B O 1
ATOM 5236 N N . LYS B 2 159 ? -11.670 12.387 -2.360 1.000 0.990 159 LYS B N 1
ATOM 5237 C CA . LYS B 2 159 ? -11.861 13.842 -2.424 1.000 0.990 159 LYS B CA 1
ATOM 5238 C C . LYS B 2 159 ? -12.011 14.493 -1.045 1.000 0.990 159 LYS B C 1
ATOM 5239 O O . LYS B 2 159 ? -11.518 15.598 -0.841 1.000 0.990 159 LYS B O 1
ATOM 5258 N N . GLU B 2 160 ? -12.737 13.845 -0.139 1.000 0.990 160 GLU B N 1
ATOM 5259 C CA . GLU B 2 160 ? -12.976 14.309 1.233 1.000 0.990 160 GLU B CA 1
ATOM 5260 C C . GLU B 2 160 ? -11.681 14.325 2.060 1.000 0.990 160 GLU B C 1
ATOM 5261 O O . GLU B 2 160 ? -11.400 15.320 2.721 1.000 0.990 160 GLU B O 1
ATOM 5273 N N . LEU B 2 161 ? -10.851 13.284 1.921 1.000 0.980 161 LEU B N 1
ATOM 5274 C CA . LEU B 2 161 ? -9.509 13.158 2.509 1.000 0.980 161 LEU B CA 1
ATOM 5275 C C . LEU B 2 161 ? -8.446 14.028 1.802 1.000 0.980 161 LEU B C 1
ATOM 5276 O O . LEU B 2 161 ? -7.256 13.922 2.083 1.000 0.980 161 LEU B O 1
ATOM 5292 N N . GLY B 2 162 ? -8.847 14.884 0.857 1.000 0.970 162 GLY B N 1
ATOM 5293 C CA . GLY B 2 162 ? -7.958 15.852 0.216 1.000 0.970 162 GLY B CA 1
ATOM 5294 C C . GLY B 2 162 ? -6.967 15.284 -0.805 1.000 0.970 162 GLY B C 1
ATOM 5295 O O . GLY B 2 162 ? -6.041 16.005 -1.180 1.000 0.970 162 GLY B O 1
ATOM 5299 N N . LEU B 2 163 ? -7.153 14.046 -1.285 1.000 0.990 163 LEU B N 1
ATOM 5300 C CA . LEU B 2 163 ? -6.358 13.516 -2.398 1.000 0.990 163 LEU B CA 1
ATOM 5301 C C . LEU B 2 163 ? -6.638 14.333 -3.674 1.000 0.990 163 LEU B C 1
ATOM 5302 O O . LEU B 2 163 ? -7.768 14.787 -3.893 1.000 0.990 163 LEU B O 1
ATOM 5318 N N . THR B 2 164 ? -5.634 14.502 -4.543 1.000 0.980 164 THR B N 1
ATOM 5319 C CA . THR B 2 164 ? -5.763 15.308 -5.778 1.000 0.980 164 THR B CA 1
ATOM 5320 C C . THR B 2 164 ? -5.589 14.522 -7.071 1.000 0.980 164 THR B C 1
ATOM 5321 O O . THR B 2 164 ? -6.299 14.791 -8.041 1.000 0.980 164 THR B O 1
ATOM 5332 N N . ASP B 2 165 ? -4.707 13.525 -7.090 1.000 0.980 165 ASP B N 1
ATOM 5333 C CA . ASP B 2 165 ? -4.244 12.838 -8.295 1.000 0.980 165 ASP B CA 1
ATOM 5334 C C . ASP B 2 165 ? -4.523 11.332 -8.184 1.000 0.980 165 ASP B C 1
ATOM 5335 O O . ASP B 2 165 ? -3.627 10.486 -8.165 1.000 0.980 165 ASP B O 1
ATOM 5344 N N . TYR B 2 166 ? -5.817 10.999 -8.135 1.000 0.990 166 TYR B N 1
ATOM 5345 C CA . TYR B 2 166 ? -6.347 9.642 -7.976 1.000 0.990 166 TYR B CA 1
ATOM 5346 C C . TYR B 2 166 ? -7.420 9.292 -9.022 1.000 0.990 166 TYR B C 1
ATOM 5347 O O . TYR B 2 166 ? -8.001 10.163 -9.676 1.000 0.990 166 TYR B O 1
ATOM 5365 N N . LYS B 2 167 ? -7.682 7.991 -9.158 1.000 0.990 167 LYS B N 1
ATOM 5366 C CA . LYS B 2 167 ? -8.894 7.380 -9.703 1.000 0.990 167 LYS B CA 1
ATOM 5367 C C . LYS B 2 167 ? -8.980 5.945 -9.178 1.000 0.990 167 LYS B C 1
ATOM 5368 O O . LYS B 2 167 ? -8.160 5.112 -9.553 1.000 0.990 167 LYS B O 1
ATOM 5387 N N . PHE B 2 168 ? -9.979 5.647 -8.355 1.000 0.990 168 PHE B N 1
ATOM 5388 C CA . PHE B 2 168 ? -10.305 4.269 -7.977 1.000 0.990 168 PHE B CA 1
ATOM 5389 C C . PHE B 2 168 ? -11.308 3.688 -8.980 1.000 0.990 168 PHE B C 1
ATOM 5390 O O . PHE B 2 168 ? -12.230 4.401 -9.387 1.000 0.990 168 PHE B O 1
ATOM 5407 N N . VAL B 2 169 ? -11.133 2.428 -9.396 1.000 0.990 169 VAL B N 1
ATOM 5408 C CA . VAL B 2 169 ? -12.006 1.770 -10.399 1.000 0.990 169 VAL B CA 1
ATOM 5409 C C . VAL B 2 169 ? -12.633 0.457 -9.924 1.000 0.990 169 VAL B C 1
ATOM 5410 O O . VAL B 2 169 ? -13.619 0.024 -10.504 1.000 0.990 169 VAL B O 1
ATOM 5423 N N . ASN B 2 170 ? -12.100 -0.148 -8.861 1.000 0.990 170 ASN B N 1
ATOM 5424 C CA . ASN B 2 170 ? -12.619 -1.342 -8.189 1.000 0.990 170 ASN B CA 1
ATOM 5425 C C . ASN B 2 170 ? -12.109 -1.379 -6.731 1.000 0.990 170 ASN B C 1
ATOM 5426 O O . ASN B 2 170 ? -11.234 -0.589 -6.361 1.000 0.990 170 ASN B O 1
ATOM 5437 N N . ALA B 2 171 ? -12.657 -2.266 -5.898 1.000 0.990 171 ALA B N 1
ATOM 5438 C CA . ALA B 2 171 ? -12.326 -2.385 -4.474 1.000 0.990 171 ALA B CA 1
ATOM 5439 C C . ALA B 2 171 ? -11.048 -3.200 -4.205 1.000 0.990 171 ALA B C 1
ATOM 5440 O O . ALA B 2 171 ? -10.485 -3.151 -3.106 1.000 0.990 171 ALA B O 1
ATOM 5447 N N . THR B 2 172 ? -10.589 -3.970 -5.193 1.000 0.990 172 THR B N 1
ATOM 5448 C CA . THR B 2 172 ? -9.470 -4.911 -5.057 1.000 0.990 172 THR B CA 1
ATOM 5449 C C . THR B 2 172 ? -8.123 -4.295 -5.421 1.000 0.990 172 THR B C 1
ATOM 5450 O O . THR B 2 172 ? -7.103 -4.667 -4.836 1.000 0.990 172 THR B O 1
ATOM 5461 N N . GLY B 2 173 ? -8.102 -3.368 -6.376 1.000 0.990 173 GLY B N 1
ATOM 5462 C CA . GLY B 2 173 ? -6.899 -2.942 -7.080 1.000 0.990 173 GLY B CA 1
ATOM 5463 C C . GLY B 2 173 ? -6.388 -3.948 -8.109 1.000 0.990 173 GLY B C 1
ATOM 5464 O O . GLY B 2 173 ? -5.213 -3.892 -8.446 1.000 0.990 173 GLY B O 1
ATOM 5468 N N . LEU B 2 174 ? -7.207 -4.897 -8.562 1.000 0.980 174 LEU B N 1
ATOM 5469 C CA . LEU B 2 174 ? -6.878 -5.696 -9.744 1.000 0.980 174 LEU B CA 1
ATOM 5470 C C . LEU B 2 174 ? -7.031 -4.849 -11.012 1.000 0.980 174 LEU B C 1
ATOM 5471 O O . LEU B 2 174 ? -7.693 -3.808 -11.008 1.000 0.980 174 LEU B O 1
ATOM 5487 N N . GLU B 2 175 ? -6.445 -5.309 -12.112 1.000 0.950 175 GLU B N 1
ATOM 5488 C CA . GLU B 2 175 ? -6.828 -4.811 -13.430 1.000 0.950 175 GLU B CA 1
ATOM 5489 C C . GLU B 2 175 ? -8.225 -5.348 -13.751 1.000 0.950 175 GLU B C 1
ATOM 5490 O O . GLU B 2 175 ? -8.522 -6.515 -13.499 1.000 0.950 175 GLU B O 1
ATOM 5502 N N . ASN B 2 176 ? -9.097 -4.522 -14.323 1.000 0.960 176 ASN B N 1
ATOM 5503 C CA . ASN B 2 176 ? -10.499 -4.885 -14.544 1.000 0.960 176 ASN B CA 1
ATOM 5504 C C . ASN B 2 176 ? -10.691 -6.144 -15.415 1.000 0.960 176 ASN B C 1
ATOM 5505 O O . ASN B 2 176 ? -11.691 -6.842 -15.262 1.000 0.960 176 ASN B O 1
ATOM 5516 N N . LYS B 2 177 ? -9.729 -6.477 -16.287 1.000 0.920 177 LYS B N 1
ATOM 5517 C CA . LYS B 2 177 ? -9.716 -7.729 -17.062 1.000 0.920 177 LYS B CA 1
ATOM 5518 C C . LYS B 2 177 ? -9.618 -8.990 -16.196 1.000 0.920 177 LYS B C 1
ATOM 5519 O O . LYS B 2 177 ? -10.130 -10.030 -16.599 1.000 0.920 177 LYS B O 1
ATOM 5538 N N . ASP B 2 178 ? -9.020 -8.877 -15.013 1.000 0.940 178 ASP B N 1
ATOM 5539 C CA . ASP B 2 178 ? -8.829 -9.970 -14.057 1.000 0.940 178 ASP B CA 1
ATOM 5540 C C . ASP B 2 178 ? -10.012 -10.066 -13.067 1.000 0.940 178 ASP B C 1
ATOM 5541 O O . ASP B 2 178 ? -10.040 -10.940 -12.211 1.000 0.940 178 ASP B O 1
ATOM 5550 N N . LEU B 2 179 ? -11.035 -9.208 -13.212 1.000 0.980 179 LEU B N 1
ATOM 5551 C CA . LEU B 2 179 ? -12.331 -9.311 -12.520 1.000 0.980 179 LEU B CA 1
ATOM 5552 C C . LEU B 2 179 ? -13.354 -10.153 -13.303 1.000 0.980 179 LEU B C 1
ATOM 5553 O O . LEU B 2 179 ? -14.558 -9.995 -13.125 1.000 0.980 179 LEU B O 1
ATOM 5569 N N . HIS B 2 180 ? -12.895 -11.003 -14.226 1.000 0.950 180 HIS B N 1
ATOM 5570 C CA . HIS B 2 180 ? -13.720 -11.968 -14.971 1.000 0.950 180 HIS B CA 1
ATOM 5571 C C . HIS B 2 180 ? -14.912 -11.342 -15.739 1.000 0.950 180 HIS B C 1
ATOM 5572 O O . HIS B 2 180 ? -15.903 -12.000 -16.040 1.000 0.950 180 HIS B O 1
ATOM 5586 N N . GLY B 2 181 ? -14.822 -10.055 -16.095 1.000 0.960 181 GLY B N 1
ATOM 5587 C CA . GLY B 2 181 ? -15.893 -9.312 -16.774 1.000 0.960 181 GLY B CA 1
ATOM 5588 C C . GLY B 2 181 ? -16.920 -8.648 -15.846 1.000 0.960 181 GLY B C 1
ATOM 5589 O O . GLY B 2 181 ? -17.799 -7.937 -16.337 1.000 0.960 181 GLY B O 1
ATOM 5593 N N . HIS B 2 182 ? -16.785 -8.816 -14.527 1.000 0.980 182 HIS B N 1
ATOM 5594 C CA . HIS B 2 182 ? -17.629 -8.212 -13.490 1.000 0.980 182 HIS B CA 1
ATOM 5595 C C . HIS B 2 182 ? -17.158 -6.814 -13.045 1.000 0.980 182 HIS B C 1
ATOM 5596 O O . HIS B 2 182 ? -17.610 -6.309 -12.018 1.000 0.980 182 HIS B O 1
ATOM 5610 N N . GLN B 2 183 ? -16.263 -6.164 -13.801 1.000 0.970 183 GLN B N 1
ATOM 5611 C CA . GLN B 2 183 ? -15.739 -4.854 -13.412 1.000 0.970 183 GLN B CA 1
ATOM 5612 C C . GLN B 2 183 ? -16.849 -3.799 -13.191 1.000 0.970 183 GLN B C 1
ATOM 5613 O O . GLN B 2 183 ? -17.804 -3.753 -13.976 1.000 0.970 183 GLN B O 1
ATOM 5627 N N . PRO B 2 184 ? -16.705 -2.914 -12.184 1.000 0.980 184 PRO B N 1
ATOM 5628 C CA . PRO B 2 184 ? -17.684 -1.881 -11.838 1.000 0.980 184 PRO B CA 1
ATOM 5629 C C . PRO B 2 184 ? -18.210 -1.046 -13.012 1.000 0.980 184 PRO B C 1
ATOM 5630 O O . PRO B 2 184 ? -17.458 -0.642 -13.907 1.000 0.980 184 PRO B O 1
ATOM 5641 N N . GLU B 2 185 ? -19.511 -0.733 -12.985 1.000 0.970 185 GLU B N 1
ATOM 5642 C CA . GLU B 2 185 ? -20.154 0.038 -14.057 1.000 0.970 185 GLU B CA 1
ATOM 5643 C C . GLU B 2 185 ? -19.501 1.420 -14.232 1.000 0.970 185 GLU B C 1
ATOM 5644 O O . GLU B 2 185 ? -19.084 2.072 -13.276 1.000 0.970 185 GLU B O 1
ATOM 5656 N N . GLY B 2 186 ? -19.407 1.881 -15.482 1.000 0.970 186 GLY B N 1
ATOM 5657 C CA . GLY B 2 186 ? -18.714 3.128 -15.824 1.000 0.970 186 GLY B CA 1
ATOM 5658 C C . GLY B 2 186 ? -17.187 3.006 -15.918 1.000 0.970 186 GLY B C 1
ATOM 5659 O O . GLY B 2 186 ? -16.534 3.980 -16.296 1.000 0.970 186 GLY B O 1
ATOM 5663 N N . THR B 2 187 ? -16.621 1.827 -15.643 1.000 0.970 187 THR B N 1
ATOM 5664 C CA . THR B 2 187 ? -15.201 1.510 -15.863 1.000 0.970 187 THR B CA 1
ATOM 5665 C C . THR B 2 187 ? -15.035 0.535 -17.033 1.000 0.970 187 THR B C 1
ATOM 5666 O O . THR B 2 187 ? -15.939 -0.237 -17.355 1.000 0.970 187 THR B O 1
ATOM 5677 N N . SER B 2 188 ? -13.899 0.599 -17.727 1.000 0.950 188 SER B N 1
ATOM 5678 C CA . SER B 2 188 ? -13.585 -0.287 -18.852 1.000 0.950 188 SER B CA 1
ATOM 5679 C C . SER B 2 188 ? -12.680 -1.449 -18.439 1.000 0.950 188 SER B C 1
ATOM 5680 O O . SER B 2 188 ? -11.960 -1.379 -17.445 1.000 0.950 188 SER B O 1
ATOM 5688 N N . VAL B 2 189 ? -12.682 -2.522 -19.234 1.000 0.930 189 VAL B N 1
ATOM 5689 C CA . VAL B 2 189 ? -11.929 -3.763 -18.961 1.000 0.930 189 VAL B CA 1
ATOM 5690 C C . VAL B 2 189 ? -10.401 -3.574 -18.887 1.000 0.930 189 VAL B C 1
ATOM 5691 O O . VAL B 2 189 ? -9.706 -4.413 -18.334 1.000 0.930 189 VAL B O 1
ATOM 5704 N N . ASN B 2 190 ? -9.867 -2.466 -19.414 1.000 0.900 190 ASN B N 1
ATOM 5705 C CA . ASN B 2 190 ? -8.426 -2.175 -19.442 1.000 0.900 190 ASN B CA 1
ATOM 5706 C C . ASN B 2 190 ? -7.989 -1.161 -18.366 1.000 0.900 190 ASN B C 1
ATOM 5707 O O . ASN B 2 190 ? -6.913 -0.578 -18.483 1.000 0.900 190 ASN B O 1
ATOM 5718 N N . GLU B 2 191 ? -8.835 -0.877 -17.374 1.000 0.950 191 GLU B N 1
ATOM 5719 C CA . GLU B 2 191 ? -8.520 0.064 -16.297 1.000 0.950 191 GLU B CA 1
ATOM 5720 C C . GLU B 2 191 ? -8.074 -0.639 -15.011 1.000 0.950 191 GLU B C 1
ATOM 5721 O O . GLU B 2 191 ? -8.504 -1.745 -14.692 1.000 0.950 191 GLU B O 1
ATOM 5733 N N . GLU B 2 192 ? -7.220 0.052 -14.262 1.000 0.960 192 GLU B N 1
ATOM 5734 C CA . GLU B 2 192 ? -6.776 -0.279 -12.908 1.000 0.960 192 GLU B CA 1
ATOM 5735 C C . GLU B 2 192 ? -6.879 1.007 -12.068 1.000 0.960 192 GLU B C 1
ATOM 5736 O O . GLU B 2 192 ? -6.911 2.116 -12.615 1.000 0.960 192 GLU B O 1
ATOM 5748 N N . SER B 2 193 ? -6.934 0.887 -10.742 1.000 0.990 193 SER B N 1
ATOM 5749 C CA . SER B 2 193 ? -6.915 2.049 -9.852 1.000 0.990 193 SER B CA 1
ATOM 5750 C C . SER B 2 193 ? -5.545 2.736 -9.910 1.000 0.990 193 SER B C 1
ATOM 5751 O O . SER B 2 193 ? -4.514 2.104 -9.670 1.000 0.990 193 SER B O 1
ATOM 5759 N N . GLU B 2 194 ? -5.524 4.042 -10.181 1.000 0.990 194 GLU B N 1
ATOM 5760 C CA . GLU B 2 194 ? -4.299 4.845 -10.220 1.000 0.990 194 GLU B CA 1
ATOM 5761 C C . GLU B 2 194 ? -4.314 5.927 -9.134 1.000 0.990 194 GLU B C 1
ATOM 5762 O O . GLU B 2 194 ? -5.281 6.680 -9.022 1.000 0.990 194 GLU B O 1
ATOM 5774 N N . VAL B 2 195 ? -3.231 6.082 -8.372 1.000 0.990 195 VAL B N 1
ATOM 5775 C CA . VAL B 2 195 ? -3.093 7.115 -7.328 1.000 0.990 195 VAL B CA 1
ATOM 5776 C C . VAL B 2 195 ? -1.648 7.620 -7.295 1.000 0.990 195 VAL B C 1
ATOM 5777 O O . VAL B 2 195 ? -0.714 6.873 -7.593 1.000 0.990 195 VAL B O 1
ATOM 5790 N N . SER B 2 196 ? -1.433 8.901 -6.990 1.000 0.990 196 SER B N 1
ATOM 5791 C CA . SER B 2 196 ? -0.082 9.439 -6.809 1.000 0.990 196 SER B CA 1
ATOM 5792 C C . SER B 2 196 ? 0.576 8.895 -5.531 1.000 0.990 196 SER B C 1
ATOM 5793 O O . SER B 2 196 ? -0.099 8.532 -4.566 1.000 0.990 196 SER B O 1
ATOM 5801 N N . ALA B 2 197 ? 1.911 8.831 -5.482 1.000 0.990 197 ALA B N 1
ATOM 5802 C CA . ALA B 2 197 ? 2.600 8.336 -4.283 1.000 0.990 197 ALA B CA 1
ATOM 5803 C C . ALA B 2 197 ? 2.333 9.241 -3.066 1.000 0.990 197 ALA B C 1
ATOM 5804 O O . ALA B 2 197 ? 2.251 8.761 -1.938 1.000 0.990 197 ALA B O 1
ATOM 5811 N N . LYS B 2 198 ? 2.165 10.546 -3.306 1.000 0.990 198 LYS B N 1
ATOM 5812 C CA . LYS B 2 198 ? 1.801 11.539 -2.294 1.000 0.990 198 LYS B CA 1
ATOM 5813 C C . LYS B 2 198 ? 0.383 11.328 -1.766 1.000 0.990 198 LYS B C 1
ATOM 5814 O O . LYS B 2 198 ? 0.202 11.311 -0.556 1.000 0.990 198 LYS B O 1
ATOM 5833 N N . ASP B 2 199 ? -0.589 11.104 -2.644 1.000 0.990 199 ASP B N 1
ATOM 5834 C CA . ASP B 2 199 ? -1.975 10.817 -2.253 1.000 0.990 199 ASP B CA 1
ATOM 5835 C C . ASP B 2 199 ? -2.098 9.488 -1.495 1.000 0.990 199 ASP B C 1
ATOM 5836 O O . ASP B 2 199 ? -2.841 9.394 -0.523 1.000 0.990 199 ASP B O 1
ATOM 5845 N N . MET B 2 200 ? -1.304 8.478 -1.864 1.000 0.990 200 MET B N 1
ATOM 5846 C CA . MET B 2 200 ? -1.188 7.245 -1.077 1.000 0.990 200 MET B CA 1
ATOM 5847 C C . MET B 2 200 ? -0.601 7.487 0.321 1.000 0.990 200 MET B C 1
ATOM 5848 O O . MET B 2 200 ? -0.983 6.792 1.260 1.000 0.990 200 MET B O 1
ATOM 5862 N N . ALA B 2 201 ? 0.291 8.470 0.483 1.000 0.990 201 ALA B N 1
ATOM 5863 C CA . ALA B 2 201 ? 0.794 8.871 1.795 1.000 0.990 201 ALA B CA 1
ATOM 5864 C C . ALA B 2 201 ? -0.240 9.690 2.593 1.000 0.990 201 ALA B C 1
ATOM 5865 O O . ALA B 2 201 ? -0.313 9.514 3.803 1.000 0.990 201 ALA B O 1
ATOM 5872 N N . VAL B 2 202 ? -1.078 10.508 1.937 1.000 0.990 202 VAL B N 1
ATOM 5873 C CA . VAL B 2 202 ? -2.246 11.166 2.567 1.000 0.990 202 VAL B CA 1
ATOM 5874 C C . VAL B 2 202 ? -3.251 10.124 3.063 1.000 0.990 202 VAL B C 1
ATOM 5875 O O . VAL B 2 202 ? -3.682 10.188 4.209 1.000 0.990 202 VAL B O 1
ATOM 5888 N N . LEU B 2 203 ? -3.568 9.116 2.244 1.000 0.990 203 LEU B N 1
ATOM 5889 C CA . LEU B 2 203 ? -4.441 8.013 2.648 1.000 0.990 203 LEU B CA 1
ATOM 5890 C C . LEU B 2 203 ? -3.842 7.194 3.803 1.000 0.990 203 LEU B C 1
ATOM 5891 O O . LEU B 2 203 ? -4.569 6.818 4.713 1.000 0.990 203 LEU B O 1
ATOM 5907 N N . ALA B 2 204 ? -2.531 6.930 3.789 1.000 0.990 204 ALA B N 1
ATOM 5908 C CA . ALA B 2 204 ? -1.843 6.230 4.877 1.000 0.990 204 ALA B CA 1
ATOM 5909 C C . ALA B 2 204 ? -1.873 7.009 6.201 1.000 0.990 204 ALA B C 1
ATOM 5910 O O . ALA B 2 204 ? -2.086 6.414 7.254 1.000 0.990 204 ALA B O 1
ATOM 5917 N N . ASP B 2 205 ? -1.652 8.323 6.137 1.000 0.980 205 ASP B N 1
ATOM 5918 C CA . ASP B 2 205 ? -1.679 9.230 7.284 1.000 0.980 205 ASP B CA 1
ATOM 5919 C C . ASP B 2 205 ? -3.073 9.280 7.923 1.000 0.980 205 ASP B C 1
ATOM 5920 O O . ASP B 2 205 ? -3.207 9.035 9.123 1.000 0.980 205 ASP B O 1
ATOM 5929 N N . HIS B 2 206 ? -4.114 9.459 7.103 1.000 0.980 206 HIS B N 1
ATOM 5930 C CA . HIS B 2 206 ? -5.509 9.361 7.534 1.000 0.980 206 HIS B CA 1
ATOM 5931 C C . HIS B 2 206 ? -5.836 7.999 8.146 1.000 0.980 206 HIS B C 1
ATOM 5932 O O . HIS B 2 206 ? -6.373 7.930 9.243 1.000 0.980 206 HIS B O 1
ATOM 5946 N N . LEU B 2 207 ? -5.467 6.903 7.485 1.000 0.990 207 LEU B N 1
ATOM 5947 C CA . LEU B 2 207 ? -5.786 5.554 7.949 1.000 0.990 207 LEU B CA 1
ATOM 5948 C C . LEU B 2 207 ? -5.134 5.228 9.307 1.000 0.990 207 LEU B C 1
ATOM 5949 O O . LEU B 2 207 ? -5.766 4.591 10.141 1.000 0.990 207 LEU B O 1
ATOM 5965 N N . ILE B 2 208 ? -3.912 5.711 9.562 1.000 0.980 208 ILE B N 1
ATOM 5966 C CA . ILE B 2 208 ? -3.214 5.544 10.851 1.000 0.980 208 ILE B CA 1
ATOM 5967 C C . ILE B 2 208 ? -3.732 6.516 11.928 1.000 0.980 208 ILE B C 1
ATOM 5968 O O . ILE B 2 208 ? -3.678 6.190 13.112 1.000 0.980 208 ILE B O 1
ATOM 5984 N N . THR B 2 209 ? -4.211 7.703 11.545 1.000 0.970 209 THR B N 1
ATOM 5985 C CA . THR B 2 209 ? -4.663 8.742 12.490 1.000 0.970 209 THR B CA 1
ATOM 5986 C C . THR B 2 209 ? -6.122 8.566 12.901 1.000 0.970 209 THR B C 1
ATOM 5987 O O . THR B 2 209 ? -6.446 8.721 14.079 1.000 0.970 209 THR B O 1
ATOM 5998 N N . ASP B 2 210 ? -6.986 8.237 11.942 1.000 0.980 210 ASP B N 1
ATOM 5999 C CA . ASP B 2 210 ? -8.428 8.086 12.131 1.000 0.980 210 ASP B CA 1
ATOM 6000 C C . ASP B 2 210 ? -8.763 6.696 12.711 1.000 0.980 210 ASP B C 1
ATOM 6001 O O . ASP B 2 210 ? -9.636 6.595 13.572 1.000 0.980 210 ASP B O 1
ATOM 6010 N N . TYR B 2 211 ? -8.031 5.650 12.291 1.000 0.990 211 TYR B N 1
ATOM 6011 C CA . TYR B 2 211 ? -8.256 4.243 12.671 1.000 0.990 211 TYR B CA 1
ATOM 6012 C C . TYR B 2 211 ? -6.945 3.511 13.048 1.000 0.990 211 TYR B C 1
ATOM 6013 O O . TYR B 2 211 ? -6.551 2.543 12.383 1.000 0.990 211 TYR B O 1
ATOM 6031 N N . PRO B 2 212 ? -6.226 3.952 14.103 1.000 0.990 212 PRO B N 1
ATOM 6032 C CA . PRO B 2 212 ? -4.920 3.408 14.499 1.000 0.990 212 PRO B CA 1
ATOM 6033 C C . PRO B 2 212 ? -4.912 1.894 14.773 1.000 0.990 212 PRO B C 1
ATOM 6034 O O . PRO B 2 212 ? -3.863 1.257 14.646 1.000 0.990 212 PRO B O 1
ATOM 6045 N N . GLU B 2 213 ? -6.063 1.292 15.088 1.000 0.980 213 GLU B N 1
ATOM 6046 C CA . GLU B 2 213 ? -6.250 -0.157 15.223 1.000 0.980 213 GLU B CA 1
ATOM 6047 C C . GLU B 2 213 ? -5.899 -0.949 13.952 1.000 0.980 213 GLU B C 1
ATOM 6048 O O . GLU B 2 213 ? -5.650 -2.157 14.027 1.000 0.980 213 GLU B O 1
ATOM 6060 N N . ILE B 2 214 ? -5.799 -0.298 12.783 1.000 0.980 214 ILE B N 1
ATOM 6061 C CA . ILE B 2 214 ? -5.280 -0.954 11.581 1.000 0.980 214 ILE B CA 1
ATOM 6062 C C . ILE B 2 214 ? -3.883 -1.534 11.814 1.000 0.980 214 ILE B C 1
ATOM 6063 O O . ILE B 2 214 ? -3.614 -2.646 11.361 1.000 0.980 214 ILE B O 1
ATOM 6079 N N . LEU B 2 215 ? -3.030 -0.851 12.590 1.000 0.990 215 LEU B N 1
ATOM 6080 C CA . LEU B 2 215 ? -1.669 -1.304 12.888 1.000 0.990 215 LEU B CA 1
ATOM 6081 C C . LEU B 2 215 ? -1.655 -2.608 13.698 1.000 0.990 215 LEU B C 1
ATOM 6082 O O . LEU B 2 215 ? -0.722 -3.400 13.563 1.000 0.990 215 LEU B O 1
ATOM 6098 N N . GLU B 2 216 ? -2.703 -2.901 14.476 1.000 0.990 216 GLU B N 1
ATOM 6099 C CA . GLU B 2 216 ? -2.852 -4.198 15.151 1.000 0.990 216 GLU B CA 1
ATOM 6100 C C . GLU B 2 216 ? -3.085 -5.341 14.153 1.000 0.990 216 GLU B C 1
ATOM 6101 O O . GLU B 2 216 ? -2.685 -6.473 14.412 1.000 0.990 216 GLU B O 1
ATOM 6113 N N . THR B 2 217 ? -3.705 -5.056 13.002 1.000 0.990 217 THR B N 1
ATOM 6114 C CA . THR B 2 217 ? -4.003 -6.058 11.965 1.000 0.990 217 THR B CA 1
ATOM 6115 C C . THR B 2 217 ? -2.901 -6.135 10.909 1.000 0.990 217 THR B C 1
ATOM 6116 O O . THR B 2 217 ? -2.447 -7.231 10.580 1.000 0.990 217 THR B O 1
ATOM 6127 N N . SER B 2 218 ? -2.413 -4.997 10.404 1.000 0.980 218 SER B N 1
ATOM 6128 C CA . SER B 2 218 ? -1.361 -4.956 9.379 1.000 0.980 218 SER B CA 1
ATOM 6129 C C . SER B 2 218 ? 0.005 -5.427 9.884 1.000 0.980 218 SER B C 1
ATOM 6130 O O . SER B 2 218 ? 0.858 -5.774 9.067 1.000 0.980 218 SER B O 1
ATOM 6138 N N . SER B 2 219 ? 0.207 -5.494 11.207 1.000 0.990 219 SER B N 1
ATOM 6139 C CA . SER B 2 219 ? 1.423 -6.035 11.830 1.000 0.990 219 SER B CA 1
ATOM 6140 C C . SER B 2 219 ? 1.410 -7.554 12.034 1.000 0.990 219 SER B C 1
ATOM 6141 O O . SER B 2 219 ? 2.453 -8.138 12.349 1.000 0.990 219 SER B O 1
ATOM 6149 N N . ILE B 2 220 ? 0.270 -8.225 11.824 1.000 0.980 220 ILE B N 1
ATOM 6150 C CA . ILE B 2 220 ? 0.164 -9.685 11.936 1.000 0.980 220 ILE B CA 1
ATOM 6151 C C . ILE B 2 220 ? 0.959 -10.318 10.793 1.000 0.980 220 ILE B C 1
ATOM 6152 O O . ILE B 2 220 ? 0.526 -10.312 9.644 1.000 0.980 220 ILE B O 1
ATOM 6168 N N . ALA B 2 221 ? 2.131 -10.873 11.108 1.000 0.970 221 ALA B N 1
ATOM 6169 C CA . ALA B 2 221 ? 3.034 -11.472 10.124 1.000 0.970 221 ALA B CA 1
ATOM 6170 C C . ALA B 2 221 ? 2.499 -12.779 9.512 1.000 0.970 221 ALA B C 1
ATOM 6171 O O . ALA B 2 221 ? 2.778 -13.074 8.351 1.000 0.970 221 ALA B O 1
ATOM 6178 N N . LYS B 2 222 ? 1.753 -13.571 10.292 1.000 0.940 222 LYS B N 1
ATOM 6179 C CA . LYS B 2 222 ? 1.071 -14.799 9.863 1.000 0.940 222 LYS B CA 1
ATOM 6180 C C . LYS B 2 222 ? -0.169 -15.023 10.721 1.000 0.940 222 LYS B C 1
ATOM 6181 O O . LYS B 2 222 ? -0.126 -14.791 11.929 1.000 0.940 222 LYS B O 1
ATOM 6200 N N . THR B 2 223 ? -1.234 -15.524 10.116 1.000 0.960 223 THR B N 1
ATOM 6201 C CA . THR B 2 223 ? -2.402 -16.080 10.811 1.000 0.960 223 THR B CA 1
ATOM 6202 C C . THR B 2 223 ? -2.998 -17.208 9.965 1.000 0.960 223 THR B C 1
ATOM 6203 O O . THR B 2 223 ? -2.378 -17.610 8.981 1.000 0.960 223 THR B O 1
ATOM 6214 N N . LYS B 2 224 ? -4.178 -17.713 10.325 1.000 0.960 224 LYS B N 1
ATOM 6215 C CA . LYS B 2 224 ? -4.928 -18.689 9.533 1.000 0.960 224 LYS B CA 1
ATOM 6216 C C . LYS B 2 224 ? -6.303 -18.158 9.170 1.000 0.960 224 LYS B C 1
ATOM 6217 O O . LYS B 2 224 ? -6.962 -17.496 9.969 1.000 0.960 224 LYS B O 1
ATOM 6236 N N . PHE B 2 225 ? -6.744 -18.478 7.964 1.000 0.970 225 PHE B N 1
ATOM 6237 C CA . PHE B 2 225 ? -8.146 -18.421 7.592 1.000 0.970 225 PHE B CA 1
ATOM 6238 C C . PHE B 2 225 ? -8.821 -19.702 8.087 1.000 0.970 225 PHE B C 1
ATOM 6239 O O . PHE B 2 225 ? -8.254 -20.782 7.934 1.000 0.970 225 PHE B O 1
ATOM 6256 N N . ARG B 2 226 ? -10.019 -19.583 8.677 1.000 0.960 226 ARG B N 1
ATOM 6257 C CA . ARG B 2 226 ? -10.899 -20.723 9.007 1.000 0.960 226 ARG B CA 1
ATOM 6258 C C . ARG B 2 226 ? -10.238 -21.837 9.838 1.000 0.960 226 ARG B C 1
ATOM 6259 O O . ARG B 2 226 ? -10.510 -23.020 9.631 1.000 0.960 226 ARG B O 1
ATOM 6280 N N . GLU B 2 227 ? -9.401 -21.436 10.797 1.000 0.950 227 GLU B N 1
ATOM 6281 C CA . GLU B 2 227 ? -8.675 -22.337 11.701 1.000 0.950 227 GLU B CA 1
ATOM 6282 C C . GLU B 2 227 ? -9.611 -23.339 12.403 1.000 0.950 227 GLU B C 1
ATOM 6283 O O . GLU B 2 227 ? -10.678 -22.974 12.906 1.000 0.950 227 GLU B O 1
ATOM 6295 N N . GLY B 2 228 ? -9.210 -24.612 12.429 1.000 0.960 228 GLY B N 1
ATOM 6296 C CA . GLY B 2 228 ? -9.985 -25.713 13.002 1.000 0.960 228 GLY B CA 1
ATOM 6297 C C . GLY B 2 228 ? -11.131 -26.232 12.123 1.000 0.960 228 GLY B C 1
ATOM 6298 O O . GLY B 2 228 ? -12.005 -26.929 12.639 1.000 0.960 228 GLY B O 1
ATOM 6302 N N . THR B 2 229 ? -11.155 -25.907 10.826 1.000 0.950 229 THR B N 1
ATOM 6303 C CA . THR B 2 229 ? -12.165 -26.394 9.865 1.000 0.950 229 THR B CA 1
ATOM 6304 C C . THR B 2 229 ? -11.523 -27.015 8.621 1.000 0.950 229 THR B C 1
ATOM 6305 O O . THR B 2 229 ? -10.335 -26.828 8.377 1.000 0.950 229 THR B O 1
ATOM 6316 N N . ASP B 2 230 ? -12.318 -27.700 7.795 1.000 0.910 230 ASP B N 1
ATOM 6317 C CA . ASP B 2 230 ? -11.858 -28.271 6.516 1.000 0.910 230 ASP B CA 1
ATOM 6318 C C . ASP B 2 230 ? -11.407 -27.205 5.488 1.000 0.910 230 ASP B C 1
ATOM 6319 O O . ASP B 2 230 ? -10.783 -27.551 4.490 1.000 0.910 230 ASP B O 1
ATOM 6328 N N . ASP B 2 231 ? -11.729 -25.923 5.716 1.000 0.920 231 ASP B N 1
ATOM 6329 C CA . ASP B 2 231 ? -11.308 -24.775 4.892 1.000 0.920 231 ASP B CA 1
ATOM 6330 C C . ASP B 2 231 ? -10.059 -24.062 5.453 1.000 0.920 231 ASP B C 1
ATOM 6331 O O . ASP B 2 231 ? -9.765 -22.929 5.061 1.000 0.920 231 ASP B O 1
ATOM 6340 N N . GLU B 2 232 ? -9.360 -24.663 6.424 1.000 0.940 232 GLU B N 1
ATOM 6341 C CA . GLU B 2 232 ? -8.189 -24.047 7.051 1.000 0.940 232 GLU B CA 1
ATOM 6342 C C . GLU B 2 232 ? -7.073 -23.772 6.031 1.000 0.940 232 GLU B C 1
ATOM 6343 O O . GLU B 2 232 ? -6.607 -24.666 5.324 1.000 0.940 232 GLU B O 1
ATOM 6355 N N . MET B 2 233 ? -6.598 -22.525 6.001 1.000 0.890 233 MET B N 1
ATOM 6356 C CA . MET B 2 233 ? -5.521 -22.078 5.117 1.000 0.890 233 MET B CA 1
ATOM 6357 C C . MET B 2 233 ? -4.585 -21.118 5.857 1.000 0.890 233 MET B C 1
ATOM 6358 O O . MET B 2 233 ? -5.041 -20.218 6.565 1.000 0.890 233 MET B O 1
ATOM 6372 N N . ASP B 2 234 ? -3.272 -21.272 5.681 1.000 0.900 234 ASP B N 1
ATOM 6373 C CA . ASP B 2 234 ? -2.301 -20.302 6.193 1.000 0.900 234 ASP B CA 1
ATOM 6374 C C . ASP B 2 234 ? -2.419 -18.966 5.440 1.000 0.900 234 ASP B C 1
ATOM 6375 O O . ASP B 2 234 ? -2.466 -18.919 4.214 1.000 0.900 234 ASP B O 1
ATOM 6384 N N . MET B 2 235 ? -2.407 -17.866 6.190 1.000 0.930 235 MET B N 1
ATOM 6385 C CA . MET B 2 235 ? -2.378 -16.494 5.683 1.000 0.930 235 MET B CA 1
ATOM 6386 C C . MET B 2 235 ? -1.059 -15.819 6.096 1.000 0.930 235 MET B C 1
ATOM 6387 O O . MET B 2 235 ? -1.020 -15.091 7.099 1.000 0.930 235 MET B O 1
ATOM 6401 N N . PRO B 2 236 ? 0.054 -16.068 5.376 1.000 0.930 236 PRO B N 1
ATOM 6402 C CA . PRO B 2 236 ? 1.278 -15.293 5.537 1.000 0.930 236 PRO B CA 1
ATOM 6403 C C . PRO B 2 236 ? 1.056 -13.865 5.027 1.000 0.930 236 PRO B C 1
ATOM 6404 O O . PRO B 2 236 ? 0.465 -13.649 3.974 1.000 0.930 236 PRO B O 1
ATOM 6415 N N . ASN B 2 237 ? 1.536 -12.863 5.759 1.000 0.970 237 ASN B N 1
ATOM 6416 C CA . ASN B 2 237 ? 1.357 -11.476 5.347 1.000 0.970 237 ASN B CA 1
ATOM 6417 C C . ASN B 2 237 ? 2.255 -11.140 4.151 1.000 0.970 237 ASN B C 1
ATOM 6418 O O . ASN B 2 237 ? 3.457 -11.417 4.163 1.000 0.970 237 ASN B O 1
ATOM 6429 N N . TRP B 2 238 ? 1.692 -10.477 3.141 1.000 0.950 238 TRP B N 1
ATOM 6430 C CA . TRP B 2 238 ? 2.449 -10.028 1.972 1.000 0.950 238 TRP B CA 1
ATOM 6431 C C . TRP B 2 238 ? 3.491 -8.946 2.279 1.000 0.950 238 TRP B C 1
ATOM 6432 O O . TRP B 2 238 ? 4.389 -8.733 1.468 1.000 0.950 238 TRP B O 1
ATOM 6453 N N . ASN B 2 239 ? 3.404 -8.253 3.418 1.000 0.980 239 ASN B N 1
ATOM 6454 C CA . ASN B 2 239 ? 4.421 -7.323 3.903 1.000 0.980 239 ASN B CA 1
ATOM 6455 C C . ASN B 2 239 ? 5.608 -8.083 4.523 1.000 0.980 239 ASN B C 1
ATOM 6456 O O . ASN B 2 239 ? 5.724 -8.215 5.742 1.000 0.980 239 ASN B O 1
ATOM 6467 N N . PHE B 2 240 ? 6.538 -8.550 3.688 1.000 0.970 240 PHE B N 1
ATOM 6468 C CA . PHE B 2 240 ? 7.679 -9.348 4.148 1.000 0.970 240 PHE B CA 1
ATOM 6469 C C . PHE B 2 240 ? 8.686 -8.591 5.036 1.000 0.970 240 PHE B C 1
ATOM 6470 O O . PHE B 2 240 ? 9.630 -9.218 5.515 1.000 0.970 240 PHE B O 1
ATOM 6487 N N . MET B 2 241 ? 8.519 -7.281 5.272 1.000 0.980 241 MET B N 1
ATOM 6488 C CA . MET B 2 241 ? 9.347 -6.517 6.219 1.000 0.980 241 MET B CA 1
ATOM 6489 C C . MET B 2 241 ? 8.910 -6.668 7.682 1.000 0.980 241 MET B C 1
ATOM 6490 O O . MET B 2 241 ? 9.661 -6.252 8.571 1.000 0.980 241 MET B O 1
ATOM 6504 N N . LEU B 2 242 ? 7.750 -7.281 7.944 1.000 0.980 242 LEU B N 1
ATOM 6505 C CA . LEU B 2 242 ? 7.306 -7.628 9.295 1.000 0.980 242 LEU B CA 1
ATOM 6506 C C . LEU B 2 242 ? 8.244 -8.642 9.968 1.000 0.980 242 LEU B C 1
ATOM 6507 O O . LEU B 2 242 ? 8.965 -9.414 9.328 1.000 0.980 242 LEU B O 1
ATOM 6523 N N . LYS B 2 243 ? 8.203 -8.655 11.301 1.000 0.960 243 LYS B N 1
ATOM 6524 C CA . LYS B 2 243 ? 9.004 -9.547 12.142 1.000 0.960 243 LYS B CA 1
ATOM 6525 C C . LYS B 2 243 ? 8.721 -11.023 11.834 1.000 0.960 243 LYS B C 1
ATOM 6526 O O . LYS B 2 243 ? 7.577 -11.462 11.892 1.000 0.960 243 LYS B O 1
ATOM 6545 N N . GLY B 2 244 ? 9.774 -11.798 11.577 1.000 0.930 244 GLY B N 1
ATOM 6546 C CA . GLY B 2 244 ? 9.700 -13.224 11.256 1.000 0.930 244 GLY B CA 1
ATOM 6547 C C . GLY B 2 244 ? 9.520 -13.556 9.770 1.000 0.930 244 GLY B C 1
ATOM 6548 O O . GLY B 2 244 ? 9.464 -14.740 9.440 1.000 0.930 244 GLY B O 1
ATOM 6552 N N . LEU B 2 245 ? 9.452 -12.560 8.878 1.000 0.950 245 LEU B N 1
ATOM 6553 C CA . LEU B 2 245 ? 9.324 -12.764 7.430 1.000 0.950 245 LEU B CA 1
ATOM 6554 C C . LEU B 2 245 ? 10.645 -12.520 6.676 1.000 0.950 245 LEU B C 1
ATOM 6555 O O . LEU B 2 245 ? 11.636 -12.040 7.227 1.000 0.950 245 LEU B O 1
ATOM 6571 N N . VAL B 2 246 ? 10.672 -12.903 5.395 1.000 0.910 246 VAL B N 1
ATOM 6572 C CA . VAL B 2 246 ? 11.903 -13.034 4.586 1.000 0.910 246 VAL B CA 1
ATOM 6573 C C . VAL B 2 246 ? 12.681 -11.726 4.373 1.000 0.910 246 VAL B C 1
ATOM 6574 O O . VAL B 2 246 ? 13.886 -11.766 4.124 1.000 0.910 246 VAL B O 1
ATOM 6587 N N . SER B 2 247 ? 12.030 -10.570 4.516 1.000 0.950 247 SER B N 1
ATOM 6588 C CA . SER B 2 247 ? 12.633 -9.239 4.367 1.000 0.950 247 SER B CA 1
ATOM 6589 C C . SER B 2 247 ? 12.610 -8.423 5.670 1.000 0.950 247 SER B C 1
ATOM 6590 O O . SER B 2 247 ? 12.722 -7.199 5.604 1.000 0.950 247 SER B O 1
ATOM 6598 N N . GLU B 2 248 ? 12.476 -9.078 6.838 1.000 0.970 248 GLU B N 1
ATOM 6599 C CA . GLU B 2 248 ? 12.341 -8.446 8.164 1.000 0.970 248 GLU B CA 1
ATOM 6600 C C . GLU B 2 248 ? 13.283 -7.245 8.354 1.000 0.970 248 GLU B C 1
ATOM 6601 O O . GLU B 2 248 ? 14.515 -7.378 8.340 1.000 0.970 248 GLU B O 1
ATOM 6613 N N . TYR B 2 249 ? 12.705 -6.071 8.617 1.000 0.980 249 TYR B N 1
ATOM 6614 C CA . TYR B 2 249 ? 13.480 -4.875 8.927 1.000 0.980 249 TYR B CA 1
ATOM 6615 C C . TYR B 2 249 ? 13.793 -4.803 10.424 1.000 0.980 249 TYR B C 1
ATOM 6616 O O . TYR B 2 249 ? 12.911 -4.643 11.258 1.000 0.980 249 TYR B O 1
ATOM 6634 N N . LYS B 2 250 ? 15.080 -4.908 10.771 1.000 0.980 250 LYS B N 1
ATOM 6635 C CA . LYS B 2 250 ? 15.533 -5.105 12.166 1.000 0.980 250 LYS B CA 1
ATOM 6636 C C . LYS B 2 250 ? 15.933 -3.833 12.912 1.000 0.980 250 LYS B C 1
ATOM 6637 O O . LYS B 2 250 ? 16.268 -3.899 14.090 1.000 0.980 250 LYS B O 1
ATOM 6656 N N . LYS B 2 251 ? 15.963 -2.683 12.233 1.000 0.980 251 LYS B N 1
ATOM 6657 C CA . LYS B 2 251 ? 16.408 -1.402 12.814 1.000 0.980 251 LYS B CA 1
ATOM 6658 C C . LYS B 2 251 ? 15.278 -0.567 13.423 1.000 0.980 251 LYS B C 1
ATOM 6659 O O . LYS B 2 251 ? 15.592 0.415 14.089 1.000 0.980 251 LYS B O 1
ATOM 6678 N N . ALA B 2 252 ? 14.021 -0.902 13.152 1.000 0.990 252 ALA B N 1
ATOM 6679 C CA . ALA B 2 252 ? 12.805 -0.242 13.630 1.000 0.990 252 ALA B CA 1
ATOM 6680 C C . ALA B 2 252 ? 11.664 -1.272 13.630 1.000 0.990 252 ALA B C 1
ATOM 6681 O O . ALA B 2 252 ? 11.790 -2.305 12.973 1.000 0.990 252 ALA B O 1
ATOM 6688 N N . THR B 2 253 ? 10.556 -0.994 14.311 1.000 0.990 253 THR B N 1
ATOM 6689 C CA . THR B 2 253 ? 9.372 -1.863 14.253 1.000 0.990 253 THR B CA 1
ATOM 6690 C C . THR B 2 253 ? 8.567 -1.521 13.005 1.000 0.990 253 THR B C 1
ATOM 6691 O O . THR B 2 253 ? 8.008 -0.433 12.946 1.000 0.990 253 THR B O 1
ATOM 6702 N N . VAL B 2 254 ? 8.516 -2.416 12.014 1.000 0.990 254 VAL B N 1
ATOM 6703 C CA . VAL B 2 254 ? 7.546 -2.339 10.904 1.000 0.990 254 VAL B CA 1
ATOM 6704 C C . VAL B 2 254 ? 6.238 -2.965 11.371 1.000 0.990 254 VAL B C 1
ATOM 6705 O O . VAL B 2 254 ? 6.248 -4.085 11.882 1.000 0.990 254 VAL B O 1
ATOM 6718 N N . ASP B 2 255 ? 5.132 -2.255 11.174 1.000 0.990 255 ASP B N 1
ATOM 6719 C CA . ASP B 2 255 ? 3.784 -2.659 11.591 1.000 0.990 255 ASP B CA 1
ATOM 6720 C C . ASP B 2 255 ? 2.708 -2.443 10.508 1.000 0.990 255 ASP B C 1
ATOM 6721 O O . ASP B 2 255 ? 1.547 -2.790 10.711 1.000 0.990 255 ASP B O 1
ATOM 6730 N N . GLY B 2 256 ? 3.077 -1.954 9.320 1.000 0.970 256 GLY B N 1
ATOM 6731 C CA . GLY B 2 256 ? 2.145 -1.805 8.202 1.000 0.970 256 GLY B CA 1
ATOM 6732 C C . GLY B 2 256 ? 2.796 -1.311 6.907 1.000 0.970 256 GLY B C 1
ATOM 6733 O O . GLY B 2 256 ? 4.022 -1.279 6.797 1.000 0.970 256 GLY B O 1
ATOM 6737 N N . LEU B 2 257 ? 2.025 -0.913 5.890 1.000 0.980 257 LEU B N 1
ATOM 6738 C CA . LEU B 2 257 ? 0.573 -1.101 5.756 1.000 0.980 257 LEU B CA 1
ATOM 6739 C C . LEU B 2 257 ? 0.280 -2.158 4.685 1.000 0.980 257 LEU B C 1
ATOM 6740 O O . LEU B 2 257 ? -0.002 -3.304 5.024 1.000 0.980 257 LEU B O 1
ATOM 6756 N N . LYS B 2 258 ? 0.378 -1.793 3.399 1.000 0.990 258 LYS B N 1
ATOM 6757 C CA . LYS B 2 258 ? -0.186 -2.581 2.295 1.000 0.990 258 LYS B CA 1
ATOM 6758 C C . LYS B 2 258 ? 0.728 -2.652 1.078 1.000 0.990 258 LYS B C 1
ATOM 6759 O O . LYS B 2 258 ? 1.243 -1.647 0.591 1.000 0.990 258 LYS B O 1
ATOM 6778 N N . THR B 2 259 ? 0.894 -3.859 0.553 1.000 0.980 259 THR B N 1
ATOM 6779 C CA . THR B 2 259 ? 1.572 -4.154 -0.714 1.000 0.980 259 THR B CA 1
ATOM 6780 C C . THR B 2 259 ? 0.579 -4.231 -1.877 1.000 0.980 259 THR B C 1
ATOM 6781 O O . THR B 2 259 ? -0.600 -4.535 -1.691 1.000 0.980 259 THR B O 1
ATOM 6792 N N . GLY B 2 260 ? 1.062 -4.000 -3.100 1.000 0.970 260 GLY B N 1
ATOM 6793 C CA . GLY B 2 260 ? 0.298 -4.258 -4.322 1.000 0.970 260 GLY B CA 1
ATOM 6794 C C . GLY B 2 260 ? 1.174 -4.666 -5.503 1.000 0.970 260 GLY B C 1
ATOM 6795 O O . GLY B 2 260 ? 2.279 -4.145 -5.658 1.000 0.970 260 GLY B O 1
ATOM 6799 N N . SER B 2 261 ? 0.694 -5.609 -6.317 1.000 0.950 261 SER B N 1
ATOM 6800 C CA . SER B 2 261 ? 1.229 -5.895 -7.652 1.000 0.950 261 SER B CA 1
ATOM 6801 C C . SER B 2 261 ? 0.143 -6.348 -8.620 1.000 0.950 261 SER B C 1
ATOM 6802 O O . SER B 2 261 ? -0.752 -7.090 -8.231 1.000 0.950 261 SER B O 1
ATOM 6810 N N . THR B 2 262 ? 0.293 -5.891 -9.856 1.000 0.900 262 THR B N 1
ATOM 6811 C CA . THR B 2 262 ? -0.434 -6.214 -11.095 1.000 0.900 262 THR B CA 1
ATOM 6812 C C . THR B 2 262 ? 0.576 -6.082 -12.243 1.000 0.900 262 THR B C 1
ATOM 6813 O O . THR B 2 262 ? 1.703 -5.609 -12.011 1.000 0.900 262 THR B O 1
ATOM 6824 N N . ASP B 2 263 ? 0.200 -6.452 -13.468 1.000 0.830 263 ASP B N 1
ATOM 6825 C CA . ASP B 2 263 ? 1.070 -6.291 -14.632 1.000 0.830 263 ASP B CA 1
ATOM 6826 C C . ASP B 2 263 ? 1.299 -4.793 -14.927 1.000 0.830 263 ASP B C 1
ATOM 6827 O O . ASP B 2 263 ? 2.427 -4.388 -15.208 1.000 0.830 263 ASP B O 1
ATOM 6836 N N . SER B 2 264 ? 0.294 -3.924 -14.756 1.000 0.850 264 SER B N 1
ATOM 6837 C CA . SER B 2 264 ? 0.481 -2.465 -14.898 1.000 0.850 264 SER B CA 1
ATOM 6838 C C . SER B 2 264 ? 1.271 -1.800 -13.758 1.000 0.850 264 SER B C 1
ATOM 6839 O O . SER B 2 264 ? 2.103 -0.921 -14.020 1.000 0.850 264 SER B O 1
ATOM 6847 N N . ALA B 2 265 ? 1.034 -2.169 -12.494 1.000 0.930 265 ALA B N 1
ATOM 6848 C CA . ALA B 2 265 ? 1.643 -1.483 -11.347 1.000 0.930 265 ALA B CA 1
ATOM 6849 C C . ALA B 2 265 ? 3.073 -1.950 -11.035 1.000 0.930 265 ALA B C 1
ATOM 6850 O O . ALA B 2 265 ? 3.885 -1.171 -10.531 1.000 0.930 265 ALA B O 1
ATOM 6857 N N . GLY B 2 266 ? 3.420 -3.209 -11.316 1.000 0.930 266 GLY B N 1
ATOM 6858 C CA . GLY B 2 266 ? 4.695 -3.784 -10.885 1.000 0.930 266 GLY B CA 1
ATOM 6859 C C . GLY B 2 266 ? 4.796 -3.902 -9.356 1.000 0.930 266 GLY B C 1
ATOM 6860 O O . GLY B 2 266 ? 3.850 -4.308 -8.689 1.000 0.930 266 GLY B O 1
ATOM 6864 N N . SER B 2 267 ? 5.958 -3.601 -8.770 1.000 0.950 267 SER B N 1
ATOM 6865 C CA . SER B 2 267 ? 6.214 -3.822 -7.335 1.000 0.950 267 SER B CA 1
ATOM 6866 C C . SER B 2 267 ? 5.915 -2.572 -6.485 1.000 0.950 267 SER B C 1
ATOM 6867 O O . SER B 2 267 ? 6.768 -1.687 -6.393 1.000 0.950 267 SER B O 1
ATOM 6875 N N . CYS B 2 268 ? 4.744 -2.501 -5.837 1.000 0.980 268 CYS B N 1
ATOM 6876 C CA . CYS B 2 268 ? 4.304 -1.345 -5.032 1.000 0.980 268 CYS B CA 1
ATOM 6877 C C . CYS B 2 268 ? 4.177 -1.650 -3.524 1.000 0.980 268 CYS B C 1
ATOM 6878 O O . CYS B 2 268 ? 3.781 -2.753 -3.132 1.000 0.980 268 CYS B O 1
ATOM 6886 N N . PHE B 2 269 ? 4.492 -0.682 -2.659 1.000 0.990 269 PHE B N 1
ATOM 6887 C CA . PHE B 2 269 ? 4.326 -0.810 -1.202 1.000 0.990 269 PHE B CA 1
ATOM 6888 C C . PHE B 2 269 ? 4.090 0.539 -0.521 1.000 0.990 269 PHE B C 1
ATOM 6889 O O . PHE B 2 269 ? 4.871 1.470 -0.716 1.000 0.990 269 PHE B O 1
ATOM 6906 N N . THR B 2 270 ? 3.068 0.596 0.333 1.000 0.990 270 THR B N 1
ATOM 6907 C CA . THR B 2 270 ? 2.925 1.604 1.383 1.000 0.990 270 THR B CA 1
ATOM 6908 C C . THR B 2 270 ? 3.338 0.968 2.705 1.000 0.990 270 THR B C 1
ATOM 6909 O O . THR B 2 270 ? 2.616 0.130 3.250 1.000 0.990 270 THR B O 1
ATOM 6920 N N . GLY B 2 271 ? 4.509 1.344 3.212 1.000 0.990 271 GLY B N 1
ATOM 6921 C CA . GLY B 2 271 ? 5.097 0.803 4.435 1.000 0.990 271 GLY B CA 1
ATOM 6922 C C . GLY B 2 271 ? 5.184 1.847 5.541 1.000 0.990 271 GLY B C 1
ATOM 6923 O O . GLY B 2 271 ? 5.521 2.999 5.269 1.000 0.990 271 GLY B O 1
ATOM 6927 N N . THR B 2 272 ? 4.963 1.452 6.792 1.000 0.990 272 THR B N 1
ATOM 6928 C CA . THR B 2 272 ? 5.221 2.297 7.965 1.000 0.990 272 THR B CA 1
ATOM 6929 C C . THR B 2 272 ? 6.039 1.555 9.017 1.000 0.990 272 THR B C 1
ATOM 6930 O O . THR B 2 272 ? 5.998 0.326 9.107 1.000 0.990 272 THR B O 1
ATOM 6941 N N . ALA B 2 273 ? 6.852 2.311 9.751 1.000 0.990 273 ALA B N 1
ATOM 6942 C CA . ALA B 2 273 ? 7.688 1.799 10.821 1.000 0.990 273 ALA B CA 1
ATOM 6943 C C . ALA B 2 273 ? 7.939 2.864 11.890 1.000 0.990 273 ALA B C 1
ATOM 6944 O O . ALA B 2 273 ? 7.899 4.063 11.600 1.000 0.990 273 ALA B O 1
ATOM 6951 N N . GLU B 2 274 ? 8.292 2.432 13.098 1.000 0.990 274 GLU B N 1
ATOM 6952 C CA . GLU B 2 274 ? 8.572 3.320 14.226 1.000 0.990 274 GLU B CA 1
ATOM 6953 C C . GLU B 2 274 ? 9.897 2.998 14.935 1.000 0.990 274 GLU B C 1
ATOM 6954 O O . GLU B 2 274 ? 10.240 1.836 15.186 1.000 0.990 274 GLU B O 1
ATOM 6966 N N . ARG B 2 275 ? 10.653 4.050 15.281 1.000 0.990 275 ARG B N 1
ATOM 6967 C CA . ARG B 2 275 ? 11.863 3.976 16.115 1.000 0.990 275 ARG B CA 1
ATOM 6968 C C . ARG B 2 275 ? 11.981 5.218 16.988 1.000 0.990 275 ARG B C 1
ATOM 6969 O O . ARG B 2 275 ? 11.969 6.332 16.478 1.000 0.990 275 ARG B O 1
ATOM 6990 N N . ASN B 2 276 ? 12.176 5.021 18.292 1.000 0.980 276 ASN B N 1
ATOM 6991 C CA . ASN B 2 276 ? 12.424 6.091 19.270 1.000 0.980 276 ASN B CA 1
ATOM 6992 C C . ASN B 2 276 ? 11.382 7.234 19.224 1.000 0.980 276 ASN B C 1
ATOM 6993 O O . ASN B 2 276 ? 11.748 8.403 19.329 1.000 0.980 276 ASN B O 1
ATOM 7004 N N . GLY B 2 277 ? 10.099 6.904 19.028 1.000 0.970 277 GLY B N 1
ATOM 7005 C CA . GLY B 2 277 ? 9.008 7.882 18.925 1.000 0.970 277 GLY B CA 1
ATOM 7006 C C . GLY B 2 277 ? 8.943 8.655 17.601 1.000 0.970 277 GLY B C 1
ATOM 7007 O O . GLY B 2 277 ? 8.169 9.599 17.493 1.000 0.970 277 GLY B O 1
ATOM 7011 N N . MET B 2 278 ? 9.742 8.283 16.594 1.000 0.990 278 MET B N 1
ATOM 7012 C CA . MET B 2 278 ? 9.582 8.756 15.217 1.000 0.990 278 MET B CA 1
ATOM 7013 C C . MET B 2 278 ? 8.887 7.672 14.392 1.000 0.990 278 MET B C 1
ATOM 7014 O O . MET B 2 278 ? 9.453 6.588 14.219 1.000 0.990 278 MET B O 1
ATOM 7028 N N . ARG B 2 279 ? 7.698 7.972 13.856 1.000 0.990 279 ARG B N 1
ATOM 7029 C CA . ARG B 2 279 ? 7.004 7.113 12.887 1.000 0.990 279 ARG B CA 1
ATOM 7030 C C . ARG B 2 279 ? 7.241 7.625 11.476 1.000 0.990 279 ARG B C 1
ATOM 7031 O O . ARG B 2 279 ? 7.005 8.792 11.179 1.000 0.990 279 ARG B O 1
ATOM 7052 N N . VAL B 2 280 ? 7.682 6.734 10.600 1.000 0.990 280 VAL B N 1
ATOM 7053 C CA . VAL B 2 280 ? 7.918 7.019 9.184 1.000 0.990 280 VAL B CA 1
ATOM 7054 C C . VAL B 2 280 ? 6.861 6.294 8.362 1.000 0.990 280 VAL B C 1
ATOM 7055 O O . VAL B 2 280 ? 6.578 5.121 8.609 1.000 0.990 280 VAL B O 1
ATOM 7068 N N . ILE B 2 281 ? 6.293 6.978 7.372 1.000 0.990 281 ILE B N 1
ATOM 7069 C CA . ILE B 2 281 ? 5.470 6.383 6.316 1.000 0.990 281 ILE B CA 1
ATOM 7070 C C . ILE B 2 281 ? 6.248 6.516 5.004 1.000 0.990 281 ILE B C 1
ATOM 7071 O O . ILE B 2 281 ? 6.846 7.551 4.706 1.000 0.990 281 ILE B O 1
ATOM 7087 N N . THR B 2 282 ? 6.254 5.446 4.221 1.000 0.990 282 THR B N 1
ATOM 7088 C CA . THR B 2 282 ? 6.898 5.347 2.911 1.000 0.990 282 THR B CA 1
ATOM 7089 C C . THR B 2 282 ? 5.884 4.849 1.897 1.000 0.990 282 THR B C 1
ATOM 7090 O O . THR B 2 282 ? 5.113 3.940 2.196 1.000 0.990 282 THR B O 1
ATOM 7101 N N . VAL B 2 283 ? 5.911 5.402 0.688 1.000 0.990 283 VAL B N 1
ATOM 7102 C CA . VAL B 2 283 ? 5.226 4.826 -0.472 1.000 0.990 283 VAL B CA 1
ATOM 7103 C C . VAL B 2 283 ? 6.247 4.652 -1.581 1.000 0.990 283 VAL B C 1
ATOM 7104 O O . VAL B 2 283 ? 7.011 5.576 -1.871 1.000 0.990 283 VAL B O 1
ATOM 7117 N N . VAL B 2 284 ? 6.241 3.484 -2.216 1.000 0.990 284 VAL B N 1
ATOM 7118 C CA . VAL B 2 284 ? 7.057 3.155 -3.386 1.000 0.990 284 VAL B CA 1
ATOM 7119 C C . VAL B 2 284 ? 6.143 2.610 -4.477 1.000 0.990 284 VAL B C 1
ATOM 7120 O O . VAL B 2 284 ? 5.441 1.623 -4.258 1.000 0.990 284 VAL B O 1
ATOM 7133 N N . LEU B 2 285 ? 6.162 3.242 -5.654 1.000 0.980 285 LEU B N 1
ATOM 7134 C CA . LEU B 2 285 ? 5.373 2.844 -6.821 1.000 0.980 285 LEU B CA 1
ATOM 7135 C C . LEU B 2 285 ? 6.282 2.261 -7.905 1.000 0.980 285 LEU B C 1
ATOM 7136 O O . LEU B 2 285 ? 7.154 2.952 -8.446 1.000 0.980 285 LEU B O 1
ATOM 7152 N N . ASN B 2 286 ? 6.042 0.997 -8.254 1.000 0.960 286 ASN B N 1
ATOM 7153 C CA . ASN B 2 286 ? 6.743 0.261 -9.301 1.000 0.960 286 ASN B CA 1
ATOM 7154 C C . ASN B 2 286 ? 8.279 0.254 -9.111 1.000 0.960 286 ASN B C 1
ATOM 7155 O O . ASN B 2 286 ? 9.033 0.761 -9.958 1.000 0.960 286 ASN B O 1
ATOM 7166 N N . ALA B 2 287 ? 8.716 -0.295 -7.971 1.000 0.960 287 ALA B N 1
ATOM 7167 C CA . ALA B 2 287 ? 10.106 -0.653 -7.682 1.000 0.960 287 ALA B CA 1
ATOM 7168 C C . ALA B 2 287 ? 10.629 -1.710 -8.667 1.000 0.960 287 ALA B C 1
ATOM 7169 O O . ALA B 2 287 ? 9.867 -2.540 -9.169 1.000 0.960 287 ALA B O 1
ATOM 7176 N N . LYS B 2 288 ? 11.934 -1.690 -8.952 1.000 0.870 288 LYS B N 1
ATOM 7177 C CA . LYS B 2 288 ? 12.577 -2.613 -9.903 1.000 0.870 288 LYS B CA 1
ATOM 7178 C C . LYS B 2 288 ? 13.359 -3.707 -9.172 1.000 0.870 288 LYS B C 1
ATOM 7179 O O . LYS B 2 288 ? 13.995 -3.436 -8.161 1.000 0.870 288 LYS B O 1
ATOM 7198 N N . GLY B 2 289 ? 13.358 -4.926 -9.714 1.000 0.840 289 GLY B N 1
ATOM 7199 C CA . GLY B 2 289 ? 14.059 -6.083 -9.138 1.000 0.840 289 GLY B CA 1
ATOM 7200 C C . GLY B 2 289 ? 13.213 -7.356 -9.193 1.000 0.840 289 GLY B C 1
ATOM 7201 O O . GLY B 2 289 ? 12.574 -7.640 -10.201 1.000 0.840 289 GLY B O 1
ATOM 7205 N N . ASN B 2 290 ? 13.164 -8.135 -8.117 1.000 0.830 290 ASN B N 1
ATOM 7206 C CA . ASN B 2 290 ? 12.127 -9.162 -7.990 1.000 0.830 290 ASN B CA 1
ATOM 7207 C C . ASN B 2 290 ? 10.753 -8.490 -7.802 1.000 0.830 290 ASN B C 1
ATOM 7208 O O . ASN B 2 290 ? 10.650 -7.494 -7.085 1.000 0.830 290 ASN B O 1
ATOM 7219 N N . LEU B 2 291 ? 9.702 -9.028 -8.425 1.000 0.860 291 LEU B N 1
ATOM 7220 C CA . LEU B 2 291 ? 8.352 -8.458 -8.368 1.000 0.860 291 LEU B CA 1
ATOM 7221 C C . LEU B 2 291 ? 7.806 -8.357 -6.938 1.000 0.860 291 LEU B C 1
ATOM 7222 O O . LEU B 2 291 ? 7.088 -7.416 -6.623 1.000 0.860 291 LEU B O 1
ATOM 7238 N N . HIS B 2 292 ? 8.143 -9.299 -6.060 1.000 0.880 292 HIS B N 1
ATOM 7239 C CA . HIS B 2 292 ? 7.606 -9.350 -4.703 1.000 0.880 292 HIS B CA 1
ATOM 7240 C C . HIS B 2 292 ? 8.560 -8.761 -3.666 1.000 0.880 292 HIS B C 1
ATOM 7241 O O . HIS B 2 292 ? 8.076 -8.074 -2.770 1.000 0.880 292 HIS B O 1
ATOM 7255 N N . THR B 2 293 ? 9.884 -8.890 -3.827 1.000 0.920 293 THR B N 1
ATOM 7256 C CA . THR B 2 293 ? 10.846 -8.318 -2.862 1.000 0.920 293 THR B CA 1
ATOM 7257 C C . THR B 2 293 ? 11.396 -6.936 -3.216 1.000 0.920 293 THR B C 1
ATOM 7258 O O . THR B 2 293 ? 11.793 -6.216 -2.304 1.000 0.920 293 THR B O 1
ATOM 7269 N N . GLY B 2 294 ? 11.377 -6.508 -4.485 1.000 0.940 294 GLY B N 1
ATOM 7270 C CA . GLY B 2 294 ? 12.006 -5.246 -4.911 1.000 0.940 294 GLY B CA 1
ATOM 7271 C C . GLY B 2 294 ? 11.435 -4.008 -4.211 1.000 0.940 294 GLY B C 1
ATOM 7272 O O . GLY B 2 294 ? 12.167 -3.072 -3.898 1.000 0.940 294 GLY B O 1
ATOM 7276 N N . ARG B 2 295 ? 10.140 -4.029 -3.861 1.000 0.970 295 ARG B N 1
ATOM 7277 C CA . ARG B 2 295 ? 9.515 -2.999 -3.008 1.000 0.970 295 ARG B CA 1
ATOM 7278 C C . ARG B 2 295 ? 10.213 -2.860 -1.647 1.000 0.970 295 ARG B C 1
ATOM 7279 O O . ARG B 2 295 ? 10.404 -1.745 -1.179 1.000 0.970 295 ARG B O 1
ATOM 7300 N N . PHE B 2 296 ? 10.618 -3.972 -1.033 1.000 0.980 296 PHE B N 1
ATOM 7301 C CA . PHE B 2 296 ? 11.245 -3.997 0.288 1.000 0.980 296 PHE B CA 1
ATOM 7302 C C . PHE B 2 296 ? 12.719 -3.606 0.224 1.000 0.980 296 PHE B C 1
ATOM 7303 O O . PHE B 2 296 ? 13.196 -2.935 1.134 1.000 0.980 296 PHE B O 1
ATOM 7320 N N . ASP B 2 297 ? 13.420 -3.948 -0.861 1.000 0.970 297 ASP B N 1
ATOM 7321 C CA . ASP B 2 297 ? 14.791 -3.484 -1.105 1.000 0.970 297 ASP B CA 1
ATOM 7322 C C . ASP B 2 297 ? 14.851 -1.947 -1.170 1.000 0.970 297 ASP B C 1
ATOM 7323 O O . ASP B 2 297 ? 15.719 -1.324 -0.556 1.000 0.970 297 ASP B O 1
ATOM 7332 N N . GLU B 2 298 ? 13.887 -1.320 -1.852 1.000 0.980 298 GLU B N 1
ATOM 7333 C CA . GLU B 2 298 ? 13.777 0.138 -1.948 1.000 0.980 298 GLU B CA 1
ATOM 7334 C C . GLU B 2 298 ? 13.255 0.788 -0.651 1.000 0.980 298 GLU B C 1
ATOM 7335 O O . GLU B 2 298 ? 13.888 1.714 -0.138 1.000 0.980 298 GLU B O 1
ATOM 7347 N N . THR B 2 299 ? 12.176 0.274 -0.045 1.000 0.990 299 THR B N 1
ATOM 7348 C CA . THR B 2 299 ? 11.669 0.785 1.246 1.000 0.990 299 THR B CA 1
ATOM 7349 C C . THR B 2 299 ? 12.698 0.644 2.370 1.000 0.990 299 THR B C 1
ATOM 7350 O O . THR B 2 299 ? 12.804 1.528 3.222 1.000 0.990 299 THR B O 1
ATOM 7361 N N . LYS B 2 300 ? 13.540 -0.399 2.355 1.000 0.990 300 LYS B N 1
ATOM 7362 C CA . LYS B 2 300 ? 14.648 -0.537 3.306 1.000 0.990 300 LYS B CA 1
ATOM 7363 C C . LYS B 2 300 ? 15.638 0.629 3.211 1.000 0.990 300 LYS B C 1
ATOM 7364 O O . LYS B 2 300 ? 16.059 1.118 4.256 1.000 0.990 300 LYS B O 1
ATOM 7383 N N . LYS B 2 301 ? 15.985 1.110 2.007 1.000 0.980 301 LYS B N 1
ATOM 7384 C CA . LYS B 2 301 ? 16.849 2.302 1.841 1.000 0.980 301 LYS B CA 1
ATOM 7385 C C . LYS B 2 301 ? 16.204 3.546 2.452 1.000 0.980 301 LYS B C 1
ATOM 7386 O O . LYS B 2 301 ? 16.890 4.347 3.080 1.000 0.980 301 LYS B O 1
ATOM 7405 N N . MET B 2 302 ? 14.890 3.692 2.275 1.000 0.990 302 MET B N 1
ATOM 7406 C CA . MET B 2 302 ? 14.112 4.819 2.796 1.000 0.990 302 MET B CA 1
ATOM 7407 C C . MET B 2 302 ? 14.099 4.807 4.331 1.000 0.990 302 MET B C 1
ATOM 7408 O O . MET B 2 302 ? 14.508 5.791 4.946 1.000 0.990 302 MET B O 1
ATOM 7422 N N . PHE B 2 303 ? 13.745 3.677 4.957 1.000 0.990 303 PHE B N 1
ATOM 7423 C CA . PHE B 2 303 ? 13.805 3.537 6.415 1.000 0.990 303 PHE B CA 1
ATOM 7424 C C . PHE B 2 303 ? 15.229 3.691 6.970 1.000 0.990 303 PHE B C 1
ATOM 7425 O O . PHE B 2 303 ? 15.400 4.381 7.974 1.000 0.990 303 PHE B O 1
ATOM 7442 N N . ASP B 2 304 ? 16.248 3.105 6.328 1.000 0.990 304 ASP B N 1
ATOM 7443 C CA . ASP B 2 304 ? 17.648 3.290 6.734 1.000 0.990 304 ASP B CA 1
ATOM 7444 C C . ASP B 2 304 ? 18.009 4.789 6.732 1.000 0.990 304 ASP B C 1
ATOM 7445 O O . ASP B 2 304 ? 18.528 5.301 7.724 1.000 0.990 304 ASP B O 1
ATOM 7454 N N . TYR B 2 305 ? 17.669 5.524 5.665 1.000 0.980 305 TYR B N 1
ATOM 7455 C CA . TYR B 2 305 ? 17.945 6.959 5.569 1.000 0.980 305 TYR B CA 1
ATOM 7456 C C . TYR B 2 305 ? 17.189 7.786 6.610 1.000 0.980 305 TYR B C 1
ATOM 7457 O O . TYR B 2 305 ? 17.820 8.590 7.295 1.000 0.980 305 TYR B O 1
ATOM 7475 N N . ALA B 2 306 ? 15.876 7.587 6.769 1.000 0.990 306 ALA B N 1
ATOM 7476 C CA . ALA B 2 306 ? 15.095 8.327 7.758 1.000 0.990 306 ALA B CA 1
ATOM 7477 C C . ALA B 2 306 ? 15.623 8.089 9.174 1.000 0.990 306 ALA B C 1
ATOM 7478 O O . ALA B 2 306 ? 15.996 9.034 9.866 1.000 0.990 306 ALA B O 1
ATOM 7485 N N . PHE B 2 307 ? 15.702 6.829 9.600 1.000 0.990 307 PHE B N 1
ATOM 7486 C CA . PHE B 2 307 ? 16.016 6.523 10.988 1.000 0.990 307 PHE B CA 1
ATOM 7487 C C . PHE B 2 307 ? 17.473 6.815 11.359 1.000 0.990 307 PHE B C 1
ATOM 7488 O O . PHE B 2 307 ? 17.729 7.190 12.504 1.000 0.990 307 PHE B O 1
ATOM 7505 N N . ASP B 2 308 ? 18.430 6.643 10.441 1.000 0.980 308 ASP B N 1
ATOM 7506 C CA . ASP B 2 308 ? 19.848 6.868 10.748 1.000 0.980 308 ASP B CA 1
ATOM 7507 C C . ASP B 2 308 ? 20.271 8.347 10.579 1.000 0.980 308 ASP B C 1
ATOM 7508 O O . ASP B 2 308 ? 21.294 8.746 11.138 1.000 0.980 308 ASP B O 1
ATOM 7517 N N . ASN B 2 309 ? 19.478 9.190 9.892 1.000 0.980 309 ASN B N 1
ATOM 7518 C CA . ASN B 2 309 ? 19.799 10.614 9.673 1.000 0.980 309 ASN B CA 1
ATOM 7519 C C . ASN B 2 309 ? 18.865 11.615 10.372 1.000 0.980 309 ASN B C 1
ATOM 7520 O O . ASN B 2 309 ? 19.254 12.776 10.489 1.000 0.980 309 ASN B O 1
ATOM 7531 N N . PHE B 2 310 ? 17.677 11.218 10.841 1.000 0.980 310 PHE B N 1
ATOM 7532 C CA . PHE B 2 310 ? 16.703 12.126 11.462 1.000 0.980 310 PHE B CA 1
ATOM 7533 C C . PHE B 2 310 ? 16.314 11.684 12.874 1.000 0.980 310 PHE B C 1
ATOM 7534 O O . PHE B 2 310 ? 16.267 10.494 13.186 1.000 0.980 310 PHE B O 1
ATOM 7551 N N . SER B 2 311 ? 15.999 12.667 13.717 1.000 0.980 311 SER B N 1
ATOM 7552 C CA . SER B 2 311 ? 15.453 12.468 15.062 1.000 0.980 311 SER B CA 1
ATOM 7553 C C . SER B 2 311 ? 14.321 13.458 15.318 1.000 0.980 311 SER B C 1
ATOM 7554 O O . SER B 2 311 ? 14.446 14.628 14.952 1.000 0.980 311 SER B O 1
ATOM 7562 N N . MET B 2 312 ? 13.261 13.043 16.016 1.000 0.980 312 MET B N 1
ATOM 7563 C CA . MET B 2 312 ? 12.240 13.989 16.480 1.000 0.980 312 MET B CA 1
ATOM 7564 C C . MET B 2 312 ? 12.826 14.975 17.495 1.000 0.980 312 MET B C 1
ATOM 7565 O O . MET B 2 312 ? 13.559 14.594 18.414 1.000 0.980 312 MET B O 1
ATOM 7579 N N . LYS B 2 313 ? 12.492 16.255 17.325 1.000 0.970 313 LYS B N 1
ATOM 7580 C CA . LYS B 2 313 ? 12.803 17.347 18.250 1.000 0.970 313 LYS B CA 1
ATOM 7581 C C . LYS B 2 313 ? 11.543 18.158 18.497 1.000 0.970 313 LYS B C 1
ATOM 7582 O O . LYS B 2 313 ? 10.979 18.701 17.551 1.000 0.970 313 LYS B O 1
ATOM 7601 N N . GLU B 2 314 ? 11.152 18.280 19.759 1.000 0.950 314 GLU B N 1
ATOM 7602 C CA . GLU B 2 314 ? 10.233 19.332 20.187 1.000 0.950 314 GLU B CA 1
ATOM 7603 C C . GLU B 2 314 ? 10.957 20.679 20.064 1.000 0.950 314 GLU B C 1
ATOM 7604 O O . GLU B 2 314 ? 12.048 20.864 20.609 1.000 0.950 314 GLU B O 1
ATOM 7616 N N . ILE B 2 315 ? 10.386 21.594 19.281 1.000 0.930 315 ILE B N 1
ATOM 7617 C CA . ILE B 2 315 ? 10.922 22.943 19.045 1.000 0.930 315 ILE B CA 1
ATOM 7618 C C . ILE B 2 315 ? 10.224 23.961 19.958 1.000 0.930 315 ILE B C 1
ATOM 7619 O O . ILE B 2 315 ? 10.850 24.933 20.380 1.000 0.930 315 ILE B O 1
ATOM 7635 N N . TYR B 2 316 ? 8.949 23.720 20.276 1.000 0.960 316 TYR B N 1
ATOM 7636 C CA . TYR B 2 316 ? 8.160 24.466 21.259 1.000 0.960 316 TYR B CA 1
ATOM 7637 C C . TYR B 2 316 ? 7.215 23.513 21.992 1.000 0.960 316 TYR B C 1
ATOM 7638 O O . TYR B 2 316 ? 6.583 22.672 21.348 1.000 0.960 316 TYR B O 1
ATOM 7656 N N . ALA B 2 317 ? 7.064 23.690 23.301 1.000 0.970 317 ALA B N 1
ATOM 7657 C CA . ALA B 2 317 ? 6.078 22.965 24.097 1.000 0.970 317 ALA B CA 1
ATOM 7658 C C . ALA B 2 317 ? 4.645 23.463 23.807 1.000 0.970 317 ALA B C 1
ATOM 7659 O O . ALA B 2 317 ? 4.432 24.418 23.052 1.000 0.970 317 ALA B O 1
ATOM 7666 N N . GLU B 2 318 ? 3.630 22.843 24.410 1.000 0.970 318 GLU B N 1
ATOM 7667 C CA . GLU B 2 318 ? 2.286 23.436 24.465 1.000 0.970 318 GLU B CA 1
ATOM 7668 C C . GLU B 2 318 ? 2.288 24.684 25.365 1.000 0.970 318 GLU B C 1
ATOM 7669 O O . GLU B 2 318 ? 2.883 24.688 26.442 1.000 0.970 318 GLU B O 1
ATOM 7681 N N . GLY B 2 319 ? 1.602 25.753 24.948 1.000 0.980 319 GLY B N 1
ATOM 7682 C CA . GLY B 2 319 ? 1.515 26.986 25.733 1.000 0.980 319 GLY B CA 1
ATOM 7683 C C . GLY B 2 319 ? 2.744 27.899 25.625 1.000 0.980 319 GLY B C 1
ATOM 7684 O O . GLY B 2 319 ? 2.769 28.961 26.257 1.000 0.980 319 GLY B O 1
ATOM 7688 N N . ASP B 2 320 ? 3.734 27.529 24.810 1.000 0.970 320 ASP B N 1
ATOM 7689 C CA . ASP B 2 320 ? 4.927 28.331 24.546 1.000 0.970 320 ASP B CA 1
ATOM 7690 C C . ASP B 2 320 ? 4.626 29.550 23.668 1.000 0.970 320 ASP B C 1
ATOM 7691 O O . ASP B 2 320 ? 3.752 29.535 22.799 1.000 0.970 320 ASP B O 1
ATOM 7700 N N . GLN B 2 321 ? 5.404 30.619 23.860 1.000 0.970 321 GLN B N 1
ATOM 7701 C CA . GLN B 2 321 ? 5.319 31.832 23.044 1.000 0.970 321 GLN B CA 1
ATOM 7702 C C . GLN B 2 321 ? 6.465 31.903 22.038 1.000 0.970 321 GLN B C 1
ATOM 7703 O O . GLN B 2 321 ? 7.641 31.888 22.416 1.000 0.970 321 GLN B O 1
ATOM 7717 N N . VAL B 2 322 ? 6.140 32.087 20.759 1.000 0.960 322 VAL B N 1
ATOM 7718 C CA . VAL B 2 322 ? 7.156 32.166 19.705 1.000 0.960 322 VAL B CA 1
ATOM 7719 C C . VAL B 2 322 ? 7.968 33.457 19.835 1.000 0.960 322 VAL B C 1
ATOM 7720 O O . VAL B 2 322 ? 7.443 34.555 20.049 1.000 0.960 322 VAL B O 1
ATOM 7733 N N . LYS B 2 323 ? 9.294 33.347 19.703 1.000 0.920 323 LYS B N 1
ATOM 7734 C CA . LYS B 2 323 ? 10.201 34.497 19.803 1.000 0.920 323 LYS B CA 1
ATOM 7735 C C . LYS B 2 323 ? 9.898 35.502 18.685 1.000 0.920 323 LYS B C 1
ATOM 7736 O O . LYS B 2 323 ? 9.892 35.143 17.517 1.000 0.920 323 LYS B O 1
ATOM 7755 N N . GLY B 2 324 ? 9.664 36.761 19.057 1.000 0.920 324 GLY B N 1
ATOM 7756 C CA . GLY B 2 324 ? 9.246 37.828 18.135 1.000 0.920 324 GLY B CA 1
ATOM 7757 C C . GLY B 2 324 ? 7.729 37.935 17.929 1.000 0.920 324 GLY B C 1
ATOM 7758 O O . GLY B 2 324 ? 7.259 38.986 17.514 1.000 0.920 324 GLY B O 1
ATOM 7762 N N . HIS B 2 325 ? 6.957 36.910 18.306 1.000 0.950 325 HIS B N 1
ATOM 7763 C CA . HIS B 2 325 ? 5.503 36.842 18.131 1.000 0.950 325 HIS B CA 1
ATOM 7764 C C . HIS B 2 325 ? 4.839 36.406 19.444 1.000 0.950 325 HIS B C 1
ATOM 7765 O O . HIS B 2 325 ? 4.238 35.340 19.540 1.000 0.950 325 HIS B O 1
ATOM 7779 N N . LYS B 2 326 ? 5.009 37.221 20.493 1.000 0.960 326 LYS B N 1
ATOM 7780 C CA . LYS B 2 326 ? 4.456 36.943 21.831 1.000 0.960 326 LYS B CA 1
ATOM 7781 C C . LYS B 2 326 ? 3.028 37.446 22.018 1.000 0.960 326 LYS B C 1
ATOM 7782 O O . LYS B 2 326 ? 2.306 36.907 22.853 1.000 0.960 326 LYS B O 1
ATOM 7801 N N . THR B 2 327 ? 2.631 38.478 21.286 1.000 0.960 327 THR B N 1
ATOM 7802 C CA . THR B 2 327 ? 1.318 39.113 21.396 1.000 0.960 327 THR B CA 1
ATOM 7803 C C . THR B 2 327 ? 0.740 39.415 20.017 1.000 0.960 327 THR B C 1
ATOM 7804 O O . THR B 2 327 ? 1.461 39.433 19.017 1.000 0.960 327 THR B O 1
ATOM 7815 N N . ILE B 2 328 ? -0.571 39.644 19.970 1.000 0.960 328 ILE B N 1
ATOM 7816 C CA . ILE B 2 328 ? -1.276 40.225 18.823 1.000 0.960 328 ILE B CA 1
ATOM 7817 C C . ILE B 2 328 ? -2.226 41.317 19.324 1.000 0.960 328 ILE B C 1
ATOM 7818 O O . ILE B 2 328 ? -2.780 41.203 20.420 1.000 0.960 328 ILE B O 1
ATOM 7834 N N . SER B 2 329 ? -2.407 42.383 18.544 1.000 0.950 329 SER B N 1
ATOM 7835 C CA . SER B 2 329 ? -3.307 43.485 18.894 1.000 0.950 329 SER B CA 1
ATOM 7836 C C . SER B 2 329 ? -4.775 43.050 18.920 1.000 0.950 329 SER B C 1
ATOM 7837 O O . SER B 2 329 ? -5.204 42.217 18.121 1.000 0.950 329 SER B O 1
ATOM 7845 N N . VAL B 2 330 ? -5.547 43.638 19.837 1.000 0.950 330 VAL B N 1
ATOM 7846 C CA . VAL B 2 330 ? -6.987 43.405 19.992 1.000 0.950 330 VAL B CA 1
ATOM 7847 C C . VAL B 2 330 ? -7.733 44.736 19.996 1.000 0.950 330 VAL B C 1
ATOM 7848 O O . VAL B 2 330 ? -7.654 45.534 20.935 1.000 0.950 330 VAL B O 1
ATOM 7861 N N . ASP B 2 331 ? -8.518 44.956 18.948 1.000 0.930 331 ASP B N 1
ATOM 7862 C CA . ASP B 2 331 ? -9.369 46.127 18.809 1.000 0.930 331 ASP B CA 1
ATOM 7863 C C . ASP B 2 331 ? -10.508 46.112 19.832 1.000 0.930 331 ASP B C 1
ATOM 7864 O O . ASP B 2 331 ? -11.137 45.090 20.108 1.000 0.930 331 ASP B O 1
ATOM 7873 N N . LYS B 2 332 ? -10.819 47.288 20.388 1.000 0.930 332 LYS B N 1
ATOM 7874 C CA . LYS B 2 332 ? -11.921 47.516 21.349 1.000 0.930 332 LYS B CA 1
ATOM 7875 C C . LYS B 2 332 ? -11.829 46.709 22.665 1.000 0.930 332 LYS B C 1
ATOM 7876 O O . LYS B 2 332 ? -12.779 46.754 23.449 1.000 0.930 332 LYS B O 1
ATOM 7895 N N . GLY B 2 333 ? -10.716 46.024 22.940 1.000 0.940 333 GLY B N 1
ATOM 7896 C CA . GLY B 2 333 ? -10.469 45.307 24.198 1.000 0.940 333 GLY B CA 1
ATOM 7897 C C . GLY B 2 333 ? -10.194 46.226 25.389 1.000 0.940 333 GLY B C 1
ATOM 7898 O O . GLY B 2 333 ? -9.827 47.394 25.209 1.000 0.940 333 GLY B O 1
ATOM 7902 N N . LYS B 2 334 ? -10.380 45.721 26.616 1.000 0.940 334 LYS B N 1
ATOM 7903 C CA . LYS B 2 334 ? -9.856 46.366 27.833 1.000 0.940 334 LYS B CA 1
ATOM 7904 C C . LYS B 2 334 ? -8.339 46.486 27.699 1.000 0.940 334 LYS B C 1
ATOM 7905 O O . LYS B 2 334 ? -7.813 47.602 27.650 1.000 0.940 334 LYS B O 1
ATOM 7924 N N . GLU B 2 335 ? 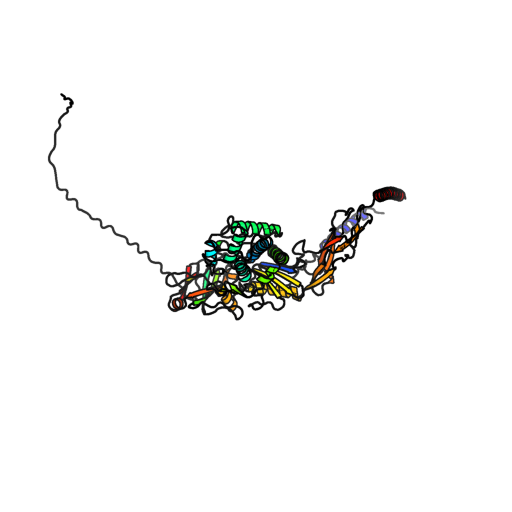-7.688 45.354 27.486 1.000 0.940 335 GLU B N 1
ATOM 7925 C CA . GLU B 2 335 ? -6.320 45.213 27.006 1.000 0.940 335 GLU B CA 1
ATOM 7926 C C . GLU B 2 335 ? -6.246 45.599 25.515 1.000 0.940 335 GLU B C 1
ATOM 7927 O O . GLU B 2 335 ? -7.234 45.505 24.783 1.000 0.940 335 GLU B O 1
ATOM 7939 N N . LYS B 2 336 ? -5.082 46.076 25.057 1.000 0.920 336 LYS B N 1
ATOM 7940 C CA . LYS B 2 336 ? -4.839 46.403 23.634 1.000 0.920 336 LYS B CA 1
ATOM 7941 C C . LYS B 2 336 ? -4.213 45.253 22.848 1.000 0.920 336 LYS B C 1
ATOM 7942 O O . LYS B 2 336 ? -4.150 45.315 21.626 1.000 0.920 336 LYS B O 1
ATOM 7961 N N . GLU B 2 337 ? -3.708 44.250 23.549 1.000 0.960 337 GLU B N 1
ATOM 7962 C CA . GLU B 2 337 ? -3.020 43.093 22.999 1.000 0.960 337 GLU B CA 1
ATOM 7963 C C . GLU B 2 337 ? -3.373 41.871 23.842 1.000 0.960 337 GLU B C 1
ATOM 7964 O O . GLU B 2 337 ? -3.704 42.007 25.021 1.000 0.960 337 GLU B O 1
ATOM 7976 N N . VAL B 2 338 ? -3.274 40.689 23.245 1.000 0.970 338 VAL B N 1
ATOM 7977 C CA . VAL B 2 338 ? -3.404 39.404 23.934 1.000 0.970 338 VAL B CA 1
ATOM 7978 C C . VAL B 2 338 ? -2.143 38.585 23.711 1.000 0.970 338 VAL B C 1
ATOM 7979 O O . VAL B 2 338 ? -1.587 38.589 22.609 1.000 0.970 338 VAL B O 1
ATOM 7992 N N . GLY B 2 339 ? -1.683 37.874 24.743 1.000 0.970 339 GLY B N 1
ATOM 7993 C CA . GLY B 2 339 ? -0.623 36.884 24.583 1.000 0.970 339 GLY B CA 1
ATOM 7994 C C . GLY B 2 339 ? -1.049 35.781 23.613 1.000 0.970 339 GLY B C 1
ATOM 7995 O O . GLY B 2 339 ? -2.193 35.328 23.657 1.000 0.970 339 GLY B O 1
ATOM 7999 N N . ILE B 2 340 ? -0.138 35.331 22.753 1.000 0.970 340 ILE B N 1
ATOM 8000 C CA . ILE B 2 340 ? -0.376 34.211 21.832 1.000 0.970 340 ILE B CA 1
ATOM 8001 C C . ILE B 2 340 ? 0.580 33.060 22.146 1.000 0.970 340 ILE B C 1
ATOM 8002 O O . ILE B 2 340 ? 1.712 33.296 22.585 1.000 0.970 340 ILE B O 1
ATOM 8018 N N . VAL B 2 341 ? 0.087 31.832 21.990 1.000 0.980 341 VAL B N 1
ATOM 8019 C CA . VAL B 2 341 ? 0.773 30.585 22.356 1.000 0.980 341 VAL B CA 1
ATOM 8020 C C . VAL B 2 341 ? 0.510 29.477 21.339 1.000 0.980 341 VAL B C 1
ATOM 8021 O O . VAL B 2 341 ? -0.494 29.517 20.627 1.000 0.980 341 VAL B O 1
ATOM 8034 N N . THR B 2 342 ? 1.382 28.474 21.297 1.000 0.980 342 THR B N 1
ATOM 8035 C CA . THR B 2 342 ? 1.127 27.185 20.636 1.000 0.980 342 THR B CA 1
ATOM 8036 C C . THR B 2 342 ? -0.037 26.442 21.309 1.000 0.980 342 THR B C 1
ATOM 8037 O O . THR B 2 342 ? -0.123 26.390 22.537 1.000 0.980 342 THR B O 1
ATOM 8048 N N . ASN B 2 343 ? -0.952 25.870 20.516 1.000 0.970 343 ASN B N 1
ATOM 8049 C CA . ASN B 2 343 ? -2.110 25.123 21.034 1.000 0.970 343 ASN B CA 1
ATOM 8050 C C . ASN B 2 343 ? -1.815 23.657 21.403 1.000 0.970 343 ASN B C 1
ATOM 8051 O O . ASN B 2 343 ? -2.627 23.035 22.077 1.000 0.970 343 ASN B O 1
ATOM 8062 N N . LYS B 2 344 ? -0.692 23.121 20.922 1.000 0.960 344 LYS B N 1
ATOM 8063 C CA . LYS B 2 344 ? -0.104 21.814 21.244 1.000 0.960 344 LYS B CA 1
ATOM 8064 C C . LYS B 2 344 ? 1.415 21.918 21.064 1.000 0.960 344 LYS B C 1
ATOM 8065 O O . LYS B 2 344 ? 1.879 22.875 20.436 1.000 0.960 344 LYS B O 1
ATOM 8084 N N . ALA B 2 345 ? 2.182 20.960 21.578 1.000 0.960 345 ALA B N 1
ATOM 8085 C CA . ALA B 2 345 ? 3.622 20.901 21.322 1.000 0.960 345 ALA B CA 1
ATOM 8086 C C . ALA B 2 345 ? 3.920 20.816 19.811 1.000 0.960 345 ALA B C 1
ATOM 8087 O O . ALA B 2 345 ? 3.212 20.137 19.061 1.000 0.960 345 ALA B O 1
ATOM 8094 N N . PHE B 2 346 ? 4.960 21.519 19.362 1.000 0.950 346 PHE B N 1
ATOM 8095 C CA . PHE B 2 346 ? 5.424 21.517 17.978 1.000 0.950 346 PHE B CA 1
ATOM 8096 C C . PHE B 2 346 ? 6.735 20.749 17.868 1.000 0.950 346 PHE B C 1
ATOM 8097 O O . PHE B 2 346 ? 7.796 21.257 18.242 1.000 0.950 346 PHE B O 1
ATOM 8114 N N . SER B 2 347 ? 6.649 19.549 17.302 1.000 0.960 347 SER B N 1
ATOM 8115 C CA . SER B 2 347 ? 7.788 18.669 17.057 1.000 0.960 347 SER B CA 1
ATOM 8116 C C . SER B 2 347 ? 8.012 18.454 15.565 1.000 0.960 347 SER B C 1
ATOM 8117 O O . SER B 2 347 ? 7.066 18.476 14.780 1.000 0.960 347 SER B O 1
ATOM 8125 N N . LEU B 2 348 ? 9.270 18.241 15.176 1.000 0.970 348 LEU B N 1
ATOM 8126 C CA . LEU B 2 348 ? 9.666 17.924 13.803 1.000 0.970 348 LEU B CA 1
ATOM 8127 C C . LEU B 2 348 ? 10.766 16.859 13.764 1.000 0.970 348 LEU B C 1
ATOM 8128 O O . LEU B 2 348 ? 11.615 16.841 14.662 1.000 0.970 348 LEU B O 1
ATOM 8144 N N . PRO B 2 349 ? 10.840 16.048 12.693 1.000 0.980 349 PRO B N 1
ATOM 8145 C CA . PRO B 2 349 ? 12.046 15.309 12.362 1.000 0.980 349 PRO B CA 1
ATOM 8146 C C . PRO B 2 349 ? 13.116 16.300 11.904 1.000 0.980 349 PRO B C 1
ATOM 8147 O O . PRO B 2 349 ? 12.972 17.022 10.915 1.000 0.980 349 PRO B O 1
ATOM 8158 N N . VAL B 2 350 ? 14.213 16.332 12.641 1.000 0.970 350 VAL B N 1
ATOM 8159 C CA . VAL B 2 350 ? 15.354 17.200 12.376 1.000 0.970 350 VAL B CA 1
ATOM 8160 C C . VAL B 2 350 ? 16.517 16.333 11.927 1.000 0.970 350 VAL B C 1
ATOM 8161 O O . VAL B 2 350 ? 16.826 15.327 12.569 1.000 0.970 350 VAL B O 1
ATOM 8174 N N . LYS B 2 351 ? 17.165 16.717 10.822 1.000 0.960 351 LYS B N 1
ATOM 8175 C CA . LYS B 2 351 ? 18.376 16.036 10.352 1.000 0.960 351 LYS B CA 1
ATOM 8176 C C . LYS B 2 351 ? 19.504 16.232 11.372 1.000 0.960 351 LYS B C 1
ATOM 8177 O O . LYS B 2 351 ? 19.777 17.358 11.788 1.000 0.960 351 LYS B O 1
ATOM 8196 N N . ASN B 2 352 ? 20.125 15.134 11.791 1.000 0.960 352 ASN B N 1
ATOM 8197 C CA . ASN B 2 352 ? 21.098 15.086 12.882 1.000 0.960 352 ASN B CA 1
ATOM 8198 C C . ASN B 2 352 ? 22.293 16.022 12.596 1.000 0.960 352 ASN B C 1
ATOM 8199 O O . ASN B 2 352 ? 22.989 15.846 11.597 1.000 0.960 352 ASN B O 1
ATOM 8210 N N . GLY B 2 353 ? 22.544 17.006 13.470 1.000 0.950 353 GLY B N 1
ATOM 8211 C CA . GLY B 2 353 ? 23.604 18.016 13.294 1.000 0.950 353 GLY B CA 1
ATOM 8212 C C . GLY B 2 353 ? 23.195 19.263 12.492 1.000 0.950 353 GLY B C 1
ATOM 8213 O O . GLY B 2 353 ? 23.983 20.206 12.361 1.000 0.950 353 GLY B O 1
ATOM 8217 N N . GLU B 2 354 ? 21.964 19.301 11.976 1.000 0.940 354 GLU B N 1
ATOM 8218 C CA . GLU B 2 354 ? 21.388 20.435 11.251 1.000 0.940 354 GLU B CA 1
ATOM 8219 C C . GLU B 2 354 ? 20.262 21.139 12.021 1.000 0.940 354 GLU B C 1
ATOM 8220 O O . GLU B 2 354 ? 19.519 21.927 11.442 1.000 0.940 354 GLU B O 1
ATOM 8232 N N . GLU B 2 355 ? 20.156 20.942 13.338 1.000 0.920 355 GLU B N 1
ATOM 8233 C CA . GLU B 2 355 ? 19.107 21.521 14.195 1.000 0.920 355 GLU B CA 1
ATOM 8234 C C . GLU B 2 355 ? 18.975 23.040 14.001 1.000 0.920 355 GLU B C 1
ATOM 8235 O O . GLU B 2 355 ? 17.879 23.590 13.910 1.000 0.920 355 GLU B O 1
ATOM 8247 N N . LYS B 2 356 ? 20.115 23.722 13.850 1.000 0.930 356 LYS B N 1
ATOM 8248 C CA . LYS B 2 356 ? 20.194 25.169 13.609 1.000 0.930 356 LYS B CA 1
ATOM 8249 C C . LYS B 2 356 ? 19.573 25.621 12.279 1.000 0.930 356 LYS B C 1
ATOM 8250 O O . LYS B 2 356 ? 19.290 26.813 12.156 1.000 0.930 356 LYS B O 1
ATOM 8269 N N . ASN B 2 357 ? 19.413 24.734 11.297 1.000 0.950 357 ASN B N 1
ATOM 8270 C CA . ASN B 2 357 ? 18.894 25.050 9.963 1.000 0.950 357 ASN B CA 1
ATOM 8271 C C . ASN B 2 357 ? 17.357 25.042 9.926 1.000 0.950 357 ASN B C 1
ATOM 8272 O O . ASN B 2 357 ? 16.783 25.509 8.953 1.000 0.950 357 ASN B O 1
ATOM 8283 N N . TYR B 2 358 ? 16.678 24.593 10.986 1.000 0.940 358 TYR B N 1
ATOM 8284 C CA . TYR B 2 358 ? 15.218 24.641 11.090 1.000 0.940 358 TYR B CA 1
ATOM 8285 C C . TYR B 2 358 ? 14.804 25.951 11.770 1.000 0.940 358 TYR B C 1
ATOM 8286 O O . TYR B 2 358 ? 15.127 26.203 12.934 1.000 0.940 358 TYR B O 1
ATOM 8304 N N . LYS B 2 359 ? 14.123 26.833 11.030 1.000 0.920 359 LYS B N 1
ATOM 8305 C CA . LYS B 2 359 ? 13.695 28.154 11.511 1.000 0.920 359 LYS B CA 1
ATOM 8306 C C . LYS B 2 359 ? 12.189 28.190 11.716 1.000 0.920 359 LYS B C 1
ATOM 8307 O O . LYS B 2 359 ? 11.431 27.893 10.800 1.000 0.920 359 LYS B O 1
ATOM 8326 N N . ALA B 2 360 ? 11.762 28.607 12.906 1.000 0.920 360 ALA B N 1
ATOM 8327 C CA . ALA B 2 360 ? 10.357 28.858 13.207 1.000 0.920 360 ALA B CA 1
ATOM 8328 C C . ALA B 2 360 ? 9.779 29.928 12.265 1.000 0.920 360 ALA B C 1
ATOM 8329 O O . ALA B 2 360 ? 10.355 31.008 12.115 1.000 0.920 360 ALA B O 1
ATOM 8336 N N . LYS B 2 361 ? 8.625 29.633 11.664 1.000 0.930 361 LYS B N 1
ATOM 8337 C CA . LYS B 2 361 ? 7.935 30.488 10.697 1.000 0.930 361 LYS B CA 1
ATOM 8338 C C . LYS B 2 361 ? 6.492 30.700 11.135 1.000 0.930 361 LYS B C 1
ATOM 8339 O O . LYS B 2 361 ? 5.671 29.783 11.092 1.000 0.930 361 LYS B O 1
ATOM 8358 N N . VAL B 2 362 ? 6.199 31.921 11.571 1.000 0.950 362 VAL B N 1
ATOM 8359 C CA . VAL B 2 362 ? 4.869 32.344 12.023 1.000 0.950 362 VAL B CA 1
ATOM 8360 C C . VAL B 2 362 ? 4.112 32.981 10.867 1.000 0.950 362 VAL B C 1
ATOM 8361 O O . VAL B 2 362 ? 4.611 33.905 10.229 1.000 0.950 362 VAL B O 1
ATOM 8374 N N . THR B 2 363 ? 2.886 32.518 10.636 1.000 0.940 363 THR B N 1
ATOM 8375 C CA . THR B 2 363 ? 1.919 33.174 9.748 1.000 0.940 363 THR B CA 1
ATOM 8376 C C . THR B 2 363 ? 0.707 33.567 10.580 1.000 0.940 363 THR B C 1
ATOM 8377 O O . THR B 2 363 ? 0.055 32.697 11.150 1.000 0.940 363 THR B O 1
ATOM 8388 N N . LEU B 2 364 ? 0.411 34.862 10.680 1.000 0.940 364 LEU B N 1
ATOM 8389 C CA . LEU B 2 364 ? -0.781 35.361 11.372 1.000 0.940 364 LEU B CA 1
ATOM 8390 C C . LEU B 2 364 ? -1.941 35.547 10.387 1.000 0.940 364 LEU B C 1
ATOM 8391 O O . LEU B 2 364 ? -1.731 35.801 9.198 1.000 0.940 364 LEU B O 1
ATOM 8407 N N . ASN B 2 365 ? -3.166 35.434 10.897 1.000 0.920 365 ASN B N 1
ATOM 8408 C CA . ASN B 2 365 ? -4.381 35.744 10.153 1.000 0.920 365 ASN B CA 1
ATOM 8409 C C . ASN B 2 365 ? -4.414 37.242 9.802 1.000 0.920 365 ASN B C 1
ATOM 8410 O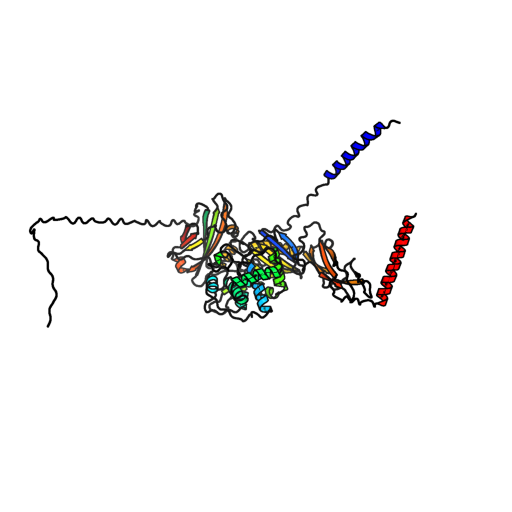 O . ASN B 2 365 ? -3.874 38.074 10.530 1.000 0.920 365 ASN B O 1
ATOM 8421 N N . LYS B 2 366 ? -5.053 37.591 8.679 1.000 0.810 366 LYS B N 1
ATOM 8422 C CA . LYS B 2 366 ? -5.141 38.985 8.202 1.000 0.810 366 LYS B CA 1
ATOM 8423 C C . LYS B 2 366 ? -6.188 39.822 8.938 1.000 0.810 366 LYS B C 1
ATOM 8424 O O . LYS B 2 366 ? -6.114 41.046 8.892 1.000 0.810 366 LYS B O 1
ATOM 8443 N N . ASP B 2 367 ? -7.166 39.174 9.561 1.000 0.820 367 ASP B N 1
ATOM 8444 C CA . ASP B 2 367 ? -8.300 39.842 10.190 1.000 0.820 367 ASP B CA 1
ATOM 8445 C C . ASP B 2 367 ? -7.930 40.371 11.582 1.000 0.820 367 ASP B C 1
ATOM 8446 O O . ASP B 2 367 ? -7.400 39.637 12.419 1.000 0.820 367 ASP B O 1
ATOM 8455 N N . ASN B 2 368 ? -8.252 41.638 11.859 1.000 0.840 368 ASN B N 1
ATOM 8456 C CA . ASN B 2 368 ? -8.051 42.228 13.182 1.000 0.840 368 ASN B CA 1
ATOM 8457 C C . ASN B 2 368 ? -8.918 41.515 14.233 1.000 0.840 368 ASN B C 1
ATOM 8458 O O . ASN B 2 368 ? -10.152 41.542 14.160 1.000 0.840 368 ASN B O 1
ATOM 8469 N N . LEU B 2 369 ? -8.291 40.972 15.282 1.000 0.940 369 LEU B N 1
ATOM 8470 C CA . LEU B 2 369 ? -9.027 40.496 16.452 1.000 0.940 369 LEU B CA 1
ATOM 8471 C C . LEU B 2 369 ? -9.766 41.665 17.110 1.000 0.940 369 LEU B C 1
ATOM 8472 O O . LEU B 2 369 ? -9.161 42.668 17.475 1.000 0.940 369 LEU B O 1
ATOM 8488 N N . THR B 2 370 ? -11.075 41.519 17.310 1.000 0.940 370 THR B N 1
ATOM 8489 C CA . THR B 2 370 ? -11.916 42.509 17.997 1.000 0.940 370 THR B CA 1
ATOM 8490 C C . THR B 2 370 ? -12.521 41.903 19.259 1.000 0.940 370 THR B C 1
ATOM 8491 O O . THR B 2 370 ? -13.077 40.809 19.219 1.000 0.940 370 THR B O 1
ATOM 8502 N N . ALA B 2 371 ? -12.466 42.627 20.375 1.000 0.950 371 ALA B N 1
ATOM 8503 C CA . ALA B 2 371 ? -13.023 42.181 21.645 1.000 0.950 371 ALA B CA 1
ATOM 8504 C C . ALA B 2 371 ? -14.570 42.184 21.672 1.000 0.950 371 ALA B C 1
ATOM 8505 O O . ALA B 2 371 ? -15.202 43.128 21.172 1.000 0.950 371 ALA B O 1
ATOM 8512 N N . PRO B 2 372 ? -15.202 41.194 22.333 1.000 0.970 372 PRO B N 1
ATOM 8513 C CA . PRO B 2 372 ? -14.581 40.199 23.213 1.000 0.970 372 PRO B CA 1
ATOM 8514 C C . PRO B 2 372 ? -13.909 39.036 22.464 1.000 0.970 372 PRO B C 1
ATOM 8515 O O . PRO B 2 372 ? -14.469 38.485 21.522 1.000 0.970 372 PRO B O 1
ATOM 8526 N N . VAL B 2 373 ? -12.731 38.635 22.941 1.000 0.970 373 VAL B N 1
ATOM 8527 C CA . VAL B 2 373 ? -11.944 37.502 22.430 1.000 0.970 373 VAL B CA 1
ATOM 8528 C C . VAL B 2 373 ? -11.901 36.411 23.498 1.000 0.970 373 VAL B C 1
ATOM 8529 O O . VAL B 2 373 ? -11.660 36.704 24.669 1.000 0.970 373 VAL B O 1
ATOM 8542 N N . LYS B 2 374 ? -12.106 35.148 23.110 1.000 0.970 374 LYS B N 1
ATOM 8543 C CA . LYS B 2 374 ? -11.961 33.993 24.013 1.000 0.970 374 LYS B CA 1
ATOM 8544 C C . LYS B 2 374 ? -10.524 33.468 24.000 1.000 0.970 374 LYS B C 1
ATOM 8545 O O . LYS B 2 374 ? -9.883 33.518 22.952 1.000 0.970 374 LYS B O 1
ATOM 8564 N N . LYS B 2 375 ? -10.052 32.890 25.107 1.000 0.970 375 LYS B N 1
ATOM 8565 C CA . LYS B 2 375 ? -8.878 32.000 25.138 1.000 0.970 375 LYS B CA 1
ATOM 8566 C C . LYS B 2 375 ? -9.064 30.870 24.117 1.000 0.970 375 LYS B C 1
ATOM 8567 O O . LYS B 2 375 ? -10.177 30.369 23.963 1.000 0.970 375 LYS B O 1
ATOM 8586 N N . GLY B 2 376 ? -7.991 30.464 23.442 1.000 0.980 376 GLY B N 1
ATOM 8587 C CA . GLY B 2 376 ? -8.041 29.414 22.420 1.000 0.980 376 GLY B CA 1
ATOM 8588 C C . GLY B 2 376 ? -8.519 29.894 21.043 1.000 0.980 376 GLY B C 1
ATOM 8589 O O . GLY B 2 376 ? -8.668 29.078 20.139 1.000 0.980 376 GLY B O 1
ATOM 8593 N N . THR B 2 377 ? -8.749 31.198 20.844 1.000 0.970 377 THR B N 1
ATOM 8594 C CA . THR B 2 377 ? -9.087 31.738 19.515 1.000 0.970 377 THR B CA 1
ATOM 8595 C C . THR B 2 377 ? -7.866 31.614 18.607 1.000 0.970 377 THR B C 1
ATOM 8596 O O . THR B 2 377 ? -6.819 32.172 18.930 1.000 0.970 377 THR B O 1
ATOM 8607 N N . LYS B 2 378 ? -7.991 30.907 17.479 1.000 0.970 378 LYS B N 1
ATOM 8608 C CA . LYS B 2 378 ? -6.936 30.768 16.461 1.000 0.970 378 LYS B CA 1
ATOM 8609 C C . LYS B 2 378 ? -6.630 32.116 15.808 1.000 0.970 378 LYS B C 1
ATOM 8610 O O . LYS B 2 378 ? -7.515 32.745 15.233 1.000 0.970 378 LYS B O 1
ATOM 8629 N N . VAL B 2 379 ? -5.368 32.537 15.876 1.000 0.970 379 VAL B N 1
ATOM 8630 C CA . VAL B 2 379 ? -4.872 33.812 15.322 1.000 0.970 379 VAL B CA 1
ATOM 8631 C C . VAL B 2 379 ? -3.818 33.629 14.231 1.000 0.970 379 VAL B C 1
ATOM 8632 O O . VAL B 2 379 ? -3.404 34.603 13.607 1.000 0.970 379 VAL B O 1
ATOM 8645 N N . GLY B 2 380 ? -3.359 32.399 14.007 1.000 0.950 380 GLY B N 1
ATOM 8646 C CA . GLY B 2 380 ? -2.337 32.080 13.019 1.000 0.950 380 GLY B CA 1
ATOM 8647 C C . GLY B 2 380 ? -1.845 30.643 13.141 1.000 0.950 380 GLY B C 1
ATOM 8648 O O . GLY B 2 380 ? -2.441 29.831 13.851 1.000 0.950 380 GLY B O 1
ATOM 8652 N N . LYS B 2 381 ? -0.728 30.349 12.475 1.000 0.950 381 LYS B N 1
ATOM 8653 C CA . LYS B 2 381 ? -0.048 29.052 12.494 1.000 0.950 381 LYS B CA 1
ATOM 8654 C C . LYS B 2 381 ? 1.461 29.226 12.682 1.000 0.950 381 LYS B C 1
ATOM 8655 O O . LYS B 2 381 ? 2.071 30.129 12.101 1.000 0.950 381 LYS B O 1
ATOM 8674 N N . LEU B 2 382 ? 2.049 28.354 13.492 1.000 0.960 382 LEU B N 1
ATOM 8675 C CA . LEU B 2 382 ? 3.486 28.147 13.614 1.000 0.960 382 LEU B CA 1
ATOM 8676 C C . LEU B 2 382 ? 3.873 26.944 12.754 1.000 0.960 382 LEU B C 1
ATOM 8677 O O . LEU B 2 382 ? 3.306 25.866 12.893 1.000 0.960 382 LEU B O 1
ATOM 8693 N N . THR B 2 383 ? 4.859 27.143 11.891 1.000 0.940 383 THR B N 1
ATOM 8694 C CA . THR B 2 383 ? 5.470 26.129 11.020 1.000 0.940 383 THR B CA 1
ATOM 8695 C C . THR B 2 383 ? 6.996 26.221 11.152 1.000 0.940 383 THR B C 1
ATOM 8696 O O . THR B 2 383 ? 7.500 27.045 11.926 1.000 0.940 383 THR B O 1
ATOM 8707 N N . ALA B 2 384 ? 7.756 25.430 10.392 1.000 0.920 384 ALA B N 1
ATOM 8708 C CA . ALA B 2 384 ? 9.188 25.669 10.223 1.000 0.920 384 ALA B CA 1
ATOM 8709 C C . ALA B 2 384 ? 9.611 25.636 8.754 1.000 0.920 384 ALA B C 1
ATOM 8710 O O . ALA B 2 384 ? 8.995 24.970 7.924 1.000 0.920 384 ALA B O 1
ATOM 8717 N N . GLU B 2 385 ? 10.699 26.338 8.467 1.000 0.900 385 GLU B N 1
ATOM 8718 C CA . GLU B 2 385 ? 11.383 26.369 7.178 1.000 0.900 385 GLU B CA 1
ATOM 8719 C C . GLU B 2 385 ? 12.803 25.829 7.368 1.000 0.900 385 GLU B C 1
ATOM 8720 O O . GLU B 2 385 ? 13.499 26.242 8.303 1.000 0.900 385 GLU B O 1
ATOM 8732 N N . TYR B 2 386 ? 13.224 24.887 6.522 1.000 0.940 386 TYR B N 1
ATOM 8733 C CA . TYR B 2 386 ? 14.602 24.403 6.515 1.000 0.940 386 TYR B CA 1
ATOM 8734 C C . TYR B 2 386 ? 15.458 25.305 5.618 1.000 0.940 386 TYR B C 1
ATOM 8735 O O . TYR B 2 386 ? 15.156 25.513 4.446 1.000 0.940 386 TYR B O 1
ATOM 8753 N N . THR B 2 387 ? 16.530 25.852 6.188 1.000 0.930 387 THR B N 1
ATOM 8754 C CA . THR B 2 387 ? 17.428 26.833 5.560 1.000 0.930 387 THR B CA 1
ATOM 8755 C C . THR B 2 387 ? 18.850 26.291 5.388 1.000 0.930 387 THR B C 1
ATOM 8756 O O . THR B 2 387 ? 19.810 27.060 5.465 1.000 0.930 387 THR B O 1
ATOM 8767 N N . GLY B 2 388 ? 19.006 24.969 5.280 1.000 0.920 388 GLY B N 1
ATOM 8768 C CA . GLY B 2 388 ? 20.282 24.340 4.930 1.000 0.920 388 GLY B CA 1
ATOM 8769 C C . GLY B 2 388 ? 20.482 24.255 3.414 1.000 0.920 388 GLY B C 1
ATOM 8770 O O . GLY B 2 388 ? 19.681 24.778 2.643 1.000 0.920 388 GLY B O 1
ATOM 8774 N N . ASP B 2 389 ? 21.559 23.592 2.993 1.000 0.900 389 ASP B N 1
ATOM 8775 C CA . ASP B 2 389 ? 21.940 23.491 1.576 1.000 0.900 389 ASP B CA 1
ATOM 8776 C C . ASP B 2 389 ? 21.237 22.338 0.827 1.000 0.900 389 ASP B C 1
ATOM 8777 O O . ASP B 2 389 ? 21.326 22.248 -0.401 1.000 0.900 389 ASP B O 1
ATOM 8786 N N . GLU B 2 390 ? 20.563 21.431 1.542 1.000 0.890 390 GLU B N 1
ATOM 8787 C CA . GLU B 2 390 ? 19.812 20.327 0.936 1.000 0.890 390 GLU B CA 1
ATOM 8788 C C . GLU B 2 390 ? 18.415 20.748 0.457 1.000 0.890 390 GLU B C 1
ATOM 8789 O O . GLU B 2 390 ? 17.884 21.807 0.792 1.000 0.890 390 GLU B O 1
ATOM 8801 N N . LYS B 2 391 ? 17.788 19.894 -0.356 1.000 0.910 391 LYS B N 1
ATOM 8802 C CA . LYS B 2 391 ? 16.431 20.125 -0.850 1.000 0.910 391 LYS B CA 1
ATOM 8803 C C . LYS B 2 391 ? 15.413 19.927 0.276 1.000 0.910 391 LYS B C 1
ATOM 8804 O O . LYS B 2 391 ? 15.189 18.796 0.701 1.000 0.910 391 LYS B O 1
ATOM 8823 N N . ASP B 2 392 ? 14.728 20.999 0.674 1.000 0.930 392 ASP B N 1
ATOM 8824 C CA . ASP B 2 392 ? 13.481 20.871 1.428 1.000 0.930 392 ASP B CA 1
ATOM 8825 C C . ASP B 2 392 ? 12.365 20.349 0.499 1.000 0.930 392 ASP B C 1
ATOM 8826 O O . ASP B 2 392 ? 12.133 20.889 -0.586 1.000 0.930 392 ASP B O 1
ATOM 8835 N N . TYR B 2 393 ? 11.678 19.287 0.919 1.000 0.940 393 TYR B N 1
ATOM 8836 C CA . TYR B 2 393 ? 10.517 18.724 0.226 1.000 0.940 393 TYR B CA 1
ATOM 8837 C C . TYR B 2 393 ? 9.178 19.273 0.748 1.000 0.940 393 TYR B C 1
ATOM 8838 O O . TYR B 2 393 ? 8.130 18.941 0.201 1.000 0.940 393 TYR B O 1
ATOM 8856 N N . GLY B 2 394 ? 9.194 20.124 1.778 1.000 0.940 394 GLY B N 1
ATOM 8857 C CA . GLY B 2 394 ? 8.001 20.721 2.370 1.000 0.940 394 GLY B CA 1
ATOM 8858 C C . GLY B 2 394 ? 7.288 19.781 3.342 1.000 0.940 394 GLY B C 1
ATOM 8859 O O . GLY B 2 394 ? 7.926 19.149 4.187 1.000 0.940 394 GLY B O 1
ATOM 8863 N N . PHE B 2 395 ? 5.962 19.744 3.252 1.000 0.960 395 PHE B N 1
ATOM 8864 C CA . PHE B 2 395 ? 5.054 18.972 4.101 1.000 0.960 395 PHE B CA 1
ATOM 8865 C C . PHE B 2 395 ? 3.960 18.343 3.231 1.000 0.960 395 PHE B C 1
ATOM 8866 O O . PHE B 2 395 ? 3.664 18.861 2.152 1.000 0.960 395 PHE B O 1
ATOM 8883 N N . LEU B 2 396 ? 3.375 17.239 3.695 1.000 0.960 396 LEU B N 1
ATOM 8884 C CA . LEU B 2 396 ? 2.386 16.448 2.961 1.000 0.960 396 LEU B CA 1
ATOM 8885 C C . LEU B 2 396 ? 1.129 17.262 2.616 1.000 0.960 396 LEU B C 1
ATOM 8886 O O . LEU B 2 396 ? 0.735 17.330 1.452 1.000 0.960 396 LEU B O 1
ATOM 8902 N N . ASN B 2 397 ? 0.547 17.915 3.624 1.000 0.880 397 ASN B N 1
ATOM 8903 C CA . ASN B 2 397 ? -0.604 18.807 3.509 1.000 0.880 397 ASN B CA 1
ATOM 8904 C C . ASN B 2 397 ? -0.446 20.016 4.457 1.000 0.880 397 ASN B C 1
ATOM 8905 O O . ASN B 2 397 ? 0.478 20.078 5.275 1.000 0.880 397 ASN B O 1
ATOM 8916 N N . SER B 2 398 ? -1.331 21.010 4.339 1.000 0.780 398 SER B N 1
ATOM 8917 C CA . SER B 2 398 ? -1.277 22.232 5.153 1.000 0.780 398 SER B CA 1
ATOM 8918 C C . SER B 2 398 ? -1.645 22.026 6.620 1.000 0.780 398 SER B C 1
ATOM 8919 O O . SER B 2 398 ? -1.264 22.853 7.454 1.000 0.780 398 SER B O 1
ATOM 8927 N N . ASP B 2 399 ? -2.382 20.968 6.950 1.000 0.760 399 ASP B N 1
ATOM 8928 C CA . ASP B 2 399 ? -2.928 20.746 8.288 1.000 0.760 399 ASP B CA 1
ATOM 8929 C C . ASP B 2 399 ? -1.880 20.135 9.219 1.000 0.760 399 ASP B C 1
ATOM 8930 O O . ASP B 2 399 ? -1.660 20.677 10.308 1.000 0.760 399 ASP B O 1
ATOM 8939 N N . LEU B 2 400 ? -1.115 19.159 8.727 1.000 0.800 400 LEU B N 1
ATOM 8940 C CA . LEU B 2 400 ? 0.029 18.556 9.417 1.000 0.800 400 LEU B CA 1
ATOM 8941 C C . LEU B 2 400 ? 1.222 19.509 9.592 1.000 0.800 400 LEU B C 1
ATOM 8942 O O . LEU B 2 400 ? 1.945 19.395 10.577 1.000 0.800 400 LEU B O 1
ATOM 8958 N N . ALA B 2 401 ? 1.406 20.483 8.688 1.000 0.840 401 ALA B N 1
ATOM 8959 C CA . ALA B 2 401 ? 2.621 21.310 8.559 1.000 0.840 401 ALA B CA 1
ATOM 8960 C C . ALA B 2 401 ? 3.019 22.194 9.771 1.000 0.840 401 ALA B C 1
ATOM 8961 O O . ALA B 2 401 ? 3.926 23.027 9.665 1.000 0.840 401 ALA B O 1
ATOM 8968 N N . GLY B 2 402 ? 2.338 22.072 10.912 1.000 0.920 402 GLY B N 1
ATOM 8969 C CA . GLY B 2 402 ? 2.702 22.737 12.157 1.000 0.920 402 GLY B CA 1
ATOM 8970 C C . GLY B 2 402 ? 1.579 22.763 13.192 1.000 0.920 402 GLY B C 1
ATOM 8971 O O . GLY B 2 402 ? 0.665 21.940 13.168 1.000 0.920 402 GLY B O 1
ATOM 8975 N N . VAL B 2 403 ? 1.627 23.744 14.092 1.000 0.960 403 VAL B N 1
ATOM 8976 C CA . VAL B 2 403 ? 0.651 23.919 15.184 1.000 0.960 403 VAL B CA 1
ATOM 8977 C C . VAL B 2 403 ? -0.043 25.269 15.092 1.000 0.960 403 VAL B C 1
ATOM 8978 O O . VAL B 2 403 ? 0.516 26.235 14.569 1.000 0.960 403 VAL B O 1
ATOM 8991 N N . 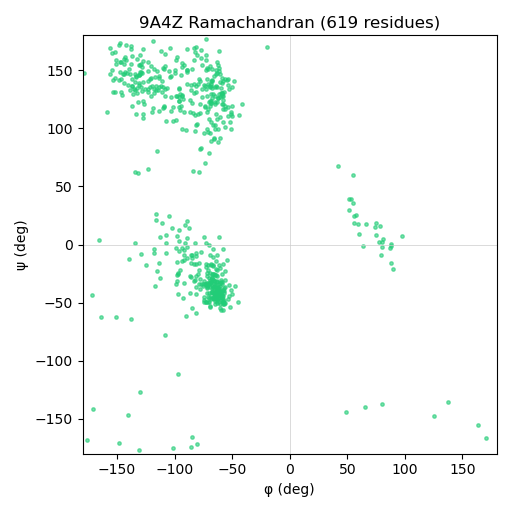ASP B 2 404 ? -1.260 25.361 15.616 1.000 0.960 404 ASP B N 1
ATOM 8992 C CA . ASP B 2 404 ? -1.991 26.620 15.606 1.000 0.960 404 ASP B CA 1
ATOM 8993 C C . ASP B 2 404 ? -1.491 27.547 16.713 1.000 0.960 404 ASP B C 1
ATOM 8994 O O . ASP B 2 404 ? -1.188 27.130 17.835 1.000 0.960 404 ASP B O 1
ATOM 9003 N N . LEU B 2 405 ? -1.436 28.837 16.388 1.000 0.980 405 LEU B N 1
ATOM 9004 C CA . LEU B 2 405 ? -1.232 29.887 17.373 1.000 0.980 405 LEU B CA 1
ATOM 9005 C C . LEU B 2 405 ? -2.594 30.382 17.837 1.000 0.980 405 LEU B C 1
ATOM 9006 O O . LEU B 2 405 ? -3.437 30.786 17.029 1.000 0.980 405 LEU B O 1
ATOM 9022 N N . VAL B 2 406 ? -2.798 30.354 19.149 1.000 0.980 406 VAL B N 1
ATOM 9023 C CA . VAL B 2 406 ? -4.059 30.698 19.802 1.000 0.980 406 VAL B CA 1
ATOM 9024 C C . VAL B 2 406 ? -3.855 31.744 20.890 1.000 0.980 406 VAL B C 1
ATOM 9025 O O . VAL B 2 406 ? -2.764 31.909 21.436 1.000 0.980 406 VAL B O 1
ATOM 9038 N N . THR B 2 407 ? -4.921 32.457 21.232 1.000 0.980 407 THR B N 1
ATOM 9039 C CA . THR B 2 407 ? -4.919 33.409 22.346 1.000 0.980 407 THR B CA 1
ATOM 9040 C C . THR B 2 407 ? -4.756 32.708 23.696 1.000 0.980 407 THR B C 1
ATOM 9041 O O . THR B 2 407 ? -5.477 31.765 24.032 1.000 0.980 407 THR B O 1
ATOM 9052 N N . LYS B 2 408 ? -3.812 33.201 24.499 1.000 0.980 408 LYS B N 1
ATOM 9053 C CA . LYS B 2 408 ? -3.450 32.662 25.818 1.000 0.980 408 LYS B CA 1
ATOM 9054 C C . LYS B 2 408 ? -4.555 32.844 26.863 1.000 0.980 408 LYS B C 1
ATOM 9055 O O . LYS B 2 408 ? -4.694 32.019 27.767 1.000 0.980 408 LYS B O 1
ATOM 9074 N N . GLU B 2 409 ? -5.341 33.907 26.729 1.000 0.970 409 GLU B N 1
ATOM 9075 C CA . GLU B 2 409 ? -6.346 34.352 27.695 1.000 0.970 409 GLU B CA 1
ATOM 9076 C C . GLU B 2 409 ? -7.546 35.029 27.008 1.000 0.970 409 GLU B C 1
ATOM 9077 O O . GLU B 2 409 ? -7.548 35.248 25.794 1.000 0.970 409 GLU B O 1
ATOM 9089 N N . ASN B 2 410 ? -8.597 35.310 27.783 1.000 0.970 410 ASN B N 1
ATOM 9090 C CA . ASN B 2 410 ? -9.751 36.073 27.311 1.000 0.970 410 ASN B CA 1
ATOM 9091 C C . ASN B 2 410 ? -9.405 37.571 27.295 1.000 0.970 410 ASN B C 1
ATOM 9092 O O . ASN B 2 410 ? -8.823 38.057 28.260 1.000 0.970 410 ASN B O 1
ATOM 9103 N N . VAL B 2 411 ? -9.850 38.312 26.277 1.000 0.960 411 VAL B N 1
ATOM 9104 C CA . VAL B 2 411 ? -9.857 39.787 26.297 1.000 0.960 411 VAL B CA 1
ATOM 9105 C C . VAL B 2 411 ? -11.296 40.265 26.297 1.000 0.960 411 VAL B C 1
ATOM 9106 O O . VAL B 2 411 ? -12.040 40.061 25.335 1.000 0.960 411 VAL B O 1
ATOM 9119 N N . GLU B 2 412 ? -11.703 40.917 27.380 1.000 0.960 412 GLU B N 1
ATOM 9120 C CA . GLU B 2 412 ? -13.034 41.504 27.478 1.000 0.960 412 GLU B CA 1
ATOM 9121 C C . GLU B 2 412 ? -13.132 42.802 26.671 1.000 0.960 412 GLU B C 1
ATOM 9122 O O . GLU B 2 412 ? -12.154 43.520 26.459 1.000 0.960 412 GLU B O 1
ATOM 9134 N N . LYS B 2 413 ? -14.346 43.145 26.237 1.000 0.950 413 LYS B N 1
ATOM 9135 C CA . LYS B 2 413 ? -14.602 44.415 25.555 1.000 0.950 413 LYS B CA 1
ATOM 9136 C C . LYS B 2 413 ? -14.474 45.582 26.538 1.000 0.950 413 LYS B C 1
ATOM 9137 O O . LYS B 2 413 ? -14.998 45.526 27.650 1.000 0.950 413 LYS B O 1
ATOM 9156 N N . ALA B 2 414 ? -13.824 46.665 26.121 1.000 0.930 414 ALA B N 1
ATOM 9157 C CA . ALA B 2 414 ? -13.798 47.895 26.901 1.000 0.930 414 ALA B CA 1
ATOM 9158 C C . ALA B 2 414 ? -15.194 48.538 26.969 1.000 0.930 414 ALA B C 1
ATOM 9159 O O . ALA B 2 414 ? -15.932 48.578 25.981 1.000 0.930 414 ALA B O 1
ATOM 9166 N N . ASN B 2 415 ? -15.536 49.088 28.137 1.000 0.910 415 ASN B N 1
ATOM 9167 C CA . ASN B 2 415 ? -16.792 49.809 28.340 1.000 0.910 415 ASN B CA 1
ATOM 9168 C C . ASN B 2 415 ? -16.882 51.039 27.423 1.000 0.910 415 ASN B C 1
ATOM 9169 O O . ASN B 2 415 ? -15.865 51.652 27.088 1.000 0.910 415 ASN B O 1
ATOM 9180 N N . TRP B 2 416 ? -18.110 51.433 27.069 1.000 0.890 416 TRP B N 1
ATOM 9181 C CA . TRP B 2 416 ? -18.386 52.499 26.096 1.000 0.890 416 TRP B CA 1
ATOM 9182 C C . TRP B 2 416 ? -17.604 53.794 26.374 1.000 0.890 416 TRP B C 1
ATOM 9183 O O . TRP B 2 416 ? -17.001 54.341 25.459 1.000 0.890 416 TRP B O 1
ATOM 9204 N N . PHE B 2 417 ? -17.509 54.218 27.639 1.000 0.880 417 PHE B N 1
ATOM 9205 C CA . PHE B 2 417 ? -16.753 55.405 28.047 1.000 0.880 417 PHE B CA 1
ATOM 9206 C C . PHE B 2 417 ? -15.261 55.328 27.672 1.000 0.880 417 PHE B C 1
ATOM 9207 O O . PHE B 2 417 ? -14.706 56.277 27.123 1.000 0.880 417 PHE B O 1
ATOM 9224 N N . VAL B 2 418 ? -14.611 54.180 27.904 1.000 0.860 418 VAL B N 1
ATOM 9225 C CA . VAL B 2 418 ? -13.189 53.973 27.572 1.000 0.860 418 VAL B CA 1
ATOM 9226 C C . VAL B 2 418 ? -12.976 53.995 26.057 1.000 0.860 418 VAL B C 1
ATOM 9227 O O . VAL B 2 418 ? -11.975 54.536 25.589 1.000 0.860 418 VAL B O 1
ATOM 9240 N N . LEU B 2 419 ? -13.922 53.455 25.281 1.000 0.870 419 LEU B N 1
ATOM 9241 C CA . LEU B 2 419 ? -13.888 53.520 23.818 1.000 0.870 419 LEU B CA 1
ATOM 9242 C C . LEU B 2 419 ? -14.033 54.966 23.317 1.000 0.870 419 LEU B C 1
ATOM 9243 O O . LEU B 2 419 ? -13.218 55.400 22.502 1.000 0.870 419 LEU B O 1
ATOM 9259 N N . THR B 2 420 ? -14.983 55.734 23.863 1.000 0.850 420 THR B N 1
ATOM 9260 C CA . THR B 2 420 ? -15.164 57.161 23.546 1.000 0.850 420 THR B CA 1
ATOM 9261 C C . THR B 2 420 ? -13.894 57.960 23.840 1.000 0.850 420 THR B C 1
ATOM 9262 O O . THR B 2 420 ? -13.386 58.652 22.957 1.000 0.850 420 THR B O 1
ATOM 9273 N N . MET B 2 421 ? -13.304 57.799 25.030 1.000 0.870 421 MET B N 1
ATOM 9274 C CA . MET B 2 421 ? -12.063 58.492 25.398 1.000 0.870 421 MET B CA 1
ATOM 9275 C C . MET B 2 421 ? -10.880 58.110 24.495 1.000 0.870 421 MET B C 1
ATOM 9276 O O . MET B 2 421 ? -10.107 58.986 24.108 1.000 0.870 421 MET B O 1
ATOM 9290 N N . ARG B 2 422 ? -10.760 56.835 24.091 1.000 0.820 422 ARG B N 1
ATOM 9291 C CA . ARG B 2 422 ? -9.743 56.397 23.114 1.000 0.820 422 ARG B CA 1
ATOM 9292 C C . ARG B 2 422 ? -9.954 57.040 21.737 1.000 0.820 422 ARG B C 1
ATOM 9293 O O . ARG B 2 422 ? -8.975 57.477 21.140 1.000 0.820 422 ARG B O 1
ATOM 9314 N N . SER B 2 423 ? -11.197 57.152 21.256 1.000 0.820 423 SER B N 1
ATOM 9315 C CA . SER B 2 423 ? -11.486 57.822 19.975 1.000 0.820 423 SER B CA 1
ATOM 9316 C C . SER B 2 423 ? -11.210 59.331 20.007 1.000 0.820 423 SER B C 1
ATOM 9317 O O . SER B 2 423 ? -10.612 59.854 19.071 1.000 0.820 423 SER B O 1
ATOM 9325 N N . ILE B 2 424 ? -11.550 60.016 21.106 1.000 0.800 424 ILE B N 1
ATOM 9326 C CA . ILE B 2 424 ? -11.274 61.450 21.291 1.000 0.800 424 ILE B CA 1
ATOM 9327 C C . ILE B 2 424 ? -9.760 61.701 21.362 1.000 0.800 424 ILE B C 1
ATOM 9328 O O . ILE B 2 424 ? -9.247 62.574 20.666 1.000 0.800 424 ILE B O 1
ATOM 9344 N N . GLY B 2 425 ? -9.028 60.902 22.148 1.000 0.720 425 GLY B N 1
ATOM 9345 C CA . GLY B 2 425 ? -7.568 60.993 22.226 1.000 0.720 425 GLY B CA 1
ATOM 9346 C C . GLY B 2 425 ? -6.883 60.745 20.878 1.000 0.720 425 GLY B C 1
ATOM 9347 O O . GLY B 2 425 ? -5.955 61.469 20.526 1.000 0.720 425 GLY B O 1
ATOM 9351 N N . GLY B 2 426 ? -7.375 59.780 20.092 1.000 0.720 426 GLY B 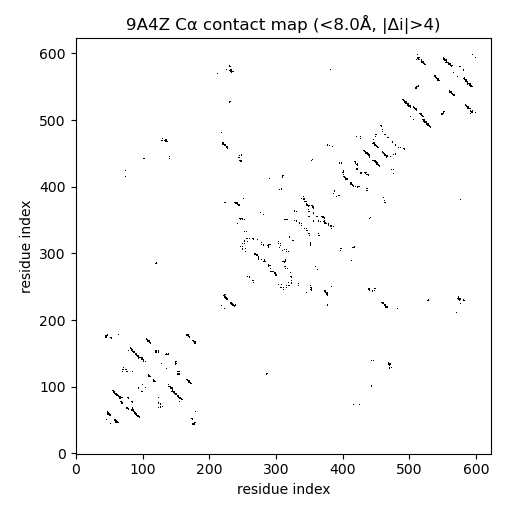N 1
ATOM 9352 C CA . GLY B 2 426 ? -6.891 59.523 18.732 1.000 0.720 426 GLY B CA 1
ATOM 9353 C C . GLY B 2 426 ? -7.150 60.683 17.766 1.000 0.720 426 GLY B C 1
ATOM 9354 O O . GLY B 2 426 ? -6.258 61.052 17.007 1.000 0.720 426 GLY B O 1
ATOM 9358 N N . PHE B 2 427 ? -8.329 61.308 17.833 1.000 0.720 427 PHE B N 1
ATOM 9359 C CA . PHE B 2 427 ? -8.664 62.483 17.023 1.000 0.720 427 PHE B CA 1
ATOM 9360 C C . PHE B 2 427 ? -7.739 63.675 17.317 1.000 0.720 427 PHE B C 1
ATOM 9361 O O . PHE B 2 427 ? -7.192 64.272 16.390 1.000 0.720 427 PHE B O 1
ATOM 9378 N N . PHE B 2 428 ? -7.490 63.979 18.596 1.000 0.700 428 PHE B N 1
ATOM 9379 C CA . PHE B 2 428 ? -6.556 65.045 18.973 1.000 0.700 428 PHE B CA 1
ATOM 9380 C C . PHE B 2 428 ? -5.099 64.717 18.630 1.000 0.700 428 PHE B C 1
ATOM 9381 O O . PHE B 2 428 ? -4.385 65.604 18.169 1.000 0.700 428 PHE B O 1
ATOM 9398 N N . ALA B 2 429 ? -4.663 63.461 18.784 1.000 0.700 429 ALA B N 1
ATOM 9399 C CA . ALA B 2 429 ? -3.339 63.030 18.333 1.000 0.700 429 ALA B CA 1
ATOM 9400 C C . ALA B 2 429 ? -3.176 63.180 16.808 1.000 0.700 429 ALA B C 1
ATOM 9401 O O . ALA B 2 429 ? -2.124 63.620 16.349 1.000 0.700 429 ALA B O 1
ATOM 9408 N N . GLY B 2 430 ? -4.230 62.888 16.035 1.000 0.710 430 GLY B N 1
ATOM 9409 C CA . GLY B 2 430 ? -4.275 63.107 14.588 1.000 0.710 430 GLY B CA 1
ATOM 9410 C C . GLY B 2 430 ? -4.159 64.585 14.203 1.000 0.710 430 GLY B C 1
ATOM 9411 O O . GLY B 2 430 ? -3.290 64.932 13.405 1.000 0.710 430 GLY B O 1
ATOM 9415 N N . ILE B 2 431 ? -4.967 65.466 14.815 1.000 0.720 431 ILE B N 1
ATOM 9416 C CA . ILE B 2 431 ? -4.861 66.922 14.598 1.000 0.720 431 ILE B CA 1
ATOM 9417 C C . ILE B 2 431 ? -3.450 67.407 14.937 1.000 0.720 431 ILE B C 1
ATOM 9418 O O . ILE B 2 431 ? -2.826 68.076 14.115 1.000 0.720 431 ILE B O 1
ATOM 9434 N N . TRP B 2 432 ? -2.928 67.042 16.110 1.000 0.690 432 TRP B N 1
ATOM 9435 C CA . TRP B 2 432 ? -1.600 67.465 16.548 1.000 0.690 432 TRP B CA 1
ATOM 9436 C C . TRP B 2 432 ? -0.501 67.020 15.577 1.000 0.690 432 TRP B C 1
ATOM 9437 O O . TRP B 2 432 ? 0.314 67.847 15.179 1.000 0.690 432 TRP B O 1
ATOM 9458 N N . GLY B 2 433 ? -0.525 65.757 15.132 1.000 0.690 433 GLY B N 1
ATOM 9459 C CA . GLY B 2 433 ? 0.397 65.246 14.114 1.000 0.690 433 GLY B CA 1
ATOM 9460 C C . GLY B 2 433 ? 0.330 66.055 12.818 1.000 0.690 433 GLY B C 1
ATOM 9461 O O . GLY B 2 433 ? 1.345 66.582 12.380 1.000 0.690 433 GLY B O 1
ATOM 9465 N N . SER B 2 434 ? -0.873 66.264 12.274 1.000 0.730 434 SER B N 1
ATOM 9466 C CA . SER B 2 434 ? -1.049 67.036 11.034 1.000 0.730 434 SER B CA 1
ATOM 9467 C C . SER B 2 434 ? -0.625 68.511 11.146 1.000 0.730 434 SER B C 1
ATOM 9468 O O . SER B 2 434 ? -0.126 69.077 10.172 1.000 0.730 434 SER B O 1
ATOM 9476 N N . ILE B 2 435 ? -0.761 69.134 12.325 1.000 0.720 435 ILE B N 1
ATOM 9477 C CA . ILE B 2 435 ? -0.235 70.483 12.586 1.000 0.720 435 ILE B CA 1
ATOM 9478 C C . ILE B 2 435 ? 1.296 70.460 12.610 1.000 0.720 435 ILE B C 1
ATOM 9479 O O . ILE B 2 435 ? 1.915 71.305 11.965 1.000 0.720 435 ILE B O 1
ATOM 9495 N N . VAL B 2 436 ? 1.905 69.504 13.320 1.000 0.710 436 VAL B N 1
ATOM 9496 C CA . VAL B 2 436 ? 3.368 69.382 13.398 1.000 0.710 436 VAL B CA 1
ATOM 9497 C C . VAL B 2 436 ? 3.962 69.134 12.014 1.000 0.710 436 VAL B C 1
ATOM 9498 O O . VAL B 2 436 ? 4.832 69.906 11.626 1.000 0.710 436 VAL B O 1
ATOM 9511 N N . ASP B 2 437 ? 3.438 68.170 11.246 1.000 0.710 437 ASP B N 1
ATOM 9512 C CA . ASP B 2 437 ? 3.880 67.879 9.872 1.000 0.710 437 ASP B CA 1
ATOM 9513 C C . ASP B 2 437 ? 3.841 69.140 8.993 1.000 0.710 437 ASP B C 1
ATOM 9514 O O . ASP B 2 437 ? 4.819 69.465 8.315 1.000 0.710 437 ASP B O 1
ATOM 9523 N N . THR B 2 438 ? 2.735 69.893 9.060 1.000 0.740 438 THR B N 1
ATOM 9524 C CA . THR B 2 438 ? 2.554 71.144 8.305 1.000 0.740 438 THR B CA 1
ATOM 9525 C C . THR B 2 438 ? 3.588 72.203 8.701 1.000 0.740 438 THR B C 1
ATOM 9526 O O . THR B 2 438 ? 4.150 72.858 7.826 1.000 0.740 438 THR B O 1
ATOM 9537 N N . VAL B 2 439 ? 3.880 72.357 9.998 1.000 0.750 439 VAL B N 1
ATOM 9538 C CA . VAL B 2 439 ? 4.874 73.325 10.500 1.000 0.750 439 VAL B CA 1
ATOM 9539 C C . VAL B 2 439 ? 6.308 72.892 10.170 1.000 0.750 439 VAL B C 1
ATOM 9540 O O . VAL B 2 439 ? 7.115 73.737 9.788 1.000 0.750 439 VAL B O 1
ATOM 9553 N N . THR B 2 440 ? 6.635 71.596 10.229 1.000 0.740 440 THR B N 1
ATOM 9554 C CA . THR B 2 440 ? 7.932 71.074 9.747 1.000 0.740 440 THR B CA 1
ATOM 9555 C C . THR B 2 440 ? 8.088 71.122 8.226 1.000 0.740 440 THR B C 1
ATOM 9556 O O . THR B 2 440 ? 9.187 70.905 7.736 1.000 0.740 440 THR B O 1
ATOM 9567 N N . GLY B 2 441 ? 7.024 71.428 7.478 1.000 0.710 441 GLY B N 1
ATOM 9568 C CA . GLY B 2 441 ? 7.082 71.716 6.043 1.000 0.710 441 GLY B CA 1
ATOM 9569 C C . GLY B 2 441 ? 7.318 73.192 5.689 1.000 0.710 441 GLY B C 1
ATOM 9570 O O . GLY B 2 441 ? 7.371 73.513 4.503 1.000 0.710 441 GLY B O 1
ATOM 9574 N N . TRP B 2 442 ? 7.408 74.100 6.672 1.000 0.740 442 TRP B N 1
ATOM 9575 C CA . TRP B 2 442 ? 7.625 75.544 6.448 1.000 0.740 442 TRP B CA 1
ATOM 9576 C C . TRP B 2 442 ? 9.084 76.002 6.600 1.000 0.740 442 TRP B C 1
ATOM 9577 O O . TRP B 2 442 ? 9.401 77.120 6.186 1.000 0.740 442 TRP B O 1
ATOM 9598 N N . PHE B 2 443 ? 9.944 75.174 7.198 1.000 0.570 443 PHE B N 1
ATOM 9599 C CA . PHE B 2 443 ? 11.349 75.460 7.512 1.000 0.570 443 PHE B CA 1
ATOM 9600 C C . PHE B 2 443 ? 12.277 74.420 6.875 1.000 0.570 443 PHE B C 1
ATOM 9601 O O . PHE B 2 443 ? 13.431 74.801 6.577 1.000 0.570 443 PHE B O 1
#

Sequence (623 aa):
MRHKIITFILAVVVIIIIGNMIGGGGGSEATSKTSSSSKAETEKTYNIGDTVKTEKTEVTVTKVEDRDTVGTQYVEKKASEGGTIVAVQYTIKNVSKKPISSFSIPTVKLVDADGTSYDSDIDASVNYATETKVDNSKILSDLNPNIKVTGVKAFEVDKEAYAKGTWKLKFSNDVIVKIKMNIKKCKQLLMSLVVLTLAVTCLAPMSKAKAASDPIDINASAAIMIEASSGKILYSKNADKRLPIASMTKMMTEYLLLEAIDQGKVKWDQTYTPDDYVYEISQDNSLSNVPLRKDGKYTVKELYQATAIYSANAAAIAIAEIVAGSETKFVEKMNAKAKELGLTDYKFVNATGLENKDLHGHQPEGTSVNEESEVSAKDMAVLADHLITDYPEILETSSIAKTKFREGTDDEMDMPNWNFMLKGLVSEYKKATVDGLKTGSTDSAGSCFTGTAERNGMRVITVVLNAKGNLHTGRFDETKKMFDYAFDNFSMKEIYAEGDQVKGHKTISVDKGKEKEVGIVTNKAFSLPVKNGEEKNYKAKVTLNKDNLTAPVKKGTKVGKLTAEYTGDEKDYGFLNSDLAGVDLVTKENVEKANWFVLTMRSIGGFFAGIWGSIVDTVTGWF

Secondary structure (DSSP, 8-state):
--------------------------------------------EEETT-EEE-SSEEEEEEEEEEESEEE-SSSEEEPPTTEEEEEEEEEEEE-SSSPBPGGGSPPEEEE-SS--EEPPPHHHHHHHHHHHT---SGGGS-B-TT-EEEEEEEEEEEHHHHHHS--EEEETTS-EEE--/--GGGHHHHHHHHHHHHHHHGGGS-------PPPSS---EEEEEEEETTTTEEEEEESTT-EEE-GGGGHHHHHHHHHHHHHTTSS-TT-EE---HHHHHHHT-TTS------TT--EEHHHHHHHHHTS--HHHHHHHHHHHHSSHHHHHHHHHHHHHHTT--SEE---SS---GGGTTT-PPTT--TT---EEEHHHHHHHHHHHHHH-TTHHHHHT--EEEESTTSTT-EEEE-S-TTSTTSTT---SSEEEEEEEE--TTT-EEEEEEEEETTEEEEEEEEEESSSTTTHHHHHHHHHHHHHHHHEEEEEEE-TTPPBTTBSEEEEETBSSSEEEEEESS-EEEEEETT-GGGEEEEEEE-SSPEESSB-TT-EEEEEEEEE-SSS----BSSTTTTSEEEEESS-BPBPPHHHHHHHHHHHHHHHHHHHHHHHHHT--

Nearest PDB structures (foldseek):
  5tw8-assembly1_A  TM=8.812E-01  e=6.178E-29  Staphylococcus aureus subsp. aureus COL
  1tvf-assembly1_A  TM=8.808E-01  e=2.667E-28  Staphylococcus aureus
  6c3k-assembly2_B  TM=8.765E-01  e=1.877E-28  Staphylococcus aureus subsp. aureus COL
  7kcw-assembly1_A  TM=8.751E-01  e=4.016E-28  Staphylococcus aureus subsp. aureus COL
  6dz8-assembly2_B  TM=8.686E-01  e=2.515E-28  Staphylococcus aureus subsp. aureus COL

Foldseek 3Di:
DDDDDDDDDDDDDDDDDDDDDPPDDPPPPPPDPPPPPPPPPDQDAAAAQDFDDDPFKTKHFPDWDWAQWFADPVDIDGADVQKIKTKTKMKIATADQAWDALVRQWDKWKAWPVGDTFAFDPSRQVRNCNRVVAPQPCSNHGHHHGDMHMGITMTMDRPVSVVPTWMWMQIPSSHIYTYD/DDDPVPPVVVVVVVVVVVVPVVPPPPPPLPPFDQPQPQQFPWKWKAFQLQLFTPDTDQQQDWFQAFQLLLLLLLVLLVVCCVVVNFHQADKDADDPLLQVLQPDPVDQHAHGDNPDIDGLNLLSLSCWFRLHQSSQQRSLCSRQVGQQRSQVVSVVVLVVLPFDRWHAFGRRQEQLLSSVVRTHPPDDNRDGTIGGNLSSVSSVSCCCPVPVCQLVRFLPQKDWRPPPDPSIDIRGGLPQCHPPHPLPDDQWHKRDGDWRDDPRFFTWDFTWTDDPHTIMTMTGTHADDPRSCRNSVSVSSVCCCQVVFWDKDFPFAWFDADVVGQWAAEAQFPDGIFGKTFRGTWMDTDGPPQPVQKAKDWDFDPDHHYPQDAWFAFGTWIAIDGRDSHDRPQGSDPVSRTTTITTHGTTHGDDPVVVVVVVVVVVVVVVVVVVVVVVVVVD

Solvent-accessible surface area: 35101 Å² total; per-residue (Å²): 215,201,161,161,166,141,114,188,149,164,84,135,122,114,160,162,145,169,66,150,197,171,77,70,77,80,71,107,170,100,129,96,202,125,102,107,100,105,181,85,171,128,96,144,60,52,90,75,48,54,83,6,141,37,154,119,4,30,1,12,0,67,85,28,36,85,59,86,46,2,13,38,164,80,12,90,46,123,21,79,189,49,12,4,0,0,0,0,25,8,16,0,50,0,36,28,202,157,78,11,45,15,119,74,12,7,85,7,86,0,19,24,76,142,51,68,59,70,73,5,17,42,16,0,12,4,12,0,0,15,60,43,179,21,52,11,8,97,21,26,48,81,3,75,47,110,88,103,5,37,0,10,65,0,0,44,8,80,92,111,49,6,68,152,27,58,6,52,0,88,0,83,39,108,2,9,0,83,20,79,244,137,158,196,172,94,181,159,141,136,156,81,131,97,115,129,99,134,64,108,98,109,157,67,117,186,101,191,98,195,93,60,98,66,58,30,93,0,80,12,31,0,0,1,0,0,1,12,81,5,0,12,12,9,1,28,52,87,3,85,115,106,23,25,0,0,12,0,0,0,0,0,0,3,11,5,0,2,30,6,34,107,86,56,151,7,133,82,107,69,74,28,60,7,69,95,18,0,69,80,0,3,82,30,99,33,22,10,10,0,51,1,106,109,123,9,138,1,38,0,110,43,0,8,45,0,0,5,0,4,6,0,3,0,0,0,0,0,0,0,33,29,24,20,60,32,11,37,114,0,13,115,89,0,39,62,16,0,154,125,15,50,7,107,55,43,81,2,0,0,0,0,0,10,5,0,81,38,0,78,51,88,44,3,147,88,25,58,70,126,46,13,0,50,0,1,0,63,4,0,0,10,0,0,10,49,0,18,97,61,22,74,77,1,27,135,15,3,43,52,22,112,43,82,3,66,127,72,63,146,22,73,58,92,4,18,4,27,2,10,2,1,174,39,2,40,32,49,13,162,94,15,90,11,16,0,6,6,9,3,33,15,51,32,1,3,0,0,0,0,0,0,0,66,64,146,60,6,35,0,1,0,0,0,0,34,0,70,23,16,22,23,25,0,6,5,81,8,0,99,77,0,0,28,25,0,9,69,48,16,40,46,89,109,59,39,41,125,38,57,57,3,183,70,73,120,66,28,77,7,64,114,0,101,88,144,89,2,10,1,12,1,65,111,44,4,36,2,0,3,28,75,60,36,83,153,26,26,104,47,99,30,82,62,70,206,116,116,20,64,4,105,10,160,141,44,50,109,0,2,39,0,25,9,76,27,72,23,157,82,114,57,46,27,40,7,46,87,115,42,13,8,4,30,1,17,1,99,92,99,2,98,107,4,104,195,120,60,44,58,101,90,72,77,40,45,132,125,68,44,73,178,31,64,90,67,104,78,66,94,64,190,218